Protein AF-A0A4Q2YFJ6-F1 (afdb_monomer_lite)

Structure (mmCIF, N/CA/C/O backbone):
data_AF-A0A4Q2YFJ6-F1
#
_entry.id   AF-A0A4Q2YFJ6-F1
#
loop_
_atom_site.group_PDB
_atom_site.id
_atom_site.type_symbol
_atom_site.label_atom_id
_atom_site.label_alt_id
_atom_site.label_comp_id
_atom_site.label_asym_id
_atom_site.label_entity_id
_atom_site.label_seq_id
_atom_site.pdbx_PDB_ins_code
_atom_site.Cartn_x
_atom_site.Cartn_y
_atom_site.Cartn_z
_atom_site.occupancy
_atom_site.B_iso_or_equiv
_atom_site.auth_seq_id
_atom_site.auth_comp_id
_atom_site.auth_asym_id
_atom_site.auth_atom_id
_atom_site.pdbx_PDB_model_num
ATOM 1 N N . MET A 1 1 ? -6.125 -3.201 -13.816 1.00 79.06 1 MET A N 1
ATOM 2 C CA . MET A 1 1 ? -5.907 -3.427 -12.367 1.00 79.06 1 MET A CA 1
ATOM 3 C C . MET A 1 1 ? -6.342 -2.193 -11.582 1.00 79.06 1 MET A C 1
ATOM 5 O O . MET A 1 1 ? -6.105 -1.090 -12.062 1.00 79.06 1 MET A O 1
ATOM 9 N N . LEU A 1 2 ? -6.987 -2.353 -10.422 1.00 91.62 2 LEU A N 1
ATOM 10 C CA . LEU A 1 2 ? -7.424 -1.242 -9.565 1.00 91.62 2 LEU A CA 1
ATOM 11 C C . LEU A 1 2 ? -6.706 -1.320 -8.212 1.00 91.62 2 LEU A C 1
ATOM 13 O O . LEU A 1 2 ? -6.798 -2.335 -7.529 1.00 91.62 2 LEU A O 1
ATOM 17 N N . SER A 1 3 ? -6.021 -0.243 -7.825 1.00 95.62 3 SER A N 1
ATOM 18 C CA . SER A 1 3 ? -5.425 -0.078 -6.496 1.00 95.62 3 SER A CA 1
ATOM 19 C C . SER A 1 3 ? -6.119 1.051 -5.748 1.00 95.62 3 SER A C 1
ATOM 21 O O . SER A 1 3 ? -6.425 2.089 -6.337 1.00 95.62 3 SER A O 1
ATOM 23 N N . VAL A 1 4 ? -6.405 0.838 -4.465 1.00 97.75 4 VAL A N 1
ATOM 24 C CA . VAL A 1 4 ? -7.108 1.800 -3.616 1.00 97.75 4 VAL A CA 1
ATOM 25 C C . VAL A 1 4 ? -6.345 1.974 -2.311 1.00 97.75 4 VAL A C 1
ATOM 27 O O . VAL A 1 4 ? -6.111 1.017 -1.574 1.00 97.75 4 VAL A O 1
ATOM 30 N N . ILE A 1 5 ? -6.015 3.230 -2.018 1.00 97.00 5 ILE A N 1
ATOM 31 C CA . ILE A 1 5 ? -5.440 3.674 -0.747 1.00 97.00 5 ILE A CA 1
ATOM 32 C C . ILE A 1 5 ? -6.490 4.426 0.063 1.00 97.00 5 ILE A C 1
ATOM 34 O O . ILE A 1 5 ? -7.413 5.023 -0.500 1.00 97.00 5 ILE A O 1
ATOM 38 N N . TRP A 1 6 ? -6.327 4.454 1.384 1.00 98.44 6 TRP A N 1
ATOM 39 C CA . TRP A 1 6 ? -7.242 5.173 2.263 1.00 98.44 6 TRP A CA 1
ATOM 40 C C . TRP A 1 6 ? -6.502 6.092 3.229 1.00 98.44 6 TRP A C 1
ATOM 42 O O . TRP A 1 6 ? -6.022 5.673 4.279 1.00 98.44 6 TRP A O 1
ATOM 52 N N . HIS A 1 7 ? -6.492 7.384 2.895 1.00 98.19 7 HIS A N 1
ATOM 53 C CA . HIS A 1 7 ? -6.157 8.447 3.840 1.00 98.19 7 HIS A CA 1
ATOM 54 C C . HIS A 1 7 ? -7.305 8.611 4.845 1.00 98.19 7 HIS A C 1
ATOM 56 O O . HIS A 1 7 ? -8.214 9.427 4.667 1.00 98.19 7 HIS A O 1
ATOM 62 N N . TRP A 1 8 ? -7.304 7.769 5.876 1.00 98.62 8 TRP A N 1
ATOM 63 C CA . TRP A 1 8 ? -8.371 7.708 6.868 1.00 98.62 8 TRP A CA 1
ATOM 64 C C . TRP A 1 8 ? -8.287 8.906 7.815 1.00 98.62 8 TRP A C 1
ATOM 66 O O . TRP A 1 8 ? -7.463 8.927 8.722 1.00 98.62 8 TRP A O 1
ATOM 76 N N . ASN A 1 9 ? -9.140 9.916 7.635 1.00 98.56 9 ASN A N 1
ATOM 77 C CA . ASN A 1 9 ? -9.299 10.964 8.648 1.00 98.56 9 ASN A CA 1
ATOM 78 C C . ASN A 1 9 ? -9.730 10.349 9.982 1.00 98.56 9 ASN A C 1
ATOM 80 O O . ASN A 1 9 ? -10.666 9.555 9.997 1.00 98.56 9 ASN A O 1
ATOM 84 N N . ALA A 1 10 ? -9.082 10.731 11.085 1.00 98.44 10 ALA A N 1
ATOM 85 C CA . ALA A 1 10 ? -9.385 10.169 12.395 1.00 98.44 10 ALA A CA 1
ATOM 86 C C . ALA A 1 10 ? -10.899 10.232 12.703 1.00 98.44 10 ALA A C 1
ATOM 88 O O . ALA A 1 10 ? -11.523 11.270 12.452 1.00 98.44 10 ALA A O 1
ATOM 89 N N . PRO A 1 11 ? -11.501 9.166 13.269 1.00 97.69 11 PRO A N 1
ATOM 90 C CA . PRO A 1 11 ? -12.956 9.094 13.444 1.00 97.69 11 PRO A CA 1
ATOM 91 C C . PRO A 1 11 ? -13.545 10.198 14.341 1.00 97.69 11 PRO A C 1
ATOM 93 O O . PRO A 1 11 ? -14.738 10.517 14.246 1.00 97.69 11 PRO A O 1
ATOM 96 N N . SER A 1 12 ? -12.707 10.755 15.221 1.00 98.19 12 SER A N 1
ATOM 97 C CA . SER A 1 12 ? -12.953 11.911 16.083 1.00 98.19 12 SER A CA 1
ATOM 98 C C . SER A 1 12 ? -11.624 12.585 16.466 1.00 98.19 12 SER A C 1
ATOM 100 O O . SER A 1 12 ? -10.568 12.230 15.945 1.00 98.19 12 SER A O 1
ATOM 102 N N . GLY A 1 13 ? -11.665 13.599 17.338 1.00 97.50 13 GLY A N 1
ATOM 103 C CA . GLY A 1 13 ? -10.458 14.269 17.844 1.00 97.50 13 GLY A CA 1
ATOM 104 C C . GLY A 1 13 ? -9.767 15.217 16.857 1.00 97.50 13 GLY A C 1
ATOM 105 O O . GLY A 1 13 ? -8.720 15.762 17.189 1.00 97.50 13 GLY A O 1
ATOM 106 N N . ILE A 1 14 ? -10.337 15.445 15.670 1.00 98.19 14 ILE A N 1
ATOM 107 C CA . ILE A 1 14 ? -9.786 16.365 14.666 1.00 98.19 14 ILE A CA 1
ATOM 108 C C . ILE A 1 14 ? -9.745 17.795 15.227 1.00 98.19 14 ILE A C 1
ATOM 110 O O . ILE A 1 14 ? -10.773 18.326 15.650 1.00 98.19 14 ILE A O 1
ATOM 114 N N . LEU A 1 15 ? -8.565 18.426 15.193 1.00 98.00 15 LEU A N 1
ATOM 115 C CA . LEU A 1 15 ? -8.328 19.753 15.776 1.00 98.00 15 LEU A CA 1
ATOM 116 C C . LEU A 1 15 ? -9.101 20.863 15.054 1.00 98.00 15 LEU A C 1
ATOM 118 O O . LEU A 1 15 ? -9.673 21.739 15.699 1.00 98.00 15 LEU A O 1
ATOM 122 N N . ASN A 1 16 ? -9.118 20.811 13.718 1.00 97.44 16 ASN A N 1
ATOM 123 C CA . ASN A 1 16 ? -9.796 21.767 12.842 1.00 97.44 16 ASN A CA 1
ATOM 124 C C . ASN A 1 16 ? -9.459 23.243 13.151 1.00 97.44 16 ASN A C 1
ATOM 126 O O . ASN A 1 16 ? -10.347 24.089 13.278 1.00 97.44 16 ASN A O 1
ATOM 130 N N . THR A 1 17 ? -8.167 23.546 13.274 1.00 97.44 17 THR A N 1
ATOM 131 C CA . THR A 1 17 ? -7.646 24.915 13.427 1.00 97.44 17 THR A CA 1
ATOM 132 C C . THR A 1 17 ? -7.168 25.468 12.076 1.00 97.44 17 THR A C 1
ATOM 134 O O . THR A 1 17 ? -7.065 24.704 11.115 1.00 97.44 17 THR A O 1
ATOM 137 N N . PRO A 1 18 ? -6.861 26.775 11.949 1.00 97.06 18 PRO A N 1
ATOM 138 C CA . PRO A 1 18 ? -6.253 27.314 10.729 1.00 97.06 18 PRO A CA 1
ATOM 139 C C . PRO A 1 18 ? -4.945 26.610 10.329 1.00 97.06 18 PRO A C 1
ATOM 141 O O . PRO A 1 18 ? -4.695 26.412 9.143 1.00 97.06 18 PRO A O 1
ATOM 144 N N . GLU A 1 19 ? -4.138 26.198 11.307 1.00 96.81 19 GLU A N 1
ATOM 145 C CA . GLU A 1 19 ? -2.875 25.480 11.101 1.00 96.81 19 GLU A CA 1
ATOM 146 C C . GLU A 1 19 ? -3.100 23.989 10.810 1.00 96.81 19 GLU A C 1
ATOM 148 O O . GLU A 1 19 ? -2.343 23.391 10.048 1.00 96.81 19 GLU A O 1
ATOM 153 N N . GLN A 1 20 ? -4.151 23.396 11.389 1.00 97.19 20 GLN A N 1
ATOM 154 C CA . GLN A 1 20 ? -4.526 21.987 11.232 1.00 97.19 20 GLN A CA 1
ATOM 155 C C . GLN A 1 20 ? -6.002 21.845 10.825 1.00 97.19 20 GLN A C 1
ATOM 157 O O . GLN A 1 20 ? -6.839 21.417 11.630 1.00 97.19 20 GLN A O 1
ATOM 162 N N . PRO A 1 21 ? -6.360 22.227 9.585 1.00 97.56 21 PRO A N 1
ATOM 163 C CA . PRO A 1 21 ? -7.734 22.146 9.103 1.00 97.56 21 PRO A CA 1
ATOM 164 C C . PRO A 1 21 ? -8.232 20.699 9.027 1.00 97.56 21 PRO A C 1
ATOM 166 O O . PRO A 1 21 ? -7.453 19.768 8.842 1.00 97.56 21 PRO A O 1
ATOM 169 N N . TRP A 1 22 ? -9.552 20.501 9.107 1.00 97.44 22 TRP A N 1
ATOM 170 C CA . TRP A 1 22 ? -10.153 19.164 9.217 1.00 97.44 22 TRP A CA 1
ATOM 171 C C . TRP A 1 22 ? -9.748 18.163 8.124 1.00 97.44 22 TRP A C 1
ATOM 173 O O . TRP A 1 22 ? -9.684 16.963 8.380 1.00 97.44 22 TRP A O 1
ATOM 183 N N . TRP A 1 23 ? -9.466 18.632 6.906 1.00 96.81 23 TRP A N 1
ATOM 184 C CA . TRP A 1 23 ? -9.082 17.774 5.782 1.00 96.81 23 TRP A CA 1
ATOM 185 C C . TRP A 1 23 ? -7.671 17.184 5.931 1.00 96.81 23 TRP A C 1
ATOM 187 O O . TRP A 1 23 ? -7.310 16.311 5.152 1.00 96.81 23 TRP A O 1
ATOM 197 N N . ARG A 1 24 ? -6.901 17.622 6.937 1.00 97.81 24 ARG A N 1
ATOM 198 C CA . ARG A 1 24 ? -5.628 17.026 7.375 1.00 97.81 24 ARG A CA 1
ATOM 199 C C . ARG A 1 24 ? -5.802 15.958 8.455 1.00 97.81 24 ARG A C 1
ATOM 201 O O . ARG A 1 24 ? -4.802 15.446 8.937 1.00 97.81 24 ARG A O 1
ATOM 208 N N . GLY A 1 25 ? -7.031 15.639 8.869 1.00 98.25 25 GLY A N 1
ATOM 209 C CA . GLY A 1 25 ? -7.330 14.814 10.048 1.00 98.25 25 GLY A CA 1
ATOM 210 C C . GLY A 1 25 ? -6.770 13.385 10.043 1.00 98.25 25 GLY A C 1
ATOM 211 O O . GLY A 1 25 ? -6.912 12.684 11.041 1.00 98.25 25 GLY A O 1
ATOM 212 N N . PHE A 1 26 ? -6.156 12.929 8.950 1.00 98.50 26 PHE A N 1
ATOM 213 C CA . PHE A 1 26 ? -5.387 11.687 8.891 1.00 98.50 26 PHE A CA 1
ATOM 214 C C . PHE A 1 26 ? -3.981 11.823 9.506 1.00 98.50 26 PHE A C 1
ATOM 216 O O . PHE A 1 26 ? -3.426 10.829 9.973 1.00 98.50 26 PHE A O 1
ATOM 223 N N . TYR A 1 27 ? -3.413 13.033 9.559 1.00 98.69 27 TYR A N 1
ATOM 224 C CA . TYR A 1 27 ? -2.120 13.286 10.191 1.00 98.69 27 TYR A CA 1
ATOM 225 C C . TYR A 1 27 ? -2.214 13.263 11.718 1.00 98.69 27 TYR A C 1
ATOM 227 O O . TYR A 1 27 ? -3.131 13.834 12.308 1.00 98.69 27 TYR A O 1
ATOM 235 N N . THR A 1 28 ? -1.197 12.690 12.359 1.00 98.62 28 THR A N 1
ATOM 236 C CA . THR A 1 28 ? -1.024 12.642 13.817 1.00 98.62 28 THR A CA 1
ATOM 237 C C . THR A 1 28 ? -1.081 14.033 14.446 1.00 98.62 28 THR A C 1
ATOM 239 O O . THR A 1 28 ? -1.704 14.213 15.484 1.00 98.62 28 THR A O 1
ATOM 242 N N . GLU A 1 29 ? -0.482 15.042 13.811 1.00 98.25 29 GLU A N 1
ATOM 243 C CA . GLU A 1 29 ? -0.486 16.423 14.316 1.00 98.25 29 GLU A CA 1
ATOM 244 C C . GLU A 1 29 ? -1.847 17.133 14.213 1.00 98.25 29 GLU A C 1
ATOM 246 O O . GLU A 1 29 ? -2.046 18.165 14.851 1.00 98.25 29 GLU A O 1
ATOM 251 N N . ALA A 1 30 ? -2.788 16.596 13.430 1.00 98.50 30 ALA A N 1
ATOM 252 C CA . ALA A 1 30 ? -4.091 17.205 13.172 1.00 98.50 30 ALA A CA 1
ATOM 253 C C . ALA A 1 30 ? -5.230 16.587 14.002 1.00 98.50 30 ALA A C 1
ATOM 255 O O . ALA A 1 30 ? -6.394 16.971 13.837 1.00 98.50 30 ALA A O 1
ATOM 256 N N . THR A 1 31 ? -4.924 15.638 14.892 1.00 98.56 31 THR A N 1
ATOM 257 C CA . THR A 1 31 ? -5.918 14.936 15.711 1.00 98.56 31 THR A CA 1
ATOM 258 C C . THR A 1 31 ? -5.394 14.579 17.101 1.00 98.56 31 THR A C 1
ATOM 260 O O . THR A 1 31 ? -4.215 14.302 17.294 1.00 98.56 31 THR A O 1
ATOM 263 N N . THR A 1 32 ? -6.286 14.544 18.089 1.00 98.38 32 THR A N 1
ATOM 264 C CA . THR A 1 32 ? -6.016 14.013 19.435 1.00 98.38 32 THR A CA 1
ATOM 265 C C . THR A 1 32 ? -6.410 12.542 19.592 1.00 98.38 32 THR A C 1
ATOM 267 O O . THR A 1 32 ? -6.332 12.006 20.698 1.00 98.38 32 THR A O 1
ATOM 270 N N . PHE A 1 33 ? -6.853 11.884 18.516 1.00 98.62 33 PHE A N 1
ATOM 271 C CA . PHE A 1 33 ? -7.347 10.511 18.559 1.00 98.62 33 PHE A CA 1
ATOM 272 C C . PHE A 1 33 ? -6.267 9.520 19.021 1.00 98.62 33 PHE A C 1
ATOM 274 O O . PHE A 1 33 ? -5.194 9.419 18.424 1.00 98.62 33 PHE A O 1
ATOM 281 N N . ASP A 1 34 ? -6.558 8.755 20.076 1.00 98.56 34 ASP A N 1
ATOM 282 C CA . ASP A 1 34 ? -5.656 7.733 20.610 1.00 98.56 34 ASP A CA 1
ATOM 283 C C . ASP A 1 34 ? -6.138 6.331 20.223 1.00 98.56 34 ASP A C 1
ATOM 285 O O . ASP A 1 34 ? -6.992 5.732 20.881 1.00 98.56 34 ASP A O 1
ATOM 289 N N . VAL A 1 35 ? -5.560 5.795 19.146 1.00 98.56 35 VAL A N 1
ATOM 290 C CA . VAL A 1 35 ? -5.896 4.459 18.640 1.00 98.56 35 VAL A CA 1
ATOM 291 C C . VAL A 1 35 ? -5.623 3.351 19.657 1.00 98.56 35 VAL A C 1
ATOM 293 O O . VAL A 1 35 ? -6.396 2.400 19.737 1.00 98.56 35 VAL A O 1
ATOM 296 N N . ALA A 1 36 ? -4.573 3.461 20.474 1.00 98.69 36 ALA A N 1
ATOM 297 C CA . ALA A 1 36 ? -4.261 2.430 21.459 1.00 98.69 36 ALA A CA 1
ATOM 298 C C . ALA A 1 36 ? -5.308 2.410 22.578 1.00 98.69 36 ALA A C 1
ATOM 300 O O . ALA A 1 36 ? -5.770 1.338 22.965 1.00 98.69 36 ALA A O 1
ATOM 301 N N . ALA A 1 37 ? -5.728 3.585 23.056 1.00 98.56 37 ALA A N 1
ATOM 302 C CA . ALA A 1 37 ? -6.794 3.691 24.049 1.00 98.56 37 ALA A CA 1
ATOM 303 C C . ALA A 1 37 ? -8.141 3.190 23.500 1.00 98.56 37 ALA A C 1
ATOM 305 O O . ALA A 1 37 ? -8.845 2.452 24.192 1.00 98.56 37 ALA A O 1
ATOM 306 N N . ALA A 1 38 ? -8.468 3.532 22.249 1.00 98.50 38 ALA A N 1
ATOM 307 C CA . ALA A 1 38 ? -9.681 3.062 21.585 1.00 98.50 38 ALA A CA 1
ATOM 308 C C . ALA A 1 38 ? -9.699 1.527 21.465 1.00 98.50 38 ALA A C 1
ATOM 310 O O . ALA A 1 38 ? -10.670 0.885 21.859 1.00 98.50 38 ALA A O 1
ATOM 311 N N . LEU A 1 39 ? -8.607 0.918 20.990 1.00 98.50 39 LEU A N 1
ATOM 312 C CA . LEU A 1 39 ? -8.492 -0.539 20.833 1.00 98.50 39 LEU A CA 1
ATOM 313 C C . LEU A 1 39 ? -8.470 -1.291 22.171 1.00 98.50 39 LEU A C 1
ATOM 315 O O . LEU A 1 39 ? -8.991 -2.402 22.254 1.00 98.50 39 LEU A O 1
ATOM 319 N N . ALA A 1 40 ? -7.918 -0.687 23.226 1.00 98.38 40 ALA A N 1
ATOM 320 C CA . ALA A 1 40 ? -7.900 -1.272 24.565 1.00 98.38 40 ALA A CA 1
ATOM 321 C C . ALA A 1 40 ? -9.291 -1.329 25.224 1.00 98.38 40 ALA A C 1
ATOM 323 O O . ALA A 1 40 ? -9.482 -2.089 26.175 1.00 98.38 40 ALA A O 1
ATOM 324 N N . ASN A 1 41 ? -10.267 -0.556 24.734 1.00 98.00 41 ASN A N 1
ATOM 325 C CA . ASN A 1 41 ? -11.629 -0.537 25.260 1.00 98.00 41 ASN A CA 1
ATOM 326 C C . ASN A 1 41 ? -12.680 -0.694 24.144 1.00 98.00 41 ASN A C 1
ATOM 328 O O . ASN A 1 41 ? -13.244 0.303 23.685 1.00 98.00 41 ASN A O 1
ATOM 332 N N . PRO A 1 42 ? -13.039 -1.937 23.765 1.00 97.25 42 PRO A N 1
ATOM 333 C CA . PRO A 1 42 ? -14.054 -2.204 22.741 1.00 97.25 42 PRO A CA 1
ATOM 334 C C . PRO A 1 42 ? -15.465 -1.669 23.040 1.00 97.25 42 PRO A C 1
ATOM 336 O O . PRO A 1 42 ? -16.311 -1.645 22.153 1.00 97.25 42 PRO A O 1
ATOM 339 N N . SER A 1 43 ? -15.745 -1.256 24.283 1.00 97.94 43 SER A N 1
ATOM 340 C CA . SER A 1 43 ? -17.022 -0.633 24.670 1.00 97.94 43 SER A CA 1
ATOM 341 C C . SER A 1 43 ? -16.992 0.900 24.596 1.00 97.94 43 SER A C 1
ATOM 343 O O . SER A 1 43 ? -17.984 1.548 24.927 1.00 97.94 43 SER A O 1
ATOM 345 N N . SER A 1 44 ? -15.860 1.492 24.208 1.00 98.31 44 SER A N 1
ATOM 346 C CA . SER A 1 44 ? -15.700 2.942 24.106 1.00 98.31 44 SER A CA 1
ATOM 347 C C . SER A 1 44 ? -16.411 3.527 22.876 1.00 98.31 44 SER A C 1
ATOM 349 O O . SER A 1 44 ? -16.528 2.856 21.843 1.00 98.31 44 SER A O 1
ATOM 351 N N . PRO A 1 45 ? -16.850 4.798 22.942 1.00 98.44 45 PRO A N 1
ATOM 352 C CA . PRO A 1 45 ? -17.307 5.529 21.763 1.00 98.44 45 PRO A CA 1
ATOM 353 C C . PRO A 1 45 ? -16.262 5.567 20.641 1.00 98.44 45 PRO A C 1
ATOM 355 O O . PRO A 1 45 ? -16.624 5.452 19.474 1.00 98.44 45 PRO A O 1
ATOM 358 N N . GLU A 1 46 ? -14.977 5.687 20.971 1.00 98.62 46 GLU A N 1
ATOM 359 C CA . GLU A 1 46 ? -13.872 5.757 20.012 1.00 98.62 46 GLU A CA 1
ATOM 360 C C . GLU A 1 46 ? -13.724 4.448 19.228 1.00 98.62 46 GLU A C 1
ATOM 362 O O . GLU A 1 46 ? -13.591 4.472 18.004 1.00 98.62 46 GLU A O 1
ATOM 367 N N . TYR A 1 47 ? -13.833 3.295 19.896 1.00 98.81 47 TYR A N 1
ATOM 368 C CA . TYR A 1 47 ? -13.846 1.997 19.218 1.00 98.81 47 TYR A CA 1
ATOM 369 C C . TYR A 1 47 ? -15.063 1.846 18.298 1.00 98.81 47 TYR A C 1
ATOM 371 O O . TYR A 1 47 ? -14.941 1.396 17.157 1.00 98.81 47 TYR A O 1
ATOM 379 N N . ALA A 1 48 ? -16.243 2.275 18.755 1.00 98.81 48 ALA A N 1
ATOM 380 C CA . ALA A 1 48 ? -17.450 2.249 17.932 1.00 98.81 48 ALA A CA 1
ATOM 381 C C . ALA A 1 48 ? -17.319 3.145 16.684 1.00 98.81 48 ALA A C 1
ATOM 383 O O . ALA A 1 48 ? -17.830 2.801 15.619 1.00 98.81 48 ALA A O 1
ATOM 384 N N . GLN A 1 49 ? -16.605 4.269 16.787 1.00 98.75 49 GLN A N 1
ATOM 385 C CA . GLN A 1 49 ? -16.314 5.150 15.653 1.00 98.75 49 GLN A CA 1
ATOM 386 C C . GLN A 1 49 ? -15.318 4.525 14.665 1.00 98.75 49 GLN A C 1
ATOM 388 O O . GLN A 1 49 ? -15.522 4.662 13.461 1.00 98.75 49 GLN A O 1
ATOM 393 N N . ILE A 1 50 ? -14.301 3.794 15.144 1.00 98.88 50 ILE A N 1
ATOM 394 C CA . ILE A 1 50 ? -13.421 2.986 14.279 1.00 98.88 50 ILE A CA 1
ATOM 395 C C . ILE A 1 50 ? -14.273 2.015 13.456 1.00 98.88 50 ILE A C 1
ATOM 397 O O . ILE A 1 50 ? -14.179 2.006 12.231 1.00 98.88 50 ILE A O 1
ATOM 401 N N . LEU A 1 51 ? -15.153 1.243 14.105 1.00 98.88 51 LEU A N 1
ATOM 402 C CA . LEU A 1 51 ? -16.027 0.299 13.403 1.00 98.88 51 LEU A CA 1
ATOM 403 C C . LEU A 1 51 ? -16.963 0.990 12.407 1.00 98.88 51 LEU A C 1
ATOM 405 O O . LEU A 1 51 ? -17.106 0.508 11.290 1.00 98.88 51 LEU A O 1
ATOM 409 N N . ARG A 1 52 ? -17.561 2.129 12.776 1.00 98.81 52 ARG A N 1
ATOM 410 C CA . ARG A 1 52 ? -18.430 2.915 11.885 1.00 98.81 52 ARG A CA 1
ATOM 411 C C . ARG A 1 52 ? -17.722 3.275 10.578 1.00 98.81 52 ARG A C 1
ATOM 413 O O . ARG A 1 52 ? -18.312 3.146 9.505 1.00 98.81 52 ARG A O 1
ATOM 420 N N . ASP A 1 53 ? -16.486 3.750 10.659 1.00 98.88 53 ASP A N 1
ATOM 421 C CA . ASP A 1 53 ? -15.738 4.178 9.477 1.00 98.88 53 ASP A CA 1
ATOM 422 C C . ASP A 1 53 ? -15.337 2.976 8.610 1.00 98.88 53 ASP A C 1
ATOM 424 O O . ASP A 1 53 ? -15.483 3.033 7.387 1.00 98.88 53 ASP A O 1
ATOM 428 N N . ILE A 1 54 ? -14.938 1.858 9.234 1.00 98.94 54 ILE A N 1
ATOM 429 C CA . ILE A 1 54 ? -14.676 0.593 8.530 1.00 98.94 54 ILE A CA 1
ATOM 430 C C . ILE A 1 54 ? -15.938 0.103 7.809 1.00 98.94 54 ILE A C 1
ATOM 432 O O . ILE A 1 54 ? -15.894 -0.246 6.631 1.00 98.94 54 ILE A O 1
ATOM 436 N N . ASP A 1 55 ? -17.082 0.118 8.489 1.00 98.88 55 ASP A N 1
ATOM 437 C CA . ASP A 1 55 ? -18.360 -0.295 7.913 1.00 98.88 55 ASP A CA 1
ATOM 438 C C . ASP A 1 55 ? -18.772 0.636 6.756 1.00 98.88 55 ASP A C 1
ATOM 440 O O . ASP A 1 55 ? -19.344 0.193 5.762 1.00 98.88 55 ASP A O 1
ATOM 444 N N . THR A 1 56 ? -18.413 1.920 6.828 1.00 98.75 56 THR A N 1
ATOM 445 C CA . THR A 1 56 ? -18.679 2.897 5.763 1.00 98.75 56 THR A CA 1
ATOM 446 C C . THR A 1 56 ? -17.837 2.635 4.513 1.00 98.75 56 THR A C 1
ATOM 448 O O . THR A 1 56 ? -18.369 2.680 3.397 1.00 98.75 56 THR A O 1
ATOM 451 N N . ILE A 1 57 ? -16.539 2.346 4.666 1.00 98.75 57 ILE A N 1
ATOM 452 C CA . ILE A 1 57 ? -15.683 2.022 3.516 1.00 98.75 57 ILE A CA 1
ATOM 453 C C . ILE A 1 57 ? -16.027 0.644 2.938 1.00 98.75 57 ILE A C 1
ATOM 455 O O . ILE A 1 57 ? -16.012 0.484 1.716 1.00 98.75 57 ILE A O 1
ATOM 459 N N . ALA A 1 58 ? -16.458 -0.308 3.775 1.00 98.75 58 ALA A N 1
ATOM 460 C CA . ALA A 1 58 ? -16.929 -1.620 3.337 1.00 98.75 58 ALA A CA 1
ATOM 461 C C . ALA A 1 58 ? -18.079 -1.509 2.327 1.00 98.75 58 ALA A C 1
ATOM 463 O O . ALA A 1 58 ? -18.073 -2.212 1.322 1.00 98.75 58 ALA A O 1
ATOM 464 N N . VAL A 1 59 ? -19.013 -0.567 2.517 1.00 98.69 59 VAL A N 1
ATOM 465 C CA . VAL A 1 59 ? -20.092 -0.302 1.546 1.00 98.69 59 VAL A CA 1
ATOM 466 C C . VAL A 1 59 ? -19.544 0.105 0.174 1.00 98.69 59 VAL A C 1
ATOM 468 O O . VAL A 1 59 ? -20.125 -0.263 -0.845 1.00 98.69 59 VAL A O 1
ATOM 471 N N . GLN A 1 60 ? -18.437 0.852 0.108 1.00 98.50 60 GLN A N 1
ATOM 472 C CA . GLN A 1 60 ? -17.843 1.241 -1.178 1.00 98.50 60 GLN A CA 1
ATOM 473 C C . GLN A 1 60 ? -17.090 0.077 -1.821 1.00 98.50 60 GLN A C 1
ATOM 475 O O . GLN A 1 60 ? -17.261 -0.175 -3.012 1.00 98.50 60 GLN A O 1
ATOM 480 N N . LEU A 1 61 ? -16.320 -0.672 -1.030 1.00 98.00 61 LEU A N 1
ATOM 481 C CA . LEU A 1 61 ? -15.616 -1.868 -1.497 1.00 98.00 61 LEU A CA 1
ATOM 482 C C . LEU A 1 61 ? -16.596 -2.952 -1.976 1.00 98.00 61 LEU A C 1
ATOM 484 O O . LEU A 1 61 ? -16.340 -3.618 -2.979 1.00 98.00 61 LEU A O 1
ATOM 488 N N . ARG A 1 62 ? -17.768 -3.068 -1.337 1.00 97.06 62 ARG A N 1
ATOM 489 C CA . ARG A 1 62 ? -18.826 -4.007 -1.729 1.00 97.06 62 ARG A CA 1
ATOM 490 C C . ARG A 1 62 ? -19.318 -3.759 -3.148 1.00 97.06 62 ARG A C 1
ATOM 492 O O . ARG A 1 62 ? -19.458 -4.727 -3.889 1.00 97.06 62 ARG A O 1
ATOM 499 N N . LYS A 1 63 ? -19.473 -2.489 -3.547 1.00 97.25 63 LYS A N 1
ATOM 500 C CA . LYS A 1 63 ? -19.845 -2.105 -4.922 1.00 97.25 63 LYS A CA 1
ATOM 501 C C . LYS A 1 63 ? -18.836 -2.612 -5.950 1.00 97.25 63 LYS A C 1
ATOM 503 O O . LYS A 1 63 ? -19.242 -3.044 -7.021 1.00 97.25 63 LYS A O 1
ATOM 508 N N . LEU A 1 64 ? -17.541 -2.566 -5.626 1.00 93.31 64 LEU A N 1
ATOM 509 C CA . LEU A 1 64 ? -16.486 -3.078 -6.505 1.00 93.31 64 LEU A CA 1
ATOM 510 C C . LEU A 1 64 ? -16.574 -4.601 -6.621 1.00 93.31 64 LEU A C 1
ATOM 512 O O . LEU A 1 64 ? -16.550 -5.125 -7.729 1.00 93.31 64 LEU A O 1
ATOM 516 N N . GLN A 1 65 ? -16.784 -5.306 -5.508 1.00 92.38 65 GLN A N 1
ATOM 517 C CA . GLN A 1 65 ? -16.977 -6.756 -5.542 1.00 92.38 65 GLN A CA 1
ATOM 518 C C . GLN A 1 65 ? -18.255 -7.163 -6.289 1.00 92.38 65 GLN A C 1
ATOM 520 O O . GLN A 1 65 ? -18.226 -8.124 -7.047 1.00 92.38 65 GLN A O 1
ATOM 525 N N . ASP A 1 66 ? -19.368 -6.440 -6.114 1.00 88.19 66 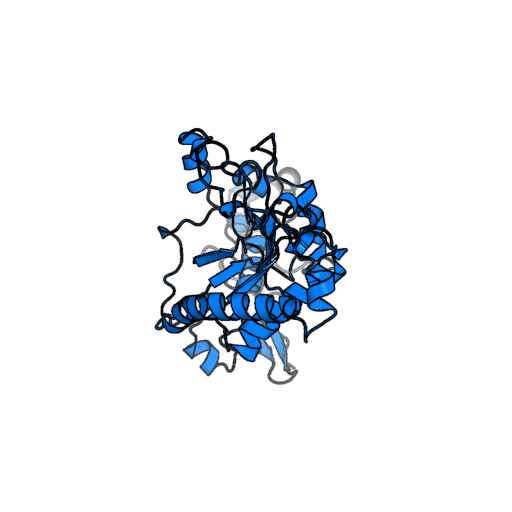ASP A N 1
ATOM 526 C CA . ASP A 1 66 ? -20.621 -6.719 -6.837 1.00 88.19 66 ASP A CA 1
ATOM 527 C C . ASP A 1 66 ? -20.467 -6.493 -8.349 1.00 88.19 66 ASP A C 1
ATOM 529 O O . ASP A 1 66 ? -21.169 -7.111 -9.143 1.00 88.19 66 ASP A O 1
ATOM 533 N N . ALA A 1 67 ? -19.522 -5.638 -8.748 1.00 88.69 67 ALA A N 1
ATOM 534 C CA . ALA A 1 67 ? -19.131 -5.419 -10.135 1.00 88.69 67 ALA A CA 1
ATOM 535 C C . ALA A 1 67 ? -18.040 -6.390 -10.634 1.00 88.69 67 ALA A C 1
ATOM 537 O O . ALA A 1 67 ? -17.573 -6.231 -11.758 1.00 88.69 67 ALA A O 1
ATOM 538 N N . GLY A 1 68 ? -17.609 -7.365 -9.823 1.00 84.00 68 GLY A N 1
ATOM 539 C CA . GLY A 1 68 ? -16.548 -8.310 -10.186 1.00 84.00 68 GLY A CA 1
ATOM 540 C C . GLY A 1 68 ? -15.155 -7.679 -10.292 1.00 84.00 68 GLY A C 1
ATOM 541 O O . GLY A 1 68 ? -14.294 -8.219 -10.977 1.00 84.00 68 GLY A O 1
ATOM 542 N N . ILE A 1 69 ? -14.923 -6.530 -9.649 1.00 88.25 69 ILE A N 1
ATOM 543 C CA . ILE A 1 69 ? -13.648 -5.808 -9.717 1.00 88.25 69 ILE A CA 1
ATOM 544 C C . ILE A 1 69 ? -12.755 -6.220 -8.534 1.00 88.25 69 ILE A C 1
ATOM 546 O O . ILE A 1 69 ? -13.094 -5.888 -7.389 1.00 88.25 69 ILE A O 1
ATOM 550 N N . PRO A 1 70 ? -11.606 -6.883 -8.769 1.00 91.00 70 PRO A N 1
ATOM 551 C CA . PRO A 1 70 ? -10.595 -7.094 -7.740 1.00 91.00 70 PRO A CA 1
ATOM 552 C C . PRO A 1 70 ? -9.874 -5.783 -7.404 1.00 91.00 70 PRO A C 1
ATOM 554 O O . PRO A 1 70 ? -9.679 -4.915 -8.262 1.00 91.00 70 PRO A O 1
ATOM 557 N N . VAL A 1 71 ? -9.473 -5.637 -6.142 1.00 95.81 71 VAL A N 1
ATOM 558 C CA . VAL A 1 71 ? -8.873 -4.415 -5.602 1.00 95.81 71 VAL A CA 1
ATOM 559 C C . VAL A 1 71 ? -7.572 -4.745 -4.885 1.00 95.81 71 VAL A C 1
ATOM 561 O O . VAL A 1 71 ? -7.580 -5.482 -3.901 1.00 95.81 71 VAL A O 1
ATOM 564 N N . LEU A 1 72 ? -6.472 -4.123 -5.314 1.00 98.38 72 LEU A N 1
ATOM 565 C CA . LEU A 1 72 ? -5.273 -3.996 -4.487 1.00 98.38 72 LEU A CA 1
ATOM 566 C C . LEU A 1 72 ? -5.591 -3.002 -3.361 1.00 98.38 72 LEU A C 1
ATOM 568 O O . LEU A 1 72 ? -5.569 -1.784 -3.555 1.00 98.38 72 LEU A O 1
ATOM 572 N N . TRP A 1 73 ? -5.986 -3.524 -2.205 1.00 98.81 73 TRP A N 1
ATOM 573 C CA . TRP A 1 73 ? -6.418 -2.749 -1.052 1.00 98.81 73 TRP A CA 1
ATOM 574 C C . TRP A 1 73 ? -5.220 -2.445 -0.161 1.00 98.81 73 TRP A C 1
ATOM 576 O O . TRP A 1 73 ? -4.670 -3.338 0.483 1.00 98.81 73 TRP A O 1
ATOM 586 N N . ARG A 1 74 ? -4.822 -1.170 -0.118 1.00 98.69 74 ARG A N 1
ATOM 587 C CA . ARG A 1 74 ? -3.641 -0.691 0.611 1.00 98.69 74 ARG A CA 1
ATOM 588 C C . ARG A 1 74 ? -4.037 0.284 1.730 1.00 98.69 74 ARG A C 1
ATOM 590 O O . ARG A 1 74 ? -3.858 1.497 1.586 1.00 98.69 74 ARG A O 1
ATOM 597 N N . PRO A 1 75 ? -4.653 -0.204 2.822 1.00 98.69 75 PRO A N 1
ATOM 598 C CA . PRO A 1 75 ? -5.047 0.632 3.948 1.00 98.69 75 PRO A CA 1
ATOM 599 C C . PRO A 1 75 ? -3.874 0.881 4.901 1.00 98.69 75 PRO A C 1
ATOM 601 O O . PRO A 1 75 ? -2.897 0.138 4.904 1.00 98.69 75 PRO A O 1
ATOM 604 N N . LEU A 1 76 ? -4.029 1.868 5.790 1.00 98.69 76 LEU A N 1
ATOM 605 C CA . LEU A 1 76 ? -3.113 2.102 6.916 1.00 98.69 76 LEU A CA 1
ATOM 606 C C . LEU A 1 76 ? -1.629 2.149 6.482 1.00 98.69 76 LEU A C 1
ATOM 608 O O . LEU A 1 76 ? -0.764 1.541 7.125 1.00 98.69 76 LEU A O 1
ATOM 612 N N . HIS A 1 77 ? -1.350 2.823 5.364 1.00 98.50 77 HIS A N 1
ATOM 613 C CA . HIS A 1 77 ? -0.024 2.904 4.751 1.00 98.50 77 HIS A CA 1
ATOM 614 C C . HIS A 1 77 ? 0.953 3.752 5.577 1.00 98.50 77 HIS A C 1
ATOM 616 O O . HIS A 1 77 ? 0.534 4.555 6.410 1.00 98.50 77 HIS A O 1
ATOM 622 N N . GLU A 1 78 ? 2.256 3.542 5.369 1.00 98.00 78 GLU A N 1
ATOM 623 C CA . GLU A 1 78 ? 3.353 4.321 5.977 1.00 98.00 78 GLU A CA 1
ATOM 624 C C . GLU A 1 78 ? 3.325 4.381 7.517 1.00 98.00 78 GLU A C 1
ATOM 626 O O . GLU A 1 78 ? 3.739 5.358 8.146 1.00 98.00 78 GLU A O 1
ATOM 631 N N . ALA A 1 79 ? 2.816 3.330 8.161 1.00 97.69 79 ALA A N 1
ATOM 632 C CA . ALA A 1 79 ? 2.549 3.349 9.596 1.00 97.69 79 ALA A CA 1
ATOM 633 C C . ALA A 1 79 ? 3.802 3.569 10.455 1.00 97.69 79 ALA A C 1
ATOM 635 O O . ALA A 1 79 ? 3.737 4.257 11.474 1.00 97.69 79 ALA A O 1
ATOM 636 N N . GLU A 1 80 ? 4.942 3.027 10.029 1.00 96.62 80 GLU A N 1
ATOM 637 C CA . GLU A 1 80 ? 6.213 3.145 10.749 1.00 96.62 80 GLU A CA 1
ATOM 638 C C . GLU A 1 80 ? 6.778 4.572 10.778 1.00 96.62 80 GLU A C 1
ATOM 640 O O . GLU A 1 80 ? 7.523 4.913 11.695 1.00 96.62 80 GLU A O 1
ATOM 645 N N . GLY A 1 81 ? 6.359 5.433 9.844 1.00 97.25 81 GLY A N 1
ATOM 646 C CA . GLY A 1 81 ? 6.675 6.861 9.860 1.00 97.25 81 GLY A CA 1
ATOM 647 C C . GLY A 1 81 ? 5.954 7.633 10.971 1.00 97.25 81 GLY A C 1
ATOM 648 O O . GLY A 1 81 ? 6.362 8.738 11.329 1.00 97.25 81 GLY A O 1
ATOM 649 N N . ALA A 1 82 ? 4.882 7.061 11.534 1.00 97.56 82 ALA A N 1
ATOM 650 C CA . ALA A 1 82 ? 4.069 7.604 12.626 1.00 97.56 82 ALA A CA 1
ATOM 651 C C . ALA A 1 82 ? 3.449 9.001 12.386 1.00 97.56 82 ALA A C 1
ATOM 653 O O . ALA A 1 82 ? 2.825 9.567 13.291 1.00 97.56 82 ALA A O 1
ATOM 654 N N . TRP A 1 83 ? 3.553 9.553 11.172 1.00 98.44 83 TRP A N 1
ATOM 655 C CA . TRP A 1 83 ? 2.913 10.817 10.795 1.00 98.44 83 TRP A CA 1
ATOM 656 C C . TRP A 1 83 ? 1.411 10.685 10.561 1.00 98.44 83 TRP A C 1
ATOM 658 O O . TRP A 1 83 ? 0.718 11.699 10.594 1.00 98.44 83 TRP A O 1
ATOM 668 N N . PHE A 1 84 ? 0.892 9.470 10.385 1.00 98.81 84 PHE A N 1
ATOM 669 C CA . PHE A 1 84 ? -0.541 9.190 10.389 1.00 98.81 84 PHE A CA 1
ATOM 670 C C . PHE A 1 84 ? -1.004 8.603 11.724 1.00 98.81 84 PHE A C 1
ATOM 672 O O . PHE A 1 84 ? -0.277 7.844 12.374 1.00 98.81 84 PHE A O 1
ATOM 679 N N . TRP A 1 85 ? -2.245 8.905 12.122 1.00 98.81 85 TRP A N 1
ATOM 680 C CA . TRP A 1 85 ? -2.742 8.560 13.463 1.00 98.81 85 TRP A CA 1
ATOM 681 C C . TRP A 1 85 ? -2.736 7.051 13.754 1.00 98.81 85 TRP A C 1
ATOM 683 O O . TRP A 1 85 ? -2.581 6.651 14.909 1.00 98.81 85 TRP A O 1
ATOM 693 N N . TRP A 1 86 ? -2.856 6.201 12.727 1.00 98.75 86 TRP A N 1
ATOM 694 C CA . TRP A 1 86 ? -2.798 4.742 12.876 1.00 98.75 86 TRP A CA 1
ATOM 695 C C . TRP A 1 86 ? -1.397 4.220 13.225 1.00 98.75 86 TRP A C 1
ATOM 697 O O . TRP A 1 86 ? -1.278 3.136 13.794 1.00 98.75 86 TRP A O 1
ATOM 707 N N . GLY A 1 87 ? -0.346 4.990 12.927 1.00 98.44 87 GLY A N 1
ATOM 708 C CA . GLY A 1 87 ? 1.040 4.697 13.300 1.00 98.44 87 GLY A CA 1
ATOM 709 C C . GLY A 1 87 ? 1.483 5.336 14.623 1.00 98.44 87 GLY A C 1
ATOM 710 O O . GLY A 1 87 ? 2.448 4.897 15.245 1.00 98.44 87 GLY A O 1
ATOM 711 N N . ALA A 1 88 ? 0.754 6.339 15.118 1.00 98.38 88 ALA A N 1
ATOM 712 C CA . ALA A 1 88 ? 1.188 7.208 16.219 1.00 98.38 88 ALA A CA 1
ATOM 713 C C . ALA A 1 88 ? 1.412 6.511 17.577 1.00 98.38 88 ALA A C 1
ATOM 715 O O . ALA A 1 88 ? 2.039 7.079 18.473 1.00 98.38 88 ALA A O 1
ATOM 716 N N . LYS A 1 89 ? 0.873 5.301 17.768 1.00 98.56 89 LYS A N 1
ATOM 717 C CA . LYS A 1 89 ? 0.941 4.544 19.035 1.00 98.56 89 LYS A CA 1
ATOM 718 C C . LYS A 1 89 ? 1.775 3.264 18.928 1.00 98.56 89 LYS A C 1
ATOM 720 O O . LYS A 1 89 ? 1.667 2.373 19.771 1.00 98.56 89 LYS A O 1
ATOM 725 N N . GLY A 1 90 ? 2.636 3.198 17.914 1.00 98.44 90 GLY A N 1
ATOM 726 C CA . GLY A 1 90 ? 3.619 2.137 17.743 1.00 98.44 90 GLY A CA 1
ATOM 727 C C . GLY A 1 90 ? 3.056 0.828 17.173 1.00 98.44 90 GLY A C 1
ATOM 728 O O . GLY A 1 90 ? 1.843 0.667 16.986 1.00 98.44 90 GLY A O 1
ATOM 729 N N . PRO A 1 91 ? 3.942 -0.154 16.935 1.00 98.56 91 PRO A N 1
ATOM 730 C CA . PRO A 1 91 ? 3.633 -1.343 16.143 1.00 98.56 91 PRO A CA 1
ATOM 731 C C . PRO A 1 91 ? 2.563 -2.246 16.765 1.00 98.56 91 PRO A C 1
ATOM 733 O O . PRO A 1 91 ? 1.832 -2.924 16.049 1.00 98.56 91 PRO A O 1
ATOM 736 N N . ALA A 1 92 ? 2.443 -2.287 18.096 1.00 98.69 92 ALA A N 1
ATOM 737 C CA . ALA A 1 92 ? 1.450 -3.135 18.758 1.00 98.69 92 ALA A CA 1
ATOM 738 C C . ALA A 1 92 ? 0.011 -2.671 18.471 1.00 98.69 92 ALA A C 1
ATOM 740 O O . ALA A 1 92 ? -0.827 -3.489 18.090 1.00 98.69 92 ALA A O 1
ATOM 741 N N . ALA A 1 93 ? -0.259 -1.368 18.606 1.00 98.69 93 ALA A N 1
ATOM 742 C CA . ALA A 1 93 ? -1.569 -0.792 18.309 1.00 98.69 93 ALA A CA 1
ATOM 743 C C . ALA A 1 93 ? -1.882 -0.870 16.808 1.00 98.69 93 ALA A C 1
ATOM 745 O O . ALA A 1 93 ? -2.986 -1.258 16.432 1.00 98.69 93 ALA A O 1
ATOM 746 N N . TYR A 1 94 ? -0.888 -0.599 15.957 1.00 98.81 94 TYR A N 1
ATOM 747 C CA . TYR A 1 94 ? -1.023 -0.727 14.507 1.00 98.81 94 TYR A CA 1
ATOM 748 C C . TYR A 1 94 ? -1.452 -2.137 14.080 1.00 98.81 94 TYR A C 1
ATOM 750 O O . TYR A 1 94 ? -2.455 -2.298 13.387 1.00 98.81 94 TYR A O 1
ATOM 758 N N . LYS A 1 95 ? -0.751 -3.180 14.548 1.00 98.88 95 LYS A N 1
ATOM 759 C CA . LYS A 1 95 ? -1.076 -4.572 14.195 1.00 98.88 95 LYS A CA 1
ATOM 760 C C . LYS A 1 95 ? -2.460 -4.992 14.687 1.00 98.88 95 LYS A C 1
ATOM 762 O O . LYS A 1 95 ? -3.149 -5.744 14.000 1.00 98.88 95 LYS A O 1
ATOM 767 N N . GLN A 1 96 ? -2.894 -4.495 15.848 1.00 98.88 96 GLN A N 1
ATOM 768 C CA . GLN A 1 96 ? -4.262 -4.711 16.325 1.00 98.88 96 GLN A CA 1
ATOM 769 C C . GLN A 1 96 ? -5.295 -4.038 15.411 1.00 98.88 96 GLN A C 1
ATOM 771 O O . GLN A 1 96 ? -6.285 -4.679 15.057 1.00 98.88 96 GLN A O 1
ATOM 776 N N . LEU A 1 97 ? -5.054 -2.793 14.978 1.00 98.94 97 LEU A N 1
ATOM 777 C CA . LEU A 1 97 ? -5.934 -2.094 14.038 1.00 98.94 97 LEU A CA 1
ATOM 778 C C . LEU A 1 97 ? -5.987 -2.795 12.675 1.00 98.94 97 LEU A C 1
ATOM 780 O O . LEU A 1 97 ? -7.077 -2.989 12.143 1.00 98.94 97 LEU A O 1
ATOM 784 N N . TRP A 1 98 ? -4.839 -3.222 12.136 1.00 98.94 98 TRP A N 1
ATOM 785 C CA . TRP A 1 98 ? -4.762 -3.966 10.876 1.00 98.94 98 TRP A CA 1
ATOM 786 C C . TRP A 1 98 ? -5.621 -5.227 10.924 1.00 98.94 98 TRP A C 1
ATOM 788 O O . TRP A 1 98 ? -6.474 -5.437 10.067 1.00 98.94 98 TRP A O 1
ATOM 798 N N . ARG A 1 99 ? -5.454 -6.052 11.965 1.00 98.81 99 ARG A N 1
ATOM 799 C CA . ARG A 1 99 ? -6.221 -7.299 12.107 1.00 98.81 99 ARG A CA 1
ATOM 800 C C . ARG A 1 99 ? -7.704 -7.044 12.377 1.00 98.81 99 ARG A C 1
ATOM 802 O O . ARG A 1 99 ? -8.535 -7.840 11.945 1.00 98.81 99 ARG A O 1
ATOM 809 N N . LEU A 1 100 ? -8.057 -5.951 13.058 1.00 98.88 100 LEU A N 1
ATOM 810 C CA . LEU A 1 100 ? -9.451 -5.526 13.198 1.00 98.88 100 LEU A CA 1
ATOM 811 C C . LEU A 1 100 ? -10.051 -5.174 11.833 1.00 98.88 100 LEU A C 1
ATOM 813 O O . LEU A 1 100 ? -11.122 -5.677 11.501 1.00 98.88 100 LEU A O 1
ATOM 817 N N . LEU A 1 101 ? -9.354 -4.353 11.045 1.00 98.94 101 LEU A N 1
ATOM 818 C CA . LEU A 1 101 ? -9.771 -3.959 9.702 1.00 98.94 101 LEU A CA 1
ATOM 819 C C . LEU A 1 101 ? -9.914 -5.181 8.791 1.00 98.94 101 LEU A C 1
ATOM 821 O O . LEU A 1 101 ? -10.955 -5.330 8.157 1.00 98.94 101 LEU A O 1
ATOM 825 N N . PHE A 1 102 ? -8.920 -6.075 8.795 1.00 98.88 102 PHE A N 1
ATOM 826 C CA . PHE A 1 102 ? -8.950 -7.344 8.069 1.00 98.88 102 PHE A CA 1
ATOM 827 C C . PHE A 1 102 ? -10.200 -8.141 8.409 1.00 98.88 102 PHE A C 1
ATOM 829 O O . PHE A 1 102 ? -11.065 -8.302 7.557 1.00 98.88 102 PHE A O 1
ATOM 836 N N . ASN A 1 103 ? -10.364 -8.539 9.672 1.00 98.75 103 ASN A N 1
ATOM 837 C CA . ASN A 1 103 ? -11.494 -9.368 10.093 1.00 98.75 103 ASN A CA 1
ATOM 838 C C . ASN A 1 103 ? -12.851 -8.697 9.854 1.00 98.75 103 ASN A C 1
ATOM 840 O O . ASN A 1 103 ? -13.837 -9.372 9.555 1.00 98.75 103 ASN A O 1
ATOM 844 N N . ARG A 1 104 ? -12.935 -7.371 10.007 1.00 98.69 104 ARG A N 1
ATOM 845 C CA . ARG A 1 104 ? -14.185 -6.645 9.790 1.00 98.69 104 ARG A CA 1
ATOM 846 C C . ARG A 1 104 ? -14.547 -6.624 8.304 1.00 98.69 104 ARG A C 1
ATOM 848 O O . ARG A 1 104 ? -15.698 -6.883 7.975 1.00 98.69 104 ARG A O 1
ATOM 855 N N . LEU A 1 105 ? -13.594 -6.368 7.408 1.00 98.75 105 LEU A N 1
ATOM 856 C CA . LEU A 1 105 ? -13.852 -6.345 5.966 1.00 98.75 105 LEU A CA 1
ATOM 857 C C . LEU A 1 105 ? -14.052 -7.755 5.385 1.00 98.75 105 LEU A C 1
ATOM 859 O O . LEU A 1 105 ? -15.024 -7.976 4.666 1.00 98.75 105 LEU A O 1
ATOM 863 N N . THR A 1 106 ? -13.188 -8.716 5.716 1.00 95.88 106 THR A N 1
ATOM 864 C CA . THR A 1 106 ? -13.219 -10.062 5.120 1.00 95.88 106 THR A CA 1
ATOM 865 C C . THR A 1 106 ? -14.282 -10.946 5.763 1.00 95.88 106 THR A C 1
ATOM 867 O O . THR A 1 106 ? -15.190 -11.414 5.084 1.00 95.88 106 THR A O 1
ATOM 870 N N . THR A 1 107 ? -14.223 -11.138 7.080 1.00 95.25 107 THR A N 1
ATOM 871 C CA . THR A 1 107 ? -15.097 -12.087 7.786 1.00 95.25 107 THR A CA 1
ATOM 872 C C . THR A 1 107 ? -16.484 -11.512 8.057 1.00 95.25 107 THR A C 1
ATOM 874 O O . THR A 1 107 ? -17.481 -12.201 7.862 1.00 95.25 107 THR A O 1
ATOM 877 N N . TYR A 1 108 ? -16.578 -10.266 8.529 1.00 98.12 108 TYR A N 1
ATOM 878 C CA . TYR A 1 108 ? -17.872 -9.678 8.899 1.00 98.12 108 TYR A CA 1
ATOM 879 C C . TYR A 1 108 ? -18.645 -9.129 7.690 1.00 98.12 108 TYR A C 1
ATOM 881 O O . TYR A 1 108 ? -19.845 -9.373 7.587 1.00 98.12 108 TYR A O 1
ATOM 889 N N . HIS A 1 109 ? -17.979 -8.419 6.770 1.00 96.88 109 HIS A N 1
ATOM 890 C CA . HIS A 1 109 ? -18.613 -7.868 5.559 1.00 96.88 109 HIS A CA 1
ATOM 891 C C . HIS A 1 109 ? -18.560 -8.793 4.333 1.00 96.88 109 HIS A C 1
ATOM 893 O O . HIS A 1 109 ? -19.200 -8.481 3.328 1.00 96.88 109 HIS A O 1
ATOM 899 N N . GLY A 1 110 ? -17.842 -9.921 4.392 1.00 92.38 110 GLY A N 1
ATOM 900 C CA . GLY A 1 110 ? -17.775 -10.886 3.285 1.00 92.38 110 GLY A CA 1
ATOM 901 C C . GLY A 1 110 ? -17.079 -10.338 2.036 1.00 92.38 110 GLY A C 1
ATOM 902 O O . GLY A 1 110 ? -17.489 -10.643 0.911 1.00 92.38 110 GLY A O 1
ATOM 903 N N . LEU A 1 111 ? -16.085 -9.460 2.216 1.00 90.88 111 LEU A N 1
ATOM 904 C CA . LEU A 1 111 ? -15.292 -8.926 1.112 1.00 90.88 111 LEU A CA 1
ATOM 905 C C . LEU A 1 111 ? -14.134 -9.878 0.788 1.00 90.88 111 LEU A C 1
ATOM 907 O O . LEU A 1 111 ? -13.206 -10.038 1.579 1.00 90.88 111 LEU A O 1
ATOM 911 N N . HIS A 1 112 ? -14.201 -10.491 -0.389 1.00 93.75 112 HIS A N 1
ATOM 912 C CA . HIS A 1 112 ? -13.257 -11.467 -0.935 1.00 93.75 112 HIS A CA 1
ATOM 913 C C . HIS A 1 112 ? -12.587 -10.988 -2.233 1.00 93.75 112 HIS A C 1
ATOM 915 O O . HIS A 1 112 ? -11.774 -11.703 -2.800 1.00 93.75 112 HIS A O 1
ATOM 921 N N . ASN A 1 113 ? -12.895 -9.776 -2.707 1.00 94.44 113 ASN A N 1
ATOM 922 C CA . ASN A 1 113 ? -12.235 -9.153 -3.861 1.00 94.44 113 ASN A CA 1
ATOM 923 C C . ASN A 1 113 ? -10.999 -8.310 -3.488 1.00 94.44 113 ASN A C 1
ATOM 925 O O . ASN A 1 113 ? -10.542 -7.516 -4.311 1.00 94.44 113 ASN A O 1
ATOM 929 N N . LEU A 1 114 ? -10.517 -8.397 -2.245 1.00 96.94 114 LEU A N 1
ATOM 930 C CA . LEU A 1 114 ? -9.439 -7.555 -1.725 1.00 96.94 114 LEU A CA 1
ATOM 931 C C . LEU A 1 114 ? -8.129 -8.341 -1.670 1.00 96.94 114 LEU A C 1
ATOM 933 O O . LEU A 1 114 ? -8.054 -9.345 -0.970 1.00 96.94 114 LEU A O 1
ATOM 937 N N . VAL A 1 115 ? -7.103 -7.823 -2.341 1.00 98.19 115 VAL A N 1
ATOM 938 C CA . VAL A 1 115 ? -5.701 -8.230 -2.183 1.00 98.19 115 VAL A CA 1
ATOM 939 C C . VAL A 1 115 ? -5.038 -7.230 -1.238 1.00 98.19 115 VAL A C 1
ATOM 941 O O . VAL A 1 115 ? -4.967 -6.039 -1.546 1.00 98.19 115 VAL A O 1
ATOM 944 N N . TRP A 1 116 ? -4.592 -7.687 -0.074 1.00 98.75 116 TRP A N 1
ATOM 945 C CA . TRP A 1 116 ? -4.103 -6.858 1.025 1.00 98.75 116 TRP A CA 1
ATOM 946 C C . TRP A 1 116 ? -2.650 -6.440 0.821 1.00 98.75 116 TRP A C 1
ATOM 948 O O . TRP A 1 116 ? -1.727 -7.249 0.928 1.00 98.75 116 TRP A O 1
ATOM 958 N N . VAL A 1 117 ? -2.443 -5.148 0.578 1.00 98.81 117 VAL A N 1
ATOM 959 C CA . VAL A 1 117 ? -1.125 -4.551 0.347 1.00 98.81 117 VAL A CA 1
ATOM 960 C C . VAL A 1 117 ? -0.671 -3.802 1.598 1.00 98.81 117 VAL A C 1
ATOM 962 O O . VAL A 1 117 ? -1.300 -2.831 2.015 1.00 98.81 117 VAL A O 1
ATOM 965 N N . LEU A 1 118 ? 0.432 -4.241 2.196 1.00 98.56 118 LEU A N 1
ATOM 966 C CA . LEU A 1 118 ? 1.030 -3.644 3.389 1.00 98.56 118 LEU A CA 1
ATOM 967 C C . LEU A 1 118 ? 2.191 -2.725 3.011 1.00 98.56 118 LEU A C 1
ATOM 969 O O . LEU A 1 118 ? 3.117 -3.179 2.355 1.00 98.56 118 LEU A O 1
ATOM 973 N N . THR A 1 119 ? 2.221 -1.491 3.515 1.00 96.75 119 THR A N 1
ATOM 974 C CA . THR A 1 119 ? 3.363 -0.575 3.322 1.00 96.75 119 THR A CA 1
ATOM 975 C C . THR A 1 119 ? 4.061 -0.279 4.646 1.00 96.75 119 THR A C 1
ATOM 977 O O . THR A 1 119 ? 3.796 0.744 5.281 1.00 96.75 119 THR A O 1
ATOM 980 N N . VAL A 1 120 ? 4.926 -1.208 5.061 1.00 92.88 120 VAL A N 1
ATOM 981 C CA . VAL A 1 120 ? 5.900 -1.074 6.161 1.00 92.88 120 VAL A CA 1
ATOM 982 C C . VAL A 1 120 ? 7.146 -1.891 5.802 1.00 92.88 120 VAL A C 1
ATOM 984 O O . VAL A 1 120 ? 7.022 -2.978 5.231 1.00 92.88 120 VAL A O 1
ATOM 987 N N . GLU A 1 121 ? 8.332 -1.400 6.141 1.00 94.62 121 GLU A N 1
ATOM 988 C CA . GLU A 1 121 ? 9.601 -2.096 5.900 1.00 94.62 121 GLU A CA 1
ATOM 989 C C . GLU A 1 121 ? 10.151 -2.735 7.180 1.00 94.62 121 GLU A C 1
ATOM 991 O O . GLU A 1 121 ? 10.733 -3.824 7.144 1.00 94.62 121 GLU A O 1
ATOM 996 N N . ASP A 1 122 ? 9.921 -2.108 8.334 1.00 95.88 122 ASP A N 1
ATOM 997 C CA . ASP A 1 122 ? 10.333 -2.612 9.636 1.00 95.88 122 ASP A CA 1
ATOM 998 C C . ASP A 1 122 ? 9.480 -3.823 10.048 1.00 95.88 122 ASP A C 1
ATOM 1000 O O . ASP A 1 122 ? 8.253 -3.779 10.211 1.00 95.88 122 ASP A O 1
ATOM 1004 N N . ALA A 1 123 ? 10.166 -4.943 10.288 1.00 95.38 123 ALA A N 1
ATOM 1005 C CA . ALA A 1 123 ? 9.559 -6.197 10.702 1.00 95.38 123 ALA A CA 1
ATOM 1006 C C . ALA A 1 123 ? 8.730 -6.099 11.993 1.00 95.38 123 ALA A C 1
ATOM 1008 O O . ALA A 1 123 ? 7.794 -6.884 12.163 1.00 95.38 123 ALA A O 1
ATOM 1009 N N . ALA A 1 124 ? 9.003 -5.133 12.876 1.00 97.69 124 ALA A N 1
ATOM 1010 C CA . ALA A 1 124 ? 8.221 -4.915 14.091 1.00 97.69 124 ALA A CA 1
ATOM 1011 C C . ALA A 1 124 ? 6.743 -4.584 13.801 1.00 97.69 124 ALA A C 1
ATOM 1013 O O . ALA A 1 124 ? 5.862 -4.949 14.596 1.00 97.69 124 ALA A O 1
ATOM 1014 N N . TRP A 1 125 ? 6.468 -3.947 12.660 1.00 98.31 125 TRP A N 1
ATOM 1015 C CA . TRP A 1 125 ? 5.146 -3.476 12.237 1.00 98.31 125 TRP A CA 1
ATOM 1016 C C . TRP A 1 125 ? 4.355 -4.512 11.436 1.00 98.31 125 TRP A C 1
ATOM 1018 O O . TRP A 1 125 ? 3.156 -4.342 11.231 1.00 98.31 125 TRP A O 1
ATOM 1028 N N . TYR A 1 126 ? 4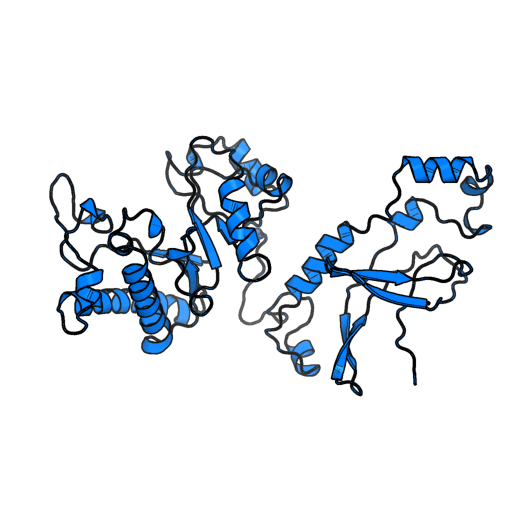.987 -5.619 11.047 1.00 98.19 126 TYR A N 1
ATOM 1029 C CA . TYR A 1 126 ? 4.367 -6.649 10.222 1.00 98.19 126 TYR A CA 1
ATOM 1030 C C . TYR A 1 126 ? 3.233 -7.402 10.956 1.00 98.19 126 TYR A C 1
ATOM 1032 O O . TYR A 1 126 ? 3.491 -8.011 12.001 1.00 98.19 126 TYR A O 1
ATOM 1040 N N . PRO A 1 127 ? 1.987 -7.401 10.440 1.00 98.12 127 PRO A N 1
ATOM 1041 C CA . PRO A 1 127 ? 0.821 -7.962 11.132 1.00 98.12 127 PRO A CA 1
ATOM 1042 C C . PRO A 1 127 ? 0.664 -9.490 11.014 1.00 98.12 127 PRO A C 1
ATOM 1044 O O . PRO A 1 127 ? -0.121 -10.062 11.779 1.00 98.12 127 PRO A O 1
ATOM 1047 N N . GLY A 1 128 ? 1.412 -10.139 10.114 1.00 96.81 128 GLY A N 1
ATOM 1048 C CA . GLY A 1 128 ? 1.421 -11.593 9.914 1.00 96.81 128 GLY A CA 1
ATOM 1049 C C . GLY A 1 128 ? 1.168 -12.003 8.461 1.00 96.81 128 GLY A C 1
ATOM 1050 O O . GLY A 1 128 ? 0.530 -11.270 7.710 1.00 96.81 128 GLY A O 1
ATOM 1051 N N . ASP A 1 129 ? 1.667 -13.181 8.075 1.00 95.81 129 ASP A N 1
ATOM 1052 C CA . ASP A 1 129 ? 1.532 -13.712 6.708 1.00 95.81 129 ASP A CA 1
ATOM 1053 C C . ASP A 1 129 ? 0.088 -14.045 6.323 1.00 95.81 129 ASP A C 1
ATOM 1055 O O . ASP A 1 129 ? -0.219 -14.089 5.136 1.00 95.81 129 ASP A O 1
ATOM 1059 N N . ASP A 1 130 ? -0.772 -14.268 7.320 1.00 96.75 130 ASP A N 1
ATOM 1060 C CA . ASP A 1 130 ? -2.178 -14.655 7.187 1.00 96.75 130 ASP A CA 1
ATOM 1061 C C . ASP A 1 130 ? -3.116 -13.493 6.827 1.00 96.75 130 ASP A C 1
ATOM 1063 O O . ASP A 1 130 ? -4.289 -13.715 6.540 1.00 96.75 130 ASP A O 1
ATOM 1067 N N . VAL A 1 131 ? -2.621 -12.254 6.882 1.00 97.69 131 VAL A N 1
ATOM 1068 C CA . VAL A 1 131 ? -3.419 -11.030 6.687 1.00 97.69 131 VAL A CA 1
ATOM 1069 C C . VAL A 1 131 ? -2.750 -10.024 5.743 1.00 97.69 131 VAL A C 1
ATOM 1071 O O . VAL A 1 131 ? -3.081 -8.837 5.776 1.00 97.69 131 VAL A O 1
ATOM 1074 N N . VAL A 1 132 ? -1.771 -10.475 4.953 1.00 98.50 132 VAL A N 1
ATOM 1075 C CA . VAL A 1 132 ? -1.001 -9.665 3.997 1.00 98.50 132 VAL A CA 1
ATOM 1076 C C . VAL A 1 132 ? -0.756 -10.493 2.745 1.00 98.50 132 VAL A C 1
ATOM 1078 O O . VAL A 1 132 ? -0.194 -11.581 2.842 1.00 98.50 132 VAL A O 1
ATOM 1081 N N . ASP A 1 133 ? -1.080 -9.952 1.578 1.00 97.56 133 ASP A N 1
ATOM 1082 C CA . ASP A 1 133 ? -0.838 -10.610 0.291 1.00 97.56 133 ASP A CA 1
ATOM 1083 C C . ASP A 1 133 ? 0.406 -10.037 -0.396 1.00 97.56 133 ASP A C 1
ATOM 1085 O O . ASP A 1 133 ? 1.223 -10.782 -0.931 1.00 97.56 133 ASP A O 1
ATOM 1089 N N . VAL A 1 134 ? 0.597 -8.715 -0.317 1.00 98.44 134 VAL A N 1
ATOM 1090 C CA . VAL A 1 134 ? 1.697 -7.988 -0.968 1.00 98.44 134 VAL A CA 1
ATOM 1091 C C . VAL A 1 134 ? 2.372 -7.037 0.014 1.00 98.44 134 VAL A C 1
ATOM 1093 O O . VAL A 1 134 ? 1.702 -6.403 0.831 1.00 98.44 134 VAL A O 1
ATOM 1096 N N . VAL A 1 135 ? 3.693 -6.882 -0.095 1.00 98.19 135 VAL A N 1
ATOM 1097 C CA . VAL A 1 135 ? 4.447 -5.848 0.628 1.00 98.19 135 VAL A CA 1
ATOM 1098 C C . VAL A 1 135 ? 4.825 -4.697 -0.300 1.00 98.19 135 VAL A C 1
ATOM 1100 O O . VAL A 1 135 ? 5.180 -4.895 -1.458 1.00 98.19 135 VAL A O 1
ATOM 1103 N N . GLY A 1 136 ? 4.711 -3.476 0.200 1.00 96.94 136 GLY A N 1
ATOM 1104 C CA . GLY A 1 136 ? 4.823 -2.237 -0.551 1.00 96.94 136 GLY A CA 1
ATOM 1105 C C . GLY A 1 136 ? 5.848 -1.286 0.050 1.00 96.94 136 GLY A C 1
ATOM 1106 O O . GLY A 1 136 ? 6.048 -1.252 1.264 1.00 96.94 136 GLY A O 1
ATOM 1107 N N . VAL A 1 137 ? 6.461 -0.484 -0.812 1.00 98.12 137 VAL A N 1
ATOM 1108 C CA . VAL A 1 137 ? 7.428 0.559 -0.468 1.00 98.12 137 VAL A CA 1
ATOM 1109 C C . VAL A 1 137 ? 6.943 1.896 -1.013 1.00 98.12 137 VAL A C 1
ATOM 1111 O O . VAL A 1 137 ? 6.720 2.022 -2.214 1.00 98.12 137 VAL A O 1
ATOM 1114 N N . ASP A 1 138 ? 6.848 2.903 -0.145 1.00 97.88 138 ASP A N 1
ATOM 1115 C CA . ASP A 1 138 ? 6.597 4.291 -0.548 1.00 97.88 138 ASP A CA 1
ATOM 1116 C C . ASP A 1 138 ? 7.928 5.058 -0.519 1.00 97.88 138 ASP A C 1
ATOM 1118 O O . ASP A 1 138 ? 8.626 5.100 0.500 1.00 97.88 138 ASP A O 1
ATOM 1122 N N . ALA A 1 139 ? 8.363 5.601 -1.659 1.00 96.75 139 ALA A N 1
ATOM 1123 C CA . ALA A 1 139 ? 9.702 6.162 -1.824 1.00 96.75 139 ALA A CA 1
ATOM 1124 C C . ALA A 1 139 ? 9.713 7.549 -2.466 1.00 96.75 139 ALA A C 1
ATOM 1126 O O . ALA A 1 139 ? 9.378 7.732 -3.632 1.00 96.75 139 ALA A O 1
ATOM 1127 N N . TYR A 1 140 ? 10.238 8.521 -1.725 1.00 95.69 140 TYR A N 1
ATOM 1128 C CA . TYR A 1 140 ? 10.426 9.894 -2.190 1.00 95.69 140 TYR A CA 1
ATOM 1129 C C . TYR A 1 140 ? 11.903 10.304 -2.078 1.00 95.69 140 TYR A C 1
ATOM 1131 O O . TYR A 1 140 ? 12.230 11.161 -1.260 1.00 95.69 140 TYR A O 1
ATOM 1139 N N . PRO A 1 141 ? 12.817 9.668 -2.838 1.00 94.25 141 PRO A N 1
ATOM 1140 C CA . PRO A 1 141 ? 14.241 9.971 -2.747 1.00 94.25 141 PRO A CA 1
ATOM 1141 C C . PRO A 1 141 ? 14.562 11.357 -3.325 1.00 94.25 141 PRO A C 1
ATOM 1143 O O . PRO A 1 141 ? 13.951 11.792 -4.306 1.00 94.25 141 PRO A O 1
ATOM 1146 N N . ASP A 1 142 ? 15.568 12.021 -2.750 1.00 91.62 142 ASP A N 1
ATOM 1147 C CA . ASP A 1 142 ? 16.107 13.278 -3.289 1.00 91.62 142 ASP A CA 1
ATOM 1148 C C . ASP A 1 142 ? 16.719 13.059 -4.685 1.00 91.62 142 ASP A C 1
ATOM 1150 O O . ASP A 1 142 ? 16.459 13.824 -5.618 1.00 91.62 142 ASP A O 1
ATOM 1154 N N . ASP A 1 143 ? 17.489 11.974 -4.851 1.00 92.19 143 ASP A N 1
ATOM 1155 C CA . ASP A 1 143 ? 17.925 11.473 -6.156 1.00 92.19 143 ASP A CA 1
ATOM 1156 C C . ASP A 1 143 ? 16.898 10.475 -6.703 1.00 92.19 143 ASP A C 1
ATOM 1158 O O . ASP A 1 143 ? 16.854 9.308 -6.323 1.00 92.19 143 ASP A O 1
ATOM 1162 N N . ARG A 1 144 ? 16.088 10.924 -7.659 1.00 89.31 144 ARG A N 1
ATOM 1163 C CA . ARG A 1 144 ? 15.046 10.099 -8.297 1.00 89.31 144 ARG A CA 1
ATOM 1164 C C . ARG A 1 144 ? 15.584 9.002 -9.206 1.00 89.31 144 ARG A C 1
ATOM 1166 O O . ARG A 1 144 ? 14.808 8.188 -9.698 1.00 89.31 144 ARG A O 1
ATOM 1173 N N . THR A 1 145 ? 16.893 8.979 -9.444 1.00 88.94 145 THR A N 1
ATOM 1174 C CA . THR A 1 145 ? 17.559 7.867 -10.119 1.00 88.94 145 THR A CA 1
ATOM 1175 C C . THR A 1 145 ? 18.017 6.790 -9.138 1.00 88.94 145 THR A C 1
ATOM 1177 O O . THR A 1 145 ? 18.564 5.780 -9.583 1.00 88.94 145 THR A O 1
ATOM 1180 N N . ASP A 1 146 ? 17.848 6.973 -7.825 1.00 93.25 146 ASP A N 1
ATOM 1181 C CA . ASP A 1 146 ? 18.178 5.945 -6.841 1.00 93.25 146 ASP A CA 1
ATOM 1182 C C . ASP A 1 146 ? 17.417 4.649 -7.160 1.00 93.25 146 ASP A C 1
ATOM 1184 O O . ASP A 1 146 ? 16.207 4.638 -7.386 1.00 93.25 146 ASP A O 1
ATOM 1188 N N . ALA A 1 147 ? 18.159 3.545 -7.204 1.00 90.19 147 ALA A N 1
ATOM 1189 C CA . ALA A 1 147 ? 17.609 2.225 -7.466 1.00 90.19 147 ALA A CA 1
ATOM 1190 C C . ALA A 1 147 ? 16.930 1.611 -6.231 1.00 90.19 147 ALA A C 1
ATOM 1192 O O . ALA A 1 147 ? 16.354 0.534 -6.339 1.00 90.19 147 ALA A O 1
ATOM 1193 N N . LEU A 1 148 ? 17.011 2.271 -5.068 1.00 96.31 148 LEU A N 1
ATOM 1194 C CA . LEU A 1 148 ? 16.430 1.842 -3.794 1.00 96.31 148 LEU A CA 1
ATOM 1195 C C . LEU A 1 148 ? 16.978 0.495 -3.299 1.00 96.31 148 LEU A C 1
ATOM 1197 O O . LEU A 1 148 ? 16.305 -0.226 -2.566 1.00 96.31 148 LEU A O 1
ATOM 1201 N N . LEU A 1 149 ? 18.218 0.150 -3.665 1.00 92.19 149 LEU A N 1
ATOM 1202 C CA . LEU A 1 149 ? 18.812 -1.159 -3.368 1.00 92.19 149 LEU A CA 1
ATOM 1203 C C . LEU A 1 149 ? 18.855 -1.465 -1.860 1.00 92.19 149 LEU A C 1
ATOM 1205 O O . LEU A 1 149 ? 18.613 -2.598 -1.454 1.00 92.19 149 LEU A O 1
ATOM 1209 N N . THR A 1 150 ? 19.128 -0.454 -1.032 1.00 93.38 150 THR A N 1
ATOM 1210 C CA . THR A 1 150 ? 19.199 -0.578 0.435 1.00 93.38 150 THR A CA 1
ATOM 1211 C C . THR A 1 150 ? 17.842 -0.841 1.086 1.00 93.38 150 THR A C 1
ATOM 1213 O O . THR A 1 150 ? 17.799 -1.442 2.155 1.00 93.38 150 THR A O 1
ATOM 1216 N N . ARG A 1 151 ? 16.748 -0.425 0.437 1.00 95.25 151 ARG A N 1
ATOM 1217 C CA . ARG A 1 151 ? 15.363 -0.721 0.839 1.00 95.25 151 ARG A CA 1
ATOM 1218 C C . ARG A 1 151 ? 14.890 -2.060 0.275 1.00 95.25 151 ARG A C 1
ATOM 1220 O O . ARG A 1 151 ? 14.239 -2.841 0.955 1.00 95.25 151 ARG A O 1
ATOM 1227 N N . TRP A 1 152 ? 15.291 -2.364 -0.959 1.00 92.56 152 TRP A N 1
ATOM 1228 C CA . TRP A 1 152 ? 14.948 -3.600 -1.658 1.00 92.56 152 TRP A CA 1
ATOM 1229 C C . TRP A 1 152 ? 15.543 -4.855 -1.010 1.00 92.56 152 TRP A C 1
ATOM 1231 O O . TRP A 1 152 ? 14.830 -5.833 -0.808 1.00 92.56 152 TRP A O 1
ATOM 1241 N N . GLN A 1 153 ? 16.843 -4.852 -0.692 1.00 92.31 153 GLN A N 1
ATOM 1242 C CA . GLN A 1 153 ? 17.552 -6.057 -0.238 1.00 92.31 153 GLN A CA 1
ATOM 1243 C C . GLN A 1 153 ? 16.921 -6.705 1.007 1.00 92.31 153 GLN A C 1
ATOM 1245 O O . GLN A 1 153 ? 16.637 -7.900 0.937 1.00 92.31 153 GLN A O 1
ATOM 1250 N N . PRO A 1 154 ? 16.618 -5.971 2.099 1.00 93.12 154 PRO A N 1
ATOM 1251 C CA . PRO A 1 154 ? 15.995 -6.574 3.278 1.00 93.12 154 PRO A CA 1
ATOM 1252 C C . PRO A 1 154 ? 14.603 -7.153 3.001 1.00 93.12 154 PRO A C 1
ATOM 1254 O O . PRO A 1 154 ? 14.238 -8.182 3.568 1.00 93.12 154 PRO A O 1
ATOM 1257 N N . LEU A 1 155 ? 13.823 -6.506 2.127 1.00 94.12 155 LEU A N 1
ATOM 1258 C CA . LEU A 1 155 ? 12.498 -6.989 1.739 1.00 94.12 155 LEU A CA 1
ATOM 1259 C C . LEU A 1 155 ? 12.601 -8.262 0.908 1.00 94.12 155 LEU A C 1
ATOM 1261 O O . LEU A 1 155 ? 11.901 -9.229 1.194 1.00 94.12 155 LEU A O 1
ATOM 1265 N N . ARG A 1 156 ? 13.508 -8.291 -0.071 1.00 90.25 156 ARG A N 1
ATOM 1266 C CA . ARG A 1 156 ? 13.782 -9.484 -0.873 1.00 90.25 156 ARG A CA 1
ATOM 1267 C C . ARG A 1 156 ? 14.234 -10.639 0.012 1.00 90.25 156 ARG A C 1
ATOM 1269 O O . ARG A 1 156 ? 13.643 -11.705 -0.050 1.00 90.25 156 ARG A O 1
ATOM 1276 N N . ASP A 1 157 ? 15.216 -10.425 0.884 1.00 90.81 157 ASP A N 1
ATOM 1277 C CA . ASP A 1 157 ? 15.745 -11.483 1.756 1.00 90.81 157 ASP A CA 1
ATOM 1278 C C . ASP A 1 157 ? 14.662 -12.083 2.679 1.00 90.81 157 ASP A C 1
ATOM 1280 O O . ASP A 1 157 ? 14.796 -13.212 3.149 1.00 90.81 157 ASP A O 1
ATOM 1284 N N . ARG A 1 158 ? 13.576 -11.340 2.927 1.00 88.88 158 ARG A N 1
ATOM 1285 C CA . ARG A 1 158 ? 12.447 -11.773 3.750 1.00 88.88 158 ARG A CA 1
ATOM 1286 C C . ARG A 1 158 ? 11.280 -12.377 2.964 1.00 88.88 158 ARG A C 1
ATOM 1288 O O . ARG A 1 158 ? 10.620 -13.268 3.491 1.00 88.88 158 ARG A O 1
ATOM 1295 N N . PHE A 1 159 ? 10.979 -11.858 1.776 1.00 88.12 159 PHE A N 1
ATOM 1296 C CA . PHE A 1 159 ? 9.727 -12.136 1.064 1.00 88.12 159 PHE A CA 1
ATOM 1297 C C . PHE A 1 159 ? 9.909 -12.767 -0.319 1.00 88.12 159 PHE A C 1
ATOM 1299 O O . PHE A 1 159 ? 8.908 -13.141 -0.930 1.00 88.12 159 PHE A O 1
ATOM 1306 N N . ASP A 1 160 ? 11.139 -12.924 -0.813 1.00 80.75 160 ASP A N 1
ATOM 1307 C CA . ASP A 1 160 ? 11.402 -13.578 -2.098 1.00 80.75 160 ASP A CA 1
ATOM 1308 C C . ASP A 1 160 ? 10.839 -15.008 -2.126 1.00 80.75 160 ASP A C 1
ATOM 1310 O O . ASP A 1 160 ? 11.021 -15.789 -1.191 1.00 80.75 160 ASP A O 1
ATOM 1314 N N . GLY A 1 161 ? 10.084 -15.321 -3.179 1.00 79.62 161 GLY A N 1
ATOM 1315 C CA . GLY A 1 161 ? 9.325 -16.570 -3.309 1.00 79.62 161 GLY A CA 1
ATOM 1316 C C . GLY A 1 161 ? 8.139 -16.738 -2.345 1.00 79.62 161 GLY A C 1
ATOM 1317 O O . GLY A 1 161 ? 7.489 -17.781 -2.383 1.00 79.62 161 GLY A O 1
ATOM 1318 N N . VAL A 1 162 ? 7.837 -15.749 -1.494 1.00 85.88 162 VAL A N 1
ATOM 1319 C CA . VAL A 1 162 ? 6.750 -15.814 -0.496 1.00 85.88 162 VAL A CA 1
ATOM 1320 C C . VAL A 1 162 ? 5.657 -14.783 -0.771 1.00 85.88 162 VAL A C 1
ATOM 1322 O O . VAL A 1 162 ? 4.477 -15.124 -0.713 1.00 85.88 162 VAL A O 1
ATOM 1325 N N . LYS A 1 163 ? 6.022 -13.522 -1.041 1.00 91.56 163 LYS A N 1
ATOM 1326 C CA . LYS A 1 163 ? 5.074 -12.431 -1.322 1.00 91.56 163 LYS A CA 1
ATOM 1327 C C . LYS A 1 163 ? 5.636 -11.479 -2.382 1.00 91.56 163 LYS A C 1
ATOM 1329 O O . LYS A 1 163 ? 6.830 -11.179 -2.339 1.00 91.56 163 LYS A O 1
ATOM 1334 N N . PRO A 1 164 ? 4.803 -10.942 -3.292 1.00 94.19 164 PRO A N 1
ATOM 1335 C CA . PRO A 1 164 ? 5.232 -9.878 -4.190 1.00 94.19 164 PRO A CA 1
ATOM 1336 C C . PRO A 1 164 ? 5.694 -8.642 -3.410 1.00 94.19 164 PRO A C 1
ATOM 1338 O O . PRO A 1 164 ? 5.151 -8.325 -2.347 1.00 94.19 164 PRO A O 1
ATOM 1341 N N . ILE A 1 165 ? 6.674 -7.928 -3.965 1.00 95.94 165 ILE A N 1
ATOM 1342 C CA . ILE A 1 165 ? 7.218 -6.689 -3.402 1.00 95.94 165 ILE A CA 1
ATOM 1343 C C . ILE A 1 165 ? 6.992 -5.564 -4.414 1.00 95.94 165 ILE A C 1
ATOM 1345 O O . ILE A 1 165 ? 7.450 -5.650 -5.552 1.00 95.94 165 ILE A O 1
ATOM 1349 N N . ALA A 1 166 ? 6.294 -4.505 -4.019 1.00 97.50 166 ALA A N 1
ATOM 1350 C CA . ALA A 1 166 ? 5.847 -3.439 -4.910 1.00 97.50 166 ALA A CA 1
ATOM 1351 C C . ALA A 1 166 ? 6.360 -2.056 -4.500 1.00 97.50 166 ALA A C 1
ATOM 1353 O O . ALA A 1 166 ? 6.540 -1.770 -3.320 1.00 97.50 166 ALA A O 1
ATOM 1354 N N . LEU A 1 167 ? 6.536 -1.170 -5.480 1.00 97.75 167 LEU A N 1
ATOM 1355 C CA . LEU A 1 167 ? 6.833 0.243 -5.257 1.00 97.75 167 LEU A CA 1
ATOM 1356 C C . LEU A 1 167 ? 5.510 1.021 -5.239 1.00 97.75 167 LEU A C 1
ATOM 1358 O O . LEU A 1 167 ? 5.031 1.516 -6.260 1.00 97.75 167 LEU A O 1
ATOM 1362 N N . THR A 1 168 ? 4.859 1.036 -4.078 1.00 97.69 168 THR A N 1
ATOM 1363 C CA . THR A 1 168 ? 3.467 1.469 -3.915 1.00 97.69 168 THR A CA 1
ATOM 1364 C C . THR A 1 168 ? 3.256 2.972 -4.019 1.00 97.69 168 THR A C 1
ATOM 1366 O O . THR A 1 168 ? 2.161 3.378 -4.405 1.00 97.69 168 THR A O 1
ATOM 1369 N N . GLU A 1 169 ? 4.295 3.770 -3.775 1.00 97.62 169 GLU A N 1
ATOM 1370 C CA . GLU A 1 169 ? 4.375 5.183 -4.142 1.00 97.62 169 GLU A CA 1
ATOM 1371 C C . GLU A 1 169 ? 5.807 5.541 -4.557 1.00 97.62 169 GLU A C 1
ATOM 1373 O O . GLU A 1 169 ? 6.780 5.071 -3.964 1.00 97.62 169 GLU A O 1
ATOM 1378 N N . PHE A 1 170 ? 5.950 6.409 -5.559 1.00 96.62 170 PHE A N 1
ATOM 1379 C CA . PHE A 1 170 ? 7.241 6.964 -5.948 1.00 96.62 170 PHE A CA 1
ATOM 1380 C C . PHE A 1 170 ? 7.169 8.456 -6.278 1.00 96.62 170 PHE A C 1
ATOM 1382 O O . PHE A 1 170 ? 6.292 8.909 -7.019 1.00 96.62 170 PHE A O 1
ATOM 1389 N N . GLY A 1 171 ? 8.142 9.219 -5.785 1.00 95.38 171 GLY A N 1
ATOM 1390 C CA . GLY A 1 171 ? 8.340 10.621 -6.140 1.00 95.38 171 GLY A CA 1
ATOM 1391 C C . GLY A 1 171 ? 8.942 10.793 -7.539 1.00 95.38 171 GLY A C 1
ATOM 1392 O O . GLY A 1 171 ? 10.148 10.653 -7.722 1.00 95.38 171 GLY A O 1
ATOM 1393 N N . GLY A 1 172 ? 8.138 11.187 -8.524 1.00 93.50 172 GLY A N 1
ATOM 1394 C CA . GLY A 1 172 ? 8.550 11.334 -9.923 1.00 93.50 172 GLY A CA 1
ATOM 1395 C C . GLY A 1 172 ? 8.250 10.073 -10.727 1.00 93.50 172 GLY A C 1
ATOM 1396 O O . GLY A 1 172 ? 7.176 9.501 -10.578 1.00 93.50 172 GLY A O 1
ATOM 1397 N N . VAL A 1 173 ? 9.175 9.635 -11.584 1.00 93.25 173 VAL A N 1
ATOM 1398 C CA . VAL A 1 173 ? 9.088 8.342 -12.290 1.00 93.25 173 VAL A CA 1
ATOM 1399 C C . VAL A 1 173 ? 10.345 7.533 -11.971 1.00 93.25 173 VAL A C 1
ATOM 1401 O O . VAL A 1 173 ? 11.437 8.077 -12.157 1.00 93.25 173 VAL A O 1
ATOM 1404 N N . PRO A 1 174 ? 10.224 6.289 -11.476 1.00 94.00 174 PRO A N 1
ATOM 1405 C CA . PRO A 1 174 ? 11.382 5.479 -11.108 1.00 94.00 174 PRO A CA 1
ATOM 1406 C C . PRO A 1 174 ? 12.169 5.040 -12.346 1.00 94.00 174 PRO A C 1
ATOM 1408 O O . PRO A 1 174 ? 11.583 4.669 -13.362 1.00 94.00 174 PRO A O 1
ATOM 1411 N N . ASP A 1 175 ? 13.502 5.041 -12.269 1.00 91.75 175 ASP A N 1
ATOM 1412 C CA . ASP A 1 175 ? 14.370 4.566 -13.357 1.00 91.75 175 ASP A CA 1
ATOM 1413 C C . ASP A 1 175 ? 14.383 3.026 -13.425 1.00 91.75 175 ASP A C 1
ATOM 1415 O O . ASP A 1 175 ? 15.338 2.371 -12.999 1.00 91.75 175 ASP A O 1
ATOM 1419 N N . ILE A 1 176 ? 13.289 2.444 -13.933 1.00 86.75 176 ILE A N 1
ATOM 1420 C CA . ILE A 1 176 ? 13.038 0.993 -13.925 1.00 86.75 176 ILE A CA 1
ATOM 1421 C C . ILE A 1 176 ? 14.156 0.203 -14.611 1.00 86.75 176 ILE A C 1
ATOM 1423 O O . ILE A 1 176 ? 14.609 -0.803 -14.069 1.00 86.75 176 ILE A O 1
ATOM 1427 N N . GLU A 1 177 ? 14.679 0.677 -15.744 1.00 82.88 177 GLU A N 1
ATOM 1428 C CA . GLU A 1 177 ? 15.783 -0.001 -16.437 1.00 82.88 177 GLU A CA 1
ATOM 1429 C C . GLU A 1 177 ? 17.040 -0.101 -15.558 1.00 82.88 177 GLU A C 1
ATOM 1431 O O . GLU A 1 177 ? 17.715 -1.134 -15.534 1.00 82.88 177 GLU A O 1
ATOM 1436 N N . LYS A 1 178 ? 17.367 0.966 -14.814 1.00 84.62 178 LYS A N 1
ATOM 1437 C CA . LYS A 1 178 ? 18.495 0.972 -13.872 1.00 84.62 178 LYS A CA 1
ATOM 1438 C C . LYS A 1 178 ? 18.226 0.038 -12.694 1.00 84.62 178 LYS A C 1
ATOM 1440 O O . LYS A 1 178 ? 19.121 -0.720 -12.325 1.00 84.62 178 LYS A O 1
ATOM 1445 N N . MET A 1 179 ? 17.017 0.069 -12.132 1.00 86.25 179 MET A N 1
ATOM 1446 C CA . MET A 1 179 ? 16.599 -0.827 -11.048 1.00 86.25 179 MET A CA 1
ATOM 1447 C C . MET A 1 179 ? 16.753 -2.299 -11.459 1.00 86.25 179 MET A C 1
ATOM 1449 O O . MET A 1 179 ? 17.458 -3.054 -10.788 1.00 86.25 179 MET A O 1
ATOM 1453 N N . GLN A 1 180 ? 16.222 -2.681 -12.622 1.00 84.12 180 GLN A N 1
ATOM 1454 C CA . GLN A 1 180 ? 16.287 -4.050 -13.143 1.00 84.12 180 GLN A CA 1
ATOM 1455 C C . GLN A 1 180 ? 17.725 -4.508 -13.420 1.00 84.12 180 GLN A C 1
ATOM 1457 O O . GLN A 1 180 ? 18.100 -5.621 -13.044 1.00 84.12 180 GLN A O 1
ATOM 1462 N N . ARG A 1 181 ? 18.579 -3.640 -13.991 1.00 80.19 181 ARG A N 1
ATOM 1463 C CA . ARG A 1 181 ? 20.021 -3.923 -14.182 1.00 80.19 181 ARG A CA 1
ATOM 1464 C C . ARG A 1 181 ? 20.759 -4.193 -12.871 1.00 80.19 181 ARG A C 1
ATOM 1466 O O . ARG A 1 181 ? 21.762 -4.900 -12.878 1.00 80.19 181 ARG A O 1
ATOM 1473 N N . LEU A 1 182 ? 20.276 -3.633 -11.764 1.00 74.81 182 LEU A N 1
ATOM 1474 C CA . LEU A 1 182 ? 20.831 -3.815 -10.423 1.00 74.81 182 LEU A CA 1
ATOM 1475 C C . LEU A 1 182 ? 20.120 -4.922 -9.625 1.00 74.81 182 LEU A C 1
ATOM 1477 O O . LEU A 1 182 ? 20.423 -5.115 -8.449 1.00 74.81 182 LEU A O 1
ATOM 1481 N N . GLY A 1 183 ? 19.206 -5.669 -10.252 1.00 78.31 183 GLY A N 1
ATOM 1482 C CA . GLY A 1 183 ? 18.485 -6.768 -9.609 1.00 78.31 183 GLY A CA 1
ATOM 1483 C C . GLY A 1 183 ? 17.359 -6.322 -8.672 1.00 78.31 183 GLY A C 1
ATOM 1484 O O . GLY A 1 183 ? 16.958 -7.097 -7.803 1.00 78.31 183 GLY A O 1
ATOM 1485 N N . VAL A 1 184 ? 16.855 -5.097 -8.835 1.00 85.81 184 VAL A N 1
ATOM 1486 C CA . VAL A 1 184 ? 15.684 -4.570 -8.125 1.00 85.81 184 VAL A CA 1
ATOM 1487 C C . VAL A 1 184 ? 14.456 -4.733 -9.020 1.00 85.81 184 VAL A C 1
ATOM 1489 O O . VAL A 1 184 ? 14.365 -4.096 -10.070 1.00 85.81 184 VAL A O 1
ATOM 1492 N N . TRP A 1 185 ? 13.530 -5.601 -8.612 1.00 87.00 185 TRP A N 1
ATOM 1493 C CA . TRP A 1 185 ? 12.388 -6.030 -9.424 1.00 87.00 185 TRP A CA 1
ATOM 1494 C C . TRP A 1 185 ? 11.071 -5.821 -8.680 1.00 87.00 185 TRP A C 1
ATOM 1496 O O . TRP A 1 185 ? 10.590 -6.705 -7.982 1.00 87.00 185 TRP A O 1
ATOM 1506 N N . TRP A 1 186 ? 10.480 -4.640 -8.840 1.00 93.81 186 TRP A N 1
ATOM 1507 C CA . TRP A 1 186 ? 9.176 -4.328 -8.258 1.00 93.81 186 TRP A CA 1
ATOM 1508 C C . TRP A 1 186 ? 8.040 -4.992 -9.043 1.00 93.81 186 TRP A C 1
ATOM 1510 O O . TRP A 1 186 ? 8.040 -4.954 -10.271 1.00 93.81 186 TRP A O 1
ATOM 1520 N N . ALA A 1 187 ? 7.041 -5.528 -8.339 1.00 92.75 187 ALA A N 1
ATOM 1521 C CA . ALA A 1 187 ? 5.837 -6.107 -8.941 1.00 92.75 187 ALA A CA 1
ATOM 1522 C C . ALA A 1 187 ? 5.017 -5.068 -9.728 1.00 92.75 187 ALA A C 1
ATOM 1524 O O . ALA A 1 187 ? 4.477 -5.363 -10.788 1.00 92.75 187 ALA A O 1
ATOM 1525 N N . TRP A 1 188 ? 4.944 -3.838 -9.218 1.00 95.69 188 TRP A N 1
ATOM 1526 C CA . TRP A 1 188 ? 4.497 -2.655 -9.952 1.00 95.69 188 TRP A CA 1
ATOM 1527 C C . TRP A 1 188 ? 5.147 -1.406 -9.354 1.00 95.69 188 TRP A C 1
ATOM 1529 O O . TRP A 1 188 ? 5.730 -1.462 -8.266 1.00 95.69 188 TRP A O 1
ATOM 1539 N N . PHE A 1 189 ? 5.002 -0.273 -10.039 1.00 95.94 189 PHE A N 1
ATOM 1540 C CA . PHE A 1 189 ? 5.281 1.042 -9.473 1.00 95.94 189 PHE A CA 1
ATOM 1541 C C . PHE A 1 189 ? 4.085 1.979 -9.641 1.00 95.94 189 PHE A C 1
ATOM 1543 O O . PHE A 1 189 ? 3.352 1.892 -10.625 1.00 95.94 189 PHE A O 1
ATOM 1550 N N . ALA A 1 190 ? 3.891 2.890 -8.689 1.00 95.81 190 ALA A N 1
ATOM 1551 C CA . ALA A 1 190 ? 2.901 3.954 -8.795 1.00 95.81 190 ALA A CA 1
ATOM 1552 C C . ALA A 1 190 ? 3.540 5.305 -8.472 1.00 95.81 190 ALA A C 1
ATOM 1554 O O . ALA A 1 190 ? 3.889 5.596 -7.332 1.00 95.81 190 ALA A O 1
ATOM 1555 N N . SER A 1 191 ? 3.697 6.151 -9.487 1.00 95.19 191 SER A N 1
ATOM 1556 C CA . SER A 1 191 ? 4.114 7.535 -9.276 1.00 95.19 191 SER A CA 1
ATOM 1557 C C . SER A 1 191 ? 3.036 8.309 -8.526 1.00 95.19 191 SER A C 1
ATOM 1559 O O . SER A 1 191 ? 1.851 8.194 -8.852 1.00 95.19 191 SER A O 1
ATOM 1561 N N . TRP A 1 192 ? 3.437 9.155 -7.577 1.00 94.75 192 TRP A N 1
ATOM 1562 C CA . TRP A 1 192 ? 2.498 10.092 -6.968 1.00 94.75 192 TRP A CA 1
ATOM 1563 C C . TRP A 1 192 ? 2.003 11.117 -7.997 1.00 94.75 192 TRP A C 1
ATOM 1565 O O . TRP A 1 192 ? 2.452 11.177 -9.143 1.00 94.75 192 TRP A O 1
ATOM 1575 N N . GLN A 1 193 ? 1.043 11.943 -7.607 1.00 90.50 193 GLN A N 1
ATOM 1576 C CA . GLN A 1 193 ? 0.461 12.944 -8.496 1.00 90.50 193 GLN A CA 1
ATOM 1577 C C . GLN A 1 193 ? 1.116 14.326 -8.357 1.00 90.50 193 GLN A C 1
ATOM 1579 O O . GLN A 1 193 ? 1.792 14.649 -7.379 1.00 90.50 193 GLN A O 1
ATOM 1584 N N . GLY A 1 194 ? 0.843 15.180 -9.345 1.00 85.00 194 GLY A N 1
ATOM 1585 C CA . GLY A 1 194 ? 1.178 16.603 -9.322 1.00 85.00 194 GLY A CA 1
ATOM 1586 C C . GLY A 1 194 ? 2.593 16.948 -9.789 1.00 85.00 194 GLY A C 1
ATOM 1587 O O . GLY A 1 194 ? 3.423 16.088 -10.076 1.00 85.00 194 GLY A O 1
ATOM 1588 N N . ALA A 1 195 ? 2.860 18.252 -9.864 1.00 80.81 195 ALA A N 1
ATOM 1589 C CA . ALA A 1 195 ? 4.093 18.792 -10.434 1.00 80.81 195 ALA A CA 1
ATOM 1590 C C . ALA A 1 195 ? 5.330 18.601 -9.547 1.00 80.81 195 ALA A C 1
ATOM 1592 O O . ALA A 1 195 ? 6.444 18.636 -10.053 1.00 80.81 195 ALA A O 1
ATOM 1593 N N . GLN A 1 196 ? 5.156 18.421 -8.235 1.00 83.56 196 GLN A N 1
ATOM 1594 C CA . GLN A 1 196 ? 6.281 18.242 -7.317 1.00 83.56 196 GLN A CA 1
ATOM 1595 C C . GLN A 1 196 ? 6.700 16.778 -7.220 1.00 83.56 196 GLN A C 1
ATOM 1597 O O . GLN A 1 196 ? 7.881 16.476 -7.347 1.00 83.56 196 GLN A O 1
ATOM 1602 N N . HIS A 1 197 ? 5.742 15.880 -7.005 1.00 86.25 197 HIS A N 1
ATOM 1603 C CA . HIS A 1 197 ? 6.000 14.481 -6.661 1.00 86.25 197 HIS A CA 1
ATOM 1604 C C . HIS A 1 197 ? 5.560 13.493 -7.740 1.00 86.25 197 HIS A C 1
ATOM 1606 O O . HIS A 1 197 ? 5.791 12.302 -7.589 1.00 86.25 197 HIS A O 1
ATOM 1612 N N . GLY A 1 198 ? 4.950 13.964 -8.825 1.00 89.12 198 GLY A N 1
ATOM 1613 C CA . GLY A 1 198 ? 4.498 13.109 -9.910 1.00 89.12 198 GLY A CA 1
ATOM 1614 C C . GLY A 1 198 ? 5.354 13.169 -11.166 1.00 89.12 198 GLY A C 1
ATOM 1615 O O . GLY A 1 198 ? 6.358 13.889 -11.217 1.00 89.12 198 GLY A O 1
ATOM 1616 N N . PRO A 1 199 ? 4.949 12.438 -12.217 1.00 87.06 199 PRO A N 1
ATOM 1617 C CA . PRO A 1 199 ? 5.715 12.299 -13.455 1.00 87.06 199 PRO A CA 1
ATOM 1618 C C . PRO A 1 199 ? 5.957 13.631 -14.174 1.00 87.06 199 PRO A C 1
ATOM 1620 O O . PRO A 1 199 ? 6.955 13.771 -14.867 1.00 87.06 199 PRO A O 1
ATOM 1623 N N . GLN A 1 200 ? 5.103 14.634 -13.946 1.00 88.12 200 GLN A N 1
ATOM 1624 C CA . GLN A 1 200 ? 5.224 15.994 -14.498 1.00 88.12 200 GLN A CA 1
ATOM 1625 C C . GLN A 1 200 ? 6.534 16.701 -14.120 1.00 88.12 200 GLN A C 1
ATOM 1627 O O . GLN A 1 200 ? 6.924 17.680 -14.746 1.00 88.12 200 GLN A O 1
ATOM 1632 N N . SER A 1 201 ? 7.195 16.226 -13.068 1.00 83.56 201 SER A N 1
ATOM 1633 C CA . SER A 1 201 ? 8.486 16.739 -12.623 1.00 83.56 201 SER A CA 1
ATOM 1634 C C . SER A 1 201 ? 9.682 16.150 -13.389 1.00 83.56 201 SER A C 1
ATOM 1636 O O . SER A 1 201 ? 10.816 16.569 -13.157 1.00 83.56 201 SER A O 1
ATOM 1638 N N . ALA A 1 202 ? 9.450 15.173 -14.273 1.00 87.56 202 ALA A N 1
ATOM 1639 C CA . ALA A 1 202 ? 10.456 14.545 -15.121 1.00 87.56 202 ALA A CA 1
ATOM 1640 C C . ALA A 1 202 ? 10.298 14.997 -16.589 1.00 87.56 202 ALA A C 1
ATOM 1642 O O . ALA A 1 202 ? 9.184 15.285 -17.021 1.00 87.56 202 ALA A O 1
ATOM 1643 N N . PRO A 1 203 ? 11.384 15.038 -17.386 1.00 89.88 203 PRO A N 1
ATOM 1644 C CA . PRO A 1 203 ? 11.284 15.300 -18.821 1.00 89.88 203 PRO A CA 1
ATOM 1645 C C . PRO A 1 203 ? 10.440 14.240 -19.545 1.00 89.88 203 PRO A C 1
ATOM 1647 O O . PRO A 1 203 ? 10.604 13.048 -19.279 1.00 89.88 203 PRO A O 1
ATOM 1650 N N . ASP A 1 204 ? 9.641 14.644 -20.536 1.00 92.12 204 ASP A N 1
ATOM 1651 C CA . ASP A 1 204 ? 8.791 13.736 -21.331 1.00 92.12 204 ASP A CA 1
ATOM 1652 C C . ASP A 1 204 ? 9.571 12.566 -21.946 1.00 92.12 204 ASP A C 1
ATOM 1654 O O . ASP A 1 204 ? 9.080 11.439 -21.993 1.00 92.12 204 ASP A O 1
ATOM 1658 N N . ALA A 1 205 ? 10.815 12.807 -22.374 1.00 90.06 205 ALA A N 1
ATOM 1659 C CA . ALA A 1 205 ? 11.695 11.768 -22.906 1.00 90.06 205 ALA A CA 1
ATOM 1660 C C . ALA A 1 205 ? 12.043 10.698 -21.856 1.00 90.06 205 ALA A C 1
ATOM 1662 O O . ALA A 1 205 ? 12.142 9.519 -22.187 1.00 90.06 205 ALA A O 1
ATOM 1663 N N . THR A 1 206 ? 12.196 11.090 -20.588 1.00 88.94 206 THR A N 1
ATOM 1664 C CA . THR A 1 206 ? 12.444 10.162 -19.478 1.00 88.94 206 THR A CA 1
ATOM 1665 C C . THR A 1 206 ? 11.207 9.323 -19.197 1.00 88.94 206 THR A C 1
ATOM 1667 O O . THR A 1 206 ? 11.324 8.105 -19.090 1.00 88.94 206 THR A O 1
ATOM 1670 N N . VAL A 1 207 ? 10.031 9.955 -19.127 1.00 90.75 207 VAL A N 1
ATOM 1671 C CA . VAL A 1 207 ? 8.757 9.249 -18.929 1.00 90.75 207 VAL A CA 1
ATOM 1672 C C . VAL A 1 207 ? 8.522 8.261 -20.073 1.00 90.75 207 VAL A C 1
ATOM 1674 O O . VAL A 1 207 ? 8.275 7.086 -19.822 1.00 90.75 207 VAL A O 1
ATOM 1677 N N . SER A 1 208 ? 8.697 8.711 -21.319 1.00 90.00 208 SER A N 1
ATOM 1678 C CA . SER A 1 208 ? 8.529 7.879 -22.517 1.00 90.00 208 SER A CA 1
ATOM 1679 C C . SER A 1 208 ? 9.483 6.688 -22.517 1.00 90.00 208 SER A C 1
ATOM 1681 O O . SER A 1 208 ? 9.042 5.567 -22.727 1.00 90.00 208 SER A O 1
ATOM 1683 N N . ARG A 1 209 ? 10.772 6.905 -22.212 1.00 90.69 209 ARG A N 1
ATOM 1684 C CA . ARG A 1 209 ? 11.762 5.822 -22.109 1.00 90.69 209 ARG A CA 1
ATOM 1685 C C . ARG A 1 209 ? 11.350 4.767 -21.081 1.00 90.69 209 ARG A C 1
ATOM 1687 O O . ARG A 1 209 ? 11.465 3.583 -21.365 1.00 90.69 209 ARG A O 1
ATOM 1694 N N . ILE A 1 210 ? 10.887 5.183 -19.900 1.00 88.12 210 ILE A N 1
ATOM 1695 C CA . ILE A 1 210 ? 10.533 4.254 -18.815 1.00 88.12 210 ILE A CA 1
ATOM 1696 C C . ILE A 1 210 ? 9.304 3.418 -19.191 1.00 88.12 210 ILE A C 1
ATOM 1698 O O . ILE A 1 210 ? 9.349 2.197 -19.077 1.00 88.12 210 ILE A O 1
ATOM 1702 N N . TYR A 1 211 ? 8.241 4.052 -19.693 1.00 86.88 211 TYR A N 1
ATOM 1703 C CA . TYR A 1 211 ? 7.015 3.352 -20.104 1.00 86.88 211 TYR A CA 1
ATOM 1704 C C . TYR A 1 211 ? 7.179 2.512 -21.381 1.00 86.88 211 TYR A C 1
ATOM 1706 O O . TYR A 1 211 ? 6.330 1.680 -21.654 1.00 86.88 211 TYR A O 1
ATOM 1714 N N . GLN A 1 212 ? 8.252 2.712 -22.154 1.00 85.75 212 GLN A N 1
ATOM 1715 C CA . GLN A 1 212 ? 8.604 1.889 -23.322 1.00 85.75 212 GLN A CA 1
ATOM 1716 C C . GLN A 1 212 ? 9.671 0.828 -23.009 1.00 85.75 212 GLN A C 1
ATOM 1718 O O . GLN A 1 212 ? 10.167 0.162 -23.920 1.00 85.75 212 GLN A O 1
ATOM 1723 N N . SER A 1 213 ? 10.093 0.702 -21.748 1.00 81.56 213 SER A N 1
ATOM 1724 C CA . SER A 1 213 ? 11.098 -0.291 -21.378 1.00 81.56 213 SER A CA 1
ATOM 1725 C C . SER A 1 213 ? 10.492 -1.694 -21.364 1.00 81.56 213 SER A C 1
ATOM 1727 O O . SER A 1 213 ? 9.392 -1.897 -20.864 1.00 81.56 213 SER A O 1
ATOM 1729 N N . ALA A 1 214 ? 11.233 -2.681 -21.874 1.00 77.38 214 ALA A N 1
ATOM 1730 C CA . ALA A 1 214 ? 10.737 -4.049 -22.073 1.00 77.38 214 ALA A CA 1
ATOM 1731 C C . ALA A 1 214 ? 10.263 -4.764 -20.790 1.00 77.38 214 ALA A C 1
ATOM 1733 O O . ALA A 1 214 ? 9.592 -5.786 -20.869 1.00 77.38 214 ALA A O 1
ATOM 1734 N N . GLY A 1 215 ? 10.651 -4.266 -19.613 1.00 73.56 215 GLY A N 1
ATOM 1735 C CA . GLY A 1 215 ? 10.248 -4.811 -18.319 1.00 73.56 215 GLY A CA 1
ATOM 1736 C C . GLY A 1 215 ? 9.115 -4.039 -17.638 1.00 73.56 215 GLY A C 1
ATOM 1737 O O . GLY A 1 215 ? 8.904 -4.250 -16.446 1.00 73.56 215 GLY A O 1
ATOM 1738 N N . VAL A 1 216 ? 8.446 -3.114 -18.332 1.00 84.38 216 VAL A N 1
ATOM 1739 C CA . VAL A 1 216 ? 7.295 -2.353 -17.827 1.00 84.38 216 VAL A CA 1
ATOM 1740 C C . VAL A 1 216 ? 6.073 -2.724 -18.648 1.00 84.38 216 VAL A C 1
ATOM 1742 O O . VAL A 1 216 ? 6.054 -2.471 -19.841 1.00 84.38 216 VAL A O 1
ATOM 1745 N N . VAL A 1 217 ? 5.062 -3.284 -17.983 1.00 84.56 217 VAL A N 1
ATOM 1746 C CA . VAL A 1 217 ? 3.783 -3.637 -18.609 1.00 84.56 217 VAL A CA 1
ATOM 1747 C C . VAL A 1 217 ? 2.847 -2.429 -18.587 1.00 84.56 217 VAL A C 1
ATOM 1749 O O . VAL A 1 217 ? 2.577 -1.869 -17.516 1.00 84.56 217 VAL A O 1
ATOM 1752 N N . THR A 1 218 ? 2.336 -2.028 -19.748 1.00 87.75 218 THR A N 1
ATOM 1753 C CA . THR A 1 218 ? 1.360 -0.939 -19.898 1.00 87.75 218 THR A CA 1
ATOM 1754 C C . THR A 1 218 ? -0.074 -1.453 -20.026 1.00 87.75 218 THR A C 1
ATOM 1756 O O . THR A 1 218 ? -0.342 -2.649 -20.080 1.00 87.75 218 THR A O 1
ATOM 1759 N N . LEU A 1 219 ? -1.045 -0.532 -20.016 1.00 87.25 219 LEU A N 1
ATOM 1760 C CA . LEU A 1 219 ? -2.471 -0.877 -20.052 1.00 87.25 219 LEU A CA 1
ATOM 1761 C C . LEU A 1 219 ? -2.852 -1.717 -21.281 1.00 87.25 219 LEU A C 1
ATOM 1763 O O . LEU A 1 219 ? -3.684 -2.608 -21.162 1.00 87.25 219 LEU A O 1
ATOM 1767 N N . ASP A 1 220 ? -2.271 -1.415 -22.438 1.00 85.44 220 ASP A N 1
ATOM 1768 C CA . ASP A 1 220 ? -2.499 -2.113 -23.705 1.00 85.44 220 ASP A CA 1
ATOM 1769 C C . ASP A 1 220 ? -1.827 -3.492 -23.786 1.00 85.44 220 ASP A C 1
ATOM 1771 O O . ASP A 1 220 ? -2.156 -4.275 -24.672 1.00 85.44 220 ASP A O 1
ATOM 1775 N N . GLU A 1 221 ? -0.936 -3.802 -22.844 1.00 79.75 221 GLU A N 1
ATOM 1776 C CA . GLU A 1 221 ? -0.216 -5.075 -22.747 1.00 79.75 221 GLU A CA 1
ATOM 1777 C C . GLU A 1 221 ? -0.794 -6.000 -21.665 1.00 79.75 221 GLU A C 1
ATOM 1779 O O . GLU A 1 221 ? -0.369 -7.150 -21.537 1.00 79.75 221 GLU A O 1
ATOM 1784 N N . LEU A 1 222 ? -1.754 -5.518 -20.865 1.00 75.50 222 LEU A N 1
ATOM 1785 C CA . LEU A 1 222 ? -2.426 -6.347 -19.868 1.00 75.50 222 LEU A CA 1
ATOM 1786 C C . LEU A 1 222 ? -3.304 -7.410 -20.550 1.00 75.50 222 LEU A C 1
ATOM 1788 O O . LEU A 1 222 ? -4.007 -7.087 -21.510 1.00 75.50 222 LEU A O 1
ATOM 1792 N N . PRO A 1 223 ? -3.335 -8.650 -20.025 1.00 71.19 223 PRO A N 1
ATOM 1793 C CA . PRO A 1 223 ? -4.254 -9.667 -20.517 1.00 71.19 223 PRO A CA 1
ATOM 1794 C C . PRO A 1 223 ? -5.714 -9.234 -20.316 1.00 71.19 223 PRO A C 1
ATOM 1796 O O . PRO A 1 223 ? -6.046 -8.511 -19.367 1.00 71.19 223 PRO A O 1
ATOM 1799 N N . GLU A 1 224 ? -6.605 -9.681 -21.203 1.00 59.78 224 GLU A N 1
ATOM 1800 C CA . GLU A 1 224 ? -8.044 -9.454 -21.058 1.00 59.78 224 GLU A CA 1
ATOM 1801 C C . GLU A 1 224 ? -8.587 -10.274 -19.876 1.00 59.78 224 GLU A C 1
ATOM 1803 O O . GLU A 1 224 ? -8.864 -11.458 -19.998 1.00 59.78 224 GLU A O 1
ATOM 1808 N N . ILE A 1 225 ? -8.775 -9.642 -18.715 1.00 52.91 225 ILE A N 1
ATOM 1809 C CA . ILE A 1 225 ? -9.383 -10.303 -17.550 1.00 52.91 225 ILE A CA 1
ATOM 1810 C C . ILE A 1 225 ? -10.913 -10.273 -17.712 1.00 52.91 225 ILE A C 1
ATOM 1812 O O . ILE A 1 225 ? -11.544 -9.234 -17.491 1.00 52.91 225 ILE A O 1
ATOM 1816 N N . GLY A 1 226 ? -11.522 -11.399 -18.096 1.00 50.84 226 GLY A N 1
ATOM 1817 C CA . GLY A 1 226 ? -12.970 -11.541 -18.289 1.00 50.84 226 GLY A CA 1
ATOM 1818 C C . GLY A 1 226 ? -13.507 -12.915 -17.873 1.00 50.84 226 GLY A C 1
ATOM 1819 O O . GLY A 1 226 ? -12.806 -13.913 -17.932 1.00 50.84 226 GLY A O 1
ATOM 1820 N N . THR A 1 227 ? -14.785 -12.986 -17.485 1.00 46.72 227 THR A N 1
ATOM 1821 C CA . THR A 1 227 ? -15.518 -14.195 -17.025 1.00 46.72 227 THR A CA 1
ATOM 1822 C C . THR A 1 227 ? -15.793 -15.245 -18.119 1.00 46.72 227 THR A C 1
ATOM 1824 O O . THR A 1 227 ? -16.756 -16.008 -18.045 1.00 46.72 227 THR A O 1
ATOM 1827 N N . GLY A 1 228 ? -14.949 -15.280 -19.145 1.00 48.59 228 GLY A N 1
ATOM 1828 C CA . GLY A 1 228 ? -14.938 -16.267 -20.219 1.00 48.59 228 GLY A CA 1
ATOM 1829 C C . GLY A 1 228 ? -13.525 -16.560 -20.716 1.00 48.59 228 GLY A C 1
ATOM 1830 O O . GLY A 1 228 ? -13.393 -17.074 -21.822 1.00 48.59 228 GLY A O 1
ATOM 1831 N N . ASP A 1 229 ? -12.506 -16.192 -19.936 1.00 59.25 229 ASP A N 1
ATOM 1832 C CA . ASP A 1 229 ? -11.132 -16.612 -20.163 1.00 59.25 229 ASP A CA 1
ATOM 1833 C C . ASP A 1 229 ? -11.037 -18.125 -19.913 1.00 59.25 229 ASP A C 1
ATOM 1835 O O . ASP A 1 229 ? -11.280 -18.566 -18.787 1.00 59.25 229 ASP A O 1
ATOM 1839 N N . PRO A 1 230 ? -10.798 -18.940 -20.955 1.00 63.22 230 PRO A N 1
ATOM 1840 C CA . PRO A 1 230 ? -10.713 -20.380 -20.804 1.00 63.22 230 PRO A CA 1
ATOM 1841 C C . PRO A 1 230 ? -9.418 -20.816 -20.115 1.00 63.22 230 PRO A C 1
ATOM 1843 O O . PRO A 1 230 ? -9.318 -22.001 -19.838 1.00 63.22 230 PRO A O 1
ATOM 1846 N N . ASP A 1 231 ? -8.452 -19.925 -19.879 1.00 62.16 231 ASP A N 1
ATOM 1847 C CA . ASP A 1 231 ? -7.145 -20.173 -19.257 1.00 62.16 231 ASP A CA 1
ATOM 1848 C C . ASP A 1 231 ? -6.913 -19.105 -18.173 1.00 62.16 231 ASP A C 1
ATOM 1850 O O . ASP A 1 231 ? -6.168 -18.141 -18.343 1.00 62.16 231 ASP A O 1
ATOM 1854 N N . SER A 1 232 ? -7.629 -19.246 -17.054 1.00 58.31 232 SER A N 1
ATOM 1855 C CA . SER A 1 232 ? -7.784 -18.182 -16.053 1.00 58.31 232 SER A CA 1
ATOM 1856 C C . SER A 1 232 ? -6.481 -17.763 -15.359 1.00 58.31 232 SER A C 1
ATOM 1858 O O . SER A 1 232 ? -6.396 -16.660 -14.804 1.00 58.31 232 SER A O 1
ATOM 1860 N N . ASN A 1 233 ? -5.454 -18.614 -15.396 1.00 56.19 233 ASN A N 1
ATOM 1861 C CA . ASN A 1 233 ? -4.119 -18.354 -14.861 1.00 56.19 233 ASN A CA 1
ATOM 1862 C C . ASN A 1 233 ? -3.082 -18.029 -15.963 1.00 56.19 233 ASN A C 1
ATOM 1864 O O . ASN A 1 233 ? -1.931 -17.735 -15.636 1.00 56.19 233 ASN A O 1
ATOM 1868 N N . HIS A 1 234 ? -3.494 -18.001 -17.238 1.00 52.69 234 HIS A N 1
ATOM 1869 C CA . HIS A 1 234 ? -2.665 -17.738 -18.417 1.00 52.69 234 HIS A CA 1
ATOM 1870 C C . HIS A 1 234 ? -1.403 -18.617 -18.489 1.00 52.69 234 HIS A C 1
ATOM 1872 O O . HIS A 1 234 ? -0.348 -18.173 -18.970 1.00 52.69 234 HIS A O 1
ATOM 1878 N N . ASP A 1 235 ? -1.475 -19.854 -17.992 1.00 53.72 235 ASP A N 1
ATOM 1879 C CA . ASP A 1 235 ? -0.348 -20.790 -17.993 1.00 53.72 235 ASP A CA 1
ATOM 1880 C C . ASP A 1 235 ? -0.234 -21.591 -19.305 1.00 53.72 235 ASP A C 1
ATOM 1882 O O . ASP A 1 235 ? 0.759 -22.296 -19.531 1.00 53.72 235 ASP A O 1
ATOM 1886 N N . GLY A 1 236 ? -1.194 -21.403 -20.216 1.00 51.31 236 GLY A N 1
ATOM 1887 C CA . GLY A 1 236 ? -1.296 -22.083 -21.500 1.00 51.31 236 GLY A CA 1
ATOM 1888 C C . GLY A 1 236 ? -2.120 -23.371 -21.454 1.00 51.31 236 GLY A C 1
ATOM 1889 O O . GLY A 1 236 ? -2.178 -24.062 -22.477 1.00 51.31 236 GLY A O 1
ATOM 1890 N N . VAL A 1 237 ? -2.730 -23.714 -20.314 1.00 49.28 237 VAL A N 1
ATOM 1891 C CA . VAL A 1 237 ? -3.635 -24.850 -20.120 1.00 49.28 237 VAL A CA 1
ATOM 1892 C C . VAL A 1 237 ? -5.018 -24.322 -19.776 1.00 49.28 237 VAL A C 1
ATOM 1894 O O . VAL A 1 237 ? -5.212 -23.609 -18.802 1.00 49.28 237 VAL A O 1
ATOM 1897 N N . THR A 1 238 ? -6.024 -24.724 -20.550 1.00 70.12 238 THR A N 1
ATOM 1898 C CA . THR A 1 238 ? -7.385 -24.270 -20.250 1.00 70.12 238 THR A CA 1
ATOM 1899 C C . THR A 1 238 ? -7.885 -24.821 -18.909 1.00 70.12 238 THR A C 1
ATOM 1901 O O . THR A 1 238 ? -7.591 -25.963 -18.550 1.00 70.12 238 THR A O 1
ATOM 1904 N N . ASP A 1 239 ? -8.725 -24.068 -18.201 1.00 64.38 239 ASP A N 1
ATOM 1905 C CA . ASP A 1 239 ? -9.429 -24.480 -16.983 1.00 64.38 239 ASP A CA 1
ATOM 1906 C C . ASP A 1 239 ? -10.159 -25.825 -17.185 1.00 64.38 239 ASP A C 1
ATOM 1908 O O . ASP A 1 239 ? -10.228 -26.665 -16.279 1.00 64.38 239 ASP A O 1
ATOM 1912 N N . GLU A 1 240 ? -10.689 -26.057 -18.393 1.00 67.81 240 GLU A N 1
ATOM 1913 C CA . GLU A 1 240 ? -11.328 -27.315 -18.791 1.00 67.81 240 GLU A CA 1
ATOM 1914 C C . GLU A 1 240 ? -10.311 -28.464 -18.899 1.00 67.81 240 GLU A C 1
ATOM 1916 O O . GLU A 1 240 ? -10.552 -29.546 -18.350 1.00 67.81 240 GLU A O 1
ATOM 1921 N N . GLU A 1 241 ? -9.153 -28.242 -19.532 1.00 54.28 241 GLU A N 1
ATOM 1922 C CA . GLU A 1 241 ? -8.055 -29.218 -19.564 1.00 54.28 241 GLU A CA 1
ATOM 1923 C C . GLU A 1 241 ? -7.534 -29.528 -18.160 1.00 54.28 241 GLU A C 1
ATOM 1925 O O . GLU A 1 241 ? -7.444 -30.706 -17.800 1.00 54.28 241 GLU A O 1
ATOM 1930 N N . ALA A 1 242 ? -7.267 -28.511 -17.337 1.00 53.53 242 ALA A N 1
ATOM 1931 C CA . ALA A 1 242 ? -6.812 -28.671 -15.958 1.00 53.53 242 ALA A CA 1
ATOM 1932 C C . ALA A 1 242 ? -7.803 -29.512 -15.135 1.00 53.53 242 ALA A C 1
ATOM 1934 O O . ALA A 1 242 ? -7.416 -30.488 -14.482 1.00 53.53 242 ALA A O 1
ATOM 1935 N N . THR A 1 243 ? -9.101 -29.215 -15.254 1.00 59.03 243 THR A N 1
ATOM 1936 C CA . THR A 1 243 ? -10.179 -29.971 -14.598 1.00 59.03 243 THR A CA 1
ATOM 1937 C C . THR A 1 243 ? -10.245 -31.416 -15.093 1.00 59.03 243 THR A C 1
ATOM 1939 O O . THR A 1 243 ? -10.381 -32.342 -14.288 1.00 59.03 243 THR A O 1
ATOM 1942 N N . SER A 1 244 ? -10.106 -31.644 -16.403 1.00 52.06 244 SER A N 1
ATOM 1943 C CA . SER A 1 244 ? -10.125 -32.989 -16.997 1.00 52.06 244 SER A CA 1
ATOM 1944 C C . SER A 1 244 ? -8.954 -33.865 -16.530 1.00 52.06 244 SER A C 1
ATOM 1946 O O . SER A 1 244 ? -9.086 -35.088 -16.434 1.00 52.06 244 SER A O 1
ATOM 1948 N N . LEU A 1 245 ? -7.830 -33.232 -16.180 1.00 47.56 245 LEU A N 1
ATOM 1949 C CA . LEU A 1 245 ? -6.616 -33.861 -15.660 1.00 47.56 245 LEU A CA 1
ATOM 1950 C C . LEU A 1 245 ? -6.598 -33.962 -14.123 1.00 47.56 245 LEU A C 1
ATOM 1952 O O . LEU A 1 245 ? -5.671 -34.547 -13.559 1.00 47.56 245 LEU A O 1
ATOM 1956 N N . GLY A 1 246 ? -7.618 -33.434 -13.436 1.00 42.22 246 GLY A N 1
ATOM 1957 C CA . GLY A 1 246 ? -7.713 -33.434 -11.974 1.00 42.22 246 GLY A CA 1
ATOM 1958 C C . GLY A 1 246 ? -6.710 -32.502 -11.287 1.00 42.22 246 GLY A C 1
ATOM 1959 O O . GLY A 1 246 ? -6.336 -32.751 -10.137 1.00 42.22 246 GLY A O 1
ATOM 1960 N N . LEU A 1 247 ? -6.248 -31.466 -11.990 1.00 45.62 247 LEU A N 1
ATOM 1961 C CA . LEU A 1 247 ? -5.381 -30.418 -11.460 1.00 45.62 247 LEU A CA 1
ATOM 1962 C C . LEU A 1 247 ? -6.235 -29.270 -10.886 1.00 45.62 247 LEU A C 1
ATOM 1964 O O . LEU A 1 247 ? -7.331 -29.019 -11.390 1.00 45.62 247 LEU A O 1
ATOM 1968 N N . PRO A 1 248 ? -5.786 -28.576 -9.823 1.00 46.00 248 PRO A N 1
ATOM 1969 C CA . PRO A 1 248 ? -6.479 -27.387 -9.340 1.00 46.00 248 PRO A CA 1
ATOM 1970 C C . PRO A 1 248 ? -6.392 -26.274 -10.389 1.00 46.00 248 PRO A C 1
ATOM 1972 O O . PRO A 1 248 ? -5.292 -25.933 -10.807 1.00 46.00 248 PRO A O 1
ATOM 1975 N N . VAL A 1 249 ? -7.532 -25.688 -10.761 1.00 46.69 249 VAL A N 1
ATOM 1976 C CA . VAL A 1 249 ? -7.616 -24.554 -11.708 1.00 46.69 249 VAL A CA 1
ATOM 1977 C C . VAL A 1 249 ? -6.853 -23.321 -11.192 1.00 46.69 249 VAL A C 1
ATOM 1979 O O . VAL A 1 249 ? -6.320 -22.536 -11.956 1.00 46.69 249 VAL A O 1
ATOM 1982 N N . GLU A 1 250 ? -6.718 -23.195 -9.870 1.00 47.41 250 GLU A N 1
ATOM 1983 C CA . GLU A 1 250 ? -5.980 -22.111 -9.207 1.00 47.41 250 GLU A CA 1
ATOM 1984 C C . GLU A 1 250 ? -4.464 -22.372 -9.098 1.00 47.41 250 GLU A C 1
ATOM 1986 O O . GLU A 1 250 ? -3.740 -21.571 -8.502 1.00 47.41 250 GLU A O 1
ATOM 1991 N N . LEU A 1 251 ? -3.961 -23.509 -9.599 1.00 43.34 251 LEU A N 1
ATOM 1992 C CA . LEU A 1 251 ? -2.534 -23.814 -9.549 1.00 43.34 251 LEU A CA 1
ATOM 1993 C C . LEU A 1 251 ? -1.805 -22.969 -10.599 1.00 43.34 251 LEU A C 1
ATOM 1995 O O . LEU A 1 251 ? -1.645 -23.384 -11.738 1.00 43.34 251 LEU A O 1
ATOM 1999 N N . ASP A 1 252 ? -1.353 -21.783 -10.200 1.00 42.88 252 ASP A N 1
ATOM 2000 C CA . ASP A 1 252 ? -0.492 -20.934 -11.019 1.00 42.88 252 ASP A CA 1
ATOM 2001 C C . ASP A 1 252 ? 0.862 -21.635 -11.241 1.00 42.88 252 ASP A C 1
ATOM 2003 O O . ASP A 1 252 ? 1.736 -21.669 -10.367 1.00 42.88 252 ASP A O 1
ATOM 2007 N N . LEU A 1 253 ? 1.022 -22.259 -12.411 1.00 44.69 253 LEU A N 1
ATOM 2008 C CA . LEU A 1 253 ? 2.300 -22.794 -12.878 1.00 44.69 253 LEU A CA 1
ATOM 2009 C C . LEU A 1 253 ? 3.187 -21.694 -13.472 1.00 44.69 253 LEU A C 1
ATOM 2011 O O . LEU A 1 253 ? 4.363 -21.951 -13.740 1.00 44.69 253 LEU A O 1
ATOM 2015 N N . GLY A 1 254 ? 2.674 -20.470 -13.615 1.00 42.66 254 GLY A N 1
ATOM 2016 C CA . GLY A 1 254 ? 3.372 -19.282 -14.085 1.00 42.66 254 GLY A CA 1
ATOM 2017 C C . GLY A 1 254 ? 4.702 -19.042 -13.375 1.00 42.66 254 GLY A C 1
ATOM 2018 O O . GLY A 1 254 ? 5.687 -18.864 -14.073 1.00 42.66 254 GLY A O 1
ATOM 2019 N N . PRO A 1 255 ? 4.832 -19.132 -12.039 1.00 38.09 255 PRO A N 1
ATOM 2020 C CA . PRO A 1 255 ? 6.109 -19.023 -11.337 1.00 38.09 255 PRO A CA 1
ATOM 2021 C C . PRO A 1 255 ? 7.094 -20.145 -11.667 1.00 38.09 255 PRO A C 1
ATOM 2023 O O . PRO A 1 255 ? 8.288 -19.883 -11.768 1.00 38.09 255 PRO A O 1
ATOM 2026 N N . ALA A 1 256 ? 6.633 -21.382 -11.867 1.00 37.62 256 ALA A N 1
ATOM 2027 C CA . ALA A 1 256 ? 7.500 -22.495 -12.256 1.00 37.62 256 ALA A CA 1
ATOM 2028 C C . ALA A 1 256 ? 7.941 -22.356 -13.722 1.00 37.62 256 ALA A C 1
ATOM 2030 O O . ALA A 1 256 ? 9.122 -22.486 -14.035 1.00 37.62 256 ALA A O 1
ATOM 2031 N N . ILE A 1 257 ? 7.016 -22.012 -14.616 1.00 39.38 257 ILE A N 1
ATOM 2032 C CA . ILE A 1 257 ? 7.263 -21.767 -16.040 1.00 39.38 257 ILE A CA 1
ATOM 2033 C C . ILE A 1 257 ? 8.110 -20.505 -16.234 1.00 39.38 257 ILE A C 1
ATOM 2035 O O . ILE A 1 257 ? 9.017 -20.514 -17.056 1.00 39.38 257 ILE A O 1
ATOM 2039 N N . ALA A 1 258 ? 7.890 -19.443 -15.460 1.00 35.62 258 ALA A N 1
ATOM 2040 C CA . ALA A 1 258 ? 8.680 -18.214 -15.450 1.00 35.62 258 ALA A CA 1
ATOM 2041 C C . ALA A 1 258 ? 10.051 -18.449 -14.822 1.00 35.62 258 ALA A C 1
ATOM 2043 O O . ALA A 1 258 ? 11.040 -17.987 -15.381 1.00 35.62 258 ALA A O 1
ATOM 2044 N N . PHE A 1 259 ? 10.152 -19.230 -13.740 1.00 38.72 259 PHE A N 1
ATOM 2045 C CA . PHE A 1 259 ? 11.431 -19.716 -13.222 1.00 38.72 259 PHE A CA 1
ATOM 2046 C C . PHE A 1 259 ? 12.192 -20.422 -14.343 1.00 38.72 259 PHE A C 1
ATOM 2048 O O . PHE A 1 259 ? 13.318 -20.041 -14.644 1.00 38.72 259 PHE A O 1
ATOM 2055 N N . PHE A 1 260 ? 11.572 -21.354 -15.063 1.00 40.22 260 PHE A N 1
ATOM 2056 C CA . PHE A 1 260 ? 12.243 -22.025 -16.171 1.00 40.22 260 PHE A CA 1
ATOM 2057 C C . PHE A 1 260 ? 12.427 -21.157 -17.421 1.00 40.22 260 PHE A C 1
ATOM 2059 O O . PHE A 1 260 ? 13.414 -21.384 -18.094 1.00 40.22 260 PHE A O 1
ATOM 2066 N N . ARG A 1 261 ? 11.602 -20.147 -17.730 1.00 37.97 261 ARG A N 1
ATOM 2067 C CA . ARG A 1 261 ? 11.815 -19.205 -18.856 1.00 37.97 261 ARG A CA 1
ATOM 2068 C C . ARG A 1 261 ? 12.951 -18.227 -18.567 1.00 37.97 261 ARG A C 1
ATOM 2070 O O . ARG A 1 261 ? 13.858 -18.092 -19.381 1.00 37.97 261 ARG A O 1
ATOM 2077 N N . ILE A 1 262 ? 12.955 -17.623 -17.378 1.00 35.38 262 ILE A N 1
ATOM 2078 C CA . ILE A 1 262 ? 14.026 -16.738 -16.891 1.00 35.38 262 ILE A CA 1
ATOM 2079 C C . ILE A 1 262 ? 15.359 -17.499 -16.827 1.00 35.38 262 ILE A C 1
ATOM 2081 O O . ILE A 1 262 ? 16.416 -16.925 -17.091 1.00 35.38 262 ILE A O 1
ATOM 2085 N N . HIS A 1 263 ? 15.325 -18.798 -16.511 1.00 38.50 263 HIS A N 1
ATOM 2086 C CA . HIS A 1 263 ? 16.517 -19.648 -16.490 1.00 38.50 263 HIS A CA 1
ATOM 2087 C C . HIS A 1 263 ? 16.798 -20.359 -17.829 1.00 38.50 263 HIS A C 1
ATOM 2089 O O . HIS A 1 263 ? 17.945 -20.727 -18.073 1.00 38.50 263 HIS A O 1
ATOM 2095 N N . ALA A 1 264 ? 15.822 -20.473 -18.738 1.00 36.34 264 ALA A N 1
ATOM 2096 C CA . ALA A 1 264 ? 15.996 -20.949 -20.115 1.00 36.34 264 ALA A CA 1
ATOM 2097 C C . ALA A 1 264 ? 16.860 -19.972 -20.914 1.00 36.34 264 ALA A C 1
ATOM 2099 O O . ALA A 1 264 ? 17.747 -20.386 -21.657 1.00 36.34 264 ALA A O 1
ATOM 2100 N N . GLU A 1 265 ? 16.689 -18.672 -20.668 1.00 38.25 265 GLU A N 1
ATOM 2101 C CA . GLU A 1 265 ? 17.567 -17.622 -21.193 1.00 38.25 265 GLU A CA 1
ATOM 2102 C C . GLU A 1 265 ? 18.950 -17.582 -20.507 1.00 38.25 265 GLU A C 1
ATOM 2104 O O . GLU A 1 265 ? 19.833 -16.829 -20.922 1.00 38.25 265 GLU A O 1
ATOM 2109 N N . ARG A 1 266 ? 19.180 -18.414 -19.477 1.00 37.50 266 ARG A N 1
ATOM 2110 C CA . ARG A 1 266 ? 20.434 -18.501 -18.707 1.00 37.50 266 ARG A CA 1
ATOM 2111 C C . ARG A 1 266 ? 21.094 -19.884 -18.719 1.00 37.50 266 ARG A C 1
ATOM 2113 O O . ARG A 1 266 ? 21.986 -20.127 -17.902 1.00 37.50 266 ARG A O 1
ATOM 2120 N N . PHE A 1 267 ? 20.764 -20.764 -19.669 1.00 37.44 267 PHE A N 1
ATOM 2121 C CA . PHE A 1 267 ? 21.623 -21.919 -19.966 1.00 37.44 267 PHE A CA 1
ATOM 2122 C C . PHE A 1 267 ? 22.928 -21.435 -20.609 1.00 37.44 267 PHE A C 1
ATOM 2124 O O . PHE A 1 267 ? 23.093 -21.414 -21.825 1.00 37.44 267 PHE A O 1
ATOM 2131 N N . SER A 1 268 ? 23.885 -21.039 -19.774 1.00 38.31 268 SER A N 1
ATOM 2132 C CA . SER A 1 268 ? 25.279 -20.953 -20.188 1.00 38.31 268 SER A CA 1
ATOM 2133 C C . SER A 1 268 ? 25.912 -22.329 -19.994 1.00 38.31 268 SER A C 1
ATOM 2135 O O . SER A 1 268 ? 26.060 -22.812 -18.874 1.00 38.31 268 SER A O 1
ATOM 2137 N N . LEU A 1 269 ? 26.278 -22.989 -21.096 1.00 38.03 269 LEU A N 1
ATOM 2138 C CA . LEU A 1 269 ? 27.349 -23.983 -21.042 1.00 38.03 269 LEU A CA 1
ATOM 2139 C C . LEU A 1 269 ? 28.573 -23.210 -20.544 1.00 38.03 269 LEU A C 1
ATOM 2141 O O . LEU A 1 269 ? 28.998 -22.271 -21.213 1.00 38.03 269 LEU A O 1
ATOM 2145 N N . GLY A 1 270 ? 29.041 -23.515 -19.333 1.00 34.62 270 GLY A N 1
ATOM 2146 C CA . GLY A 1 270 ? 30.021 -22.736 -18.566 1.00 34.62 270 GLY A CA 1
ATOM 2147 C C . GLY A 1 270 ? 31.441 -22.724 -19.140 1.00 34.62 270 GLY A C 1
ATOM 2148 O O . GLY A 1 270 ? 32.387 -23.006 -18.417 1.00 34.62 270 GLY A O 1
ATOM 2149 N N . HIS A 1 271 ? 31.589 -22.396 -20.420 1.00 40.88 271 HIS A N 1
ATOM 2150 C CA . HIS A 1 271 ? 32.857 -22.150 -21.084 1.00 40.88 271 HIS A CA 1
ATOM 2151 C C . HIS A 1 271 ? 32.862 -20.720 -21.615 1.00 40.88 271 HIS A C 1
ATOM 2153 O O . HIS A 1 271 ? 31.943 -20.280 -22.312 1.00 40.88 271 HIS A O 1
ATOM 2159 N N . THR A 1 272 ? 33.905 -19.974 -21.282 1.00 45.72 272 THR A N 1
ATOM 2160 C CA . THR A 1 272 ? 34.159 -18.662 -21.867 1.00 45.72 272 THR A CA 1
ATOM 2161 C C . THR A 1 272 ? 34.416 -18.801 -23.370 1.00 45.72 272 THR A C 1
ATOM 2163 O O . THR A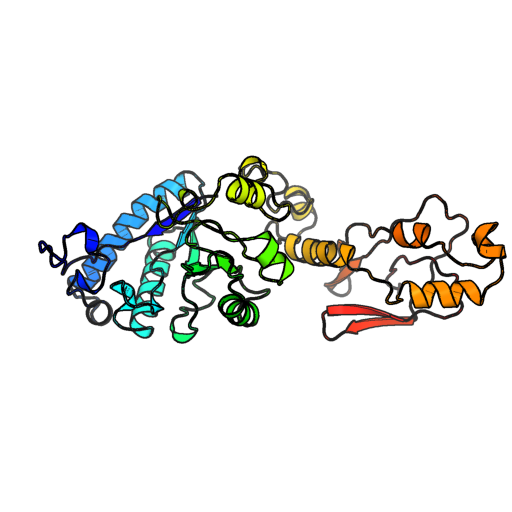 1 272 ? 34.887 -19.833 -23.853 1.00 45.72 272 THR A O 1
ATOM 2166 N N . ALA A 1 273 ? 34.143 -17.741 -24.136 1.00 43.72 273 ALA A N 1
ATOM 2167 C CA . ALA A 1 273 ? 34.443 -17.717 -25.570 1.00 43.72 273 ALA A CA 1
ATOM 2168 C C . ALA A 1 273 ? 35.929 -18.015 -25.872 1.00 43.72 273 ALA A C 1
ATOM 2170 O O . ALA A 1 273 ? 36.235 -18.532 -26.939 1.00 43.72 273 ALA A O 1
ATOM 2171 N N . ALA A 1 274 ? 36.830 -17.731 -24.924 1.00 46.59 274 ALA A N 1
ATOM 2172 C CA . ALA A 1 274 ? 38.257 -18.025 -25.027 1.00 46.59 274 ALA A CA 1
ATOM 2173 C C . ALA A 1 274 ? 38.576 -19.520 -24.839 1.00 46.59 274 ALA A C 1
ATOM 2175 O O . ALA A 1 274 ? 39.346 -20.068 -25.618 1.00 46.59 274 ALA A O 1
ATOM 2176 N N . GLU A 1 275 ? 37.944 -20.200 -23.877 1.00 44.78 275 GLU A N 1
ATOM 2177 C CA . GLU A 1 275 ? 38.138 -21.644 -23.630 1.00 44.78 275 GLU A CA 1
ATOM 2178 C C . GLU A 1 275 ? 37.590 -22.514 -24.778 1.00 44.78 275 GLU A C 1
ATOM 2180 O O . GLU A 1 275 ? 38.136 -23.573 -25.100 1.00 44.78 275 GLU A O 1
ATOM 2185 N N . LEU A 1 276 ? 36.528 -22.041 -25.439 1.00 46.22 276 LEU A N 1
ATOM 2186 C CA . LEU A 1 276 ? 35.990 -22.637 -26.666 1.00 46.22 276 LEU A CA 1
ATOM 2187 C C . LEU A 1 276 ? 36.921 -22.436 -27.869 1.00 46.22 276 LEU A C 1
ATOM 2189 O O . LEU A 1 276 ? 37.064 -23.347 -28.684 1.00 46.22 276 LEU A O 1
ATOM 2193 N N . GLU A 1 277 ? 37.563 -21.274 -27.982 1.00 44.72 277 GLU A N 1
ATOM 2194 C CA . GLU A 1 277 ? 38.499 -20.987 -29.074 1.00 44.72 277 GLU A CA 1
ATOM 2195 C C . GLU A 1 277 ? 39.837 -21.731 -28.881 1.00 44.72 277 GLU A C 1
ATOM 2197 O O . GLU A 1 277 ? 40.383 -22.264 -29.842 1.00 44.72 277 GLU A O 1
ATOM 2202 N N . GLU A 1 278 ? 40.302 -21.908 -27.641 1.00 45.25 278 GLU A N 1
ATOM 2203 C CA . GLU A 1 278 ? 41.483 -22.724 -27.306 1.00 45.25 278 GLU A CA 1
ATOM 2204 C C . GLU A 1 278 ? 41.248 -24.228 -27.574 1.00 45.25 278 GLU A C 1
ATOM 2206 O O . GLU A 1 278 ? 42.113 -24.928 -28.115 1.00 45.25 278 GLU A O 1
ATOM 2211 N N . SER A 1 279 ? 40.035 -24.726 -27.296 1.00 43.91 279 SER A N 1
ATOM 2212 C CA . SER A 1 279 ? 39.615 -26.082 -27.694 1.00 43.91 279 SER A CA 1
ATOM 2213 C C . SER A 1 279 ? 39.452 -26.230 -29.215 1.00 43.91 279 SER A C 1
ATOM 2215 O O . SER A 1 279 ? 39.685 -27.311 -29.756 1.00 43.91 279 SER A O 1
ATOM 2217 N N . ARG A 1 280 ? 39.094 -25.152 -29.934 1.00 42.84 280 ARG A N 1
ATOM 2218 C CA . ARG A 1 280 ? 39.082 -25.120 -31.410 1.00 42.84 280 ARG A CA 1
ATOM 2219 C C . ARG A 1 280 ? 40.484 -25.124 -32.009 1.00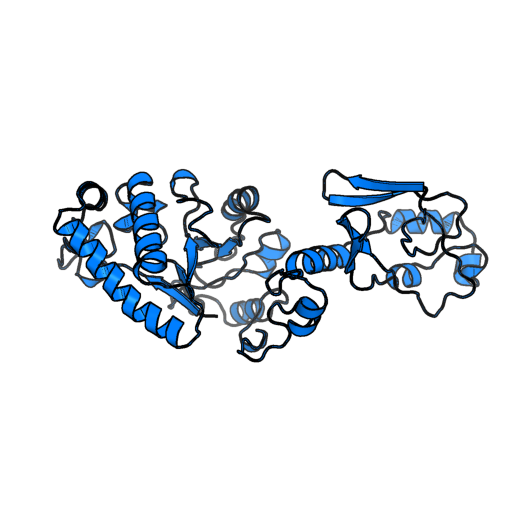 42.84 280 ARG A C 1
ATOM 2221 O O . ARG A 1 280 ? 40.674 -25.742 -33.049 1.00 42.84 280 ARG A O 1
ATOM 2228 N N . GLU A 1 281 ? 41.461 -24.464 -31.395 1.00 40.97 281 GLU A N 1
ATOM 2229 C CA . GLU A 1 281 ? 42.832 -24.412 -31.927 1.00 40.97 281 GLU A CA 1
ATOM 2230 C C . GLU A 1 281 ? 43.586 -25.741 -31.763 1.00 40.97 281 GLU A C 1
ATOM 2232 O O . GLU A 1 281 ? 44.443 -26.078 -32.584 1.00 40.97 281 GLU A O 1
ATOM 2237 N N . THR A 1 282 ? 43.232 -26.548 -30.759 1.00 44.25 282 THR A N 1
ATOM 2238 C CA . THR A 1 282 ? 43.818 -27.882 -30.541 1.00 44.25 282 THR A CA 1
ATOM 2239 C C . THR A 1 282 ? 43.224 -28.980 -31.443 1.00 44.25 282 THR A C 1
ATOM 2241 O O . THR A 1 282 ? 43.858 -30.023 -31.631 1.00 44.25 282 THR A O 1
ATOM 2244 N N . GLY A 1 283 ? 42.075 -28.737 -32.090 1.00 45.25 283 GLY A N 1
ATOM 2245 C CA . GLY A 1 283 ? 41.421 -29.629 -33.056 1.00 45.25 283 GLY A CA 1
ATOM 2246 C C . GLY A 1 283 ? 41.454 -29.076 -34.487 1.00 45.25 283 GLY A C 1
ATOM 2247 O O . GLY A 1 283 ? 40.677 -28.200 -34.839 1.00 45.25 283 GLY A O 1
ATOM 2248 N N . ARG A 1 284 ? 42.369 -29.608 -35.309 1.00 36.72 284 ARG A N 1
ATOM 2249 C CA . ARG A 1 284 ? 42.653 -29.279 -36.726 1.00 36.72 284 ARG A CA 1
ATOM 2250 C C . ARG A 1 284 ? 41.441 -28.841 -37.574 1.00 36.72 284 ARG A C 1
ATOM 2252 O O . ARG A 1 284 ? 40.362 -29.393 -37.428 1.00 36.72 284 ARG A O 1
ATOM 2259 N N . GLN A 1 285 ? 41.711 -27.923 -38.517 1.00 42.66 285 GLN A N 1
ATOM 2260 C CA . GLN A 1 285 ? 41.014 -27.457 -39.751 1.00 42.66 285 GLN A CA 1
ATOM 2261 C C . GLN A 1 285 ? 39.731 -28.147 -40.293 1.00 42.66 285 GLN A C 1
ATOM 2263 O O . GLN A 1 285 ? 39.031 -27.549 -41.108 1.00 42.66 285 GLN A O 1
ATOM 2268 N N . ASP A 1 286 ? 39.379 -29.345 -39.853 1.00 42.50 286 ASP A N 1
ATOM 2269 C CA . ASP A 1 286 ? 38.300 -30.197 -40.353 1.00 42.50 286 ASP A CA 1
ATOM 2270 C C . ASP A 1 286 ? 36.906 -29.751 -39.841 1.00 42.50 286 ASP A C 1
ATOM 2272 O O . ASP A 1 286 ? 35.879 -30.011 -40.473 1.00 42.50 286 ASP A O 1
ATOM 2276 N N . ILE A 1 287 ? 36.860 -28.987 -38.739 1.00 43.53 287 ILE A N 1
ATOM 2277 C CA . ILE A 1 287 ? 35.629 -28.466 -38.102 1.00 43.53 287 ILE A CA 1
ATOM 2278 C C . ILE A 1 287 ? 34.867 -27.477 -39.005 1.00 43.53 287 ILE A C 1
ATOM 2280 O O . ILE A 1 287 ? 33.642 -27.382 -38.932 1.00 43.53 287 ILE A O 1
ATOM 2284 N N . LEU A 1 288 ? 35.569 -26.735 -39.867 1.00 41.41 288 LEU A N 1
ATOM 2285 C CA . LEU A 1 288 ? 34.950 -25.722 -40.734 1.00 41.41 288 LEU A CA 1
ATOM 2286 C C . LEU A 1 288 ? 34.340 -26.308 -42.013 1.00 41.41 288 LEU A C 1
ATOM 2288 O O . LEU A 1 288 ? 33.555 -25.629 -42.672 1.00 41.41 288 LEU A O 1
ATOM 2292 N N . THR A 1 289 ? 34.696 -27.541 -42.376 1.00 45.34 289 THR A N 1
ATOM 2293 C CA . THR A 1 289 ? 34.284 -28.165 -43.641 1.00 45.34 289 THR A CA 1
ATOM 2294 C C . THR A 1 289 ? 33.386 -29.385 -43.447 1.00 45.34 289 THR A C 1
ATOM 2296 O O . THR A 1 289 ? 32.526 -29.602 -44.302 1.00 45.34 289 THR A O 1
ATOM 2299 N N . VAL A 1 290 ? 33.516 -30.157 -42.352 1.00 49.28 290 VAL A N 1
ATOM 2300 C CA . VAL A 1 290 ? 32.690 -31.361 -42.099 1.00 49.28 290 VAL A CA 1
ATOM 2301 C C . VAL A 1 290 ? 32.473 -31.643 -40.585 1.00 49.28 290 VAL A C 1
ATOM 2303 O O . VAL A 1 290 ? 32.968 -32.638 -40.056 1.00 49.28 290 VAL A O 1
ATOM 2306 N N . PRO A 1 291 ? 31.709 -30.810 -39.849 1.00 43.38 291 PRO A N 1
ATOM 2307 C CA . PRO A 1 291 ? 31.615 -30.878 -38.377 1.00 43.38 291 PRO A CA 1
ATOM 2308 C C . PRO A 1 291 ? 31.020 -32.189 -37.820 1.00 43.38 291 PRO A C 1
ATOM 2310 O O . PRO A 1 291 ? 31.398 -32.639 -36.741 1.00 43.38 291 PRO A O 1
ATOM 2313 N N . ASN A 1 292 ? 30.161 -32.871 -38.583 1.00 44.62 292 ASN A N 1
ATOM 2314 C CA . ASN A 1 292 ? 29.474 -34.091 -38.136 1.00 44.62 292 ASN A CA 1
ATOM 2315 C C . ASN A 1 292 ? 30.351 -35.360 -38.140 1.00 44.62 292 ASN A C 1
ATOM 2317 O O . ASN A 1 292 ? 29.893 -36.404 -37.688 1.00 44.62 292 ASN A O 1
ATOM 2321 N N . LEU A 1 293 ? 31.583 -35.313 -38.665 1.00 40.81 293 LEU A N 1
ATOM 2322 C CA . LEU A 1 293 ? 32.447 -36.501 -38.748 1.00 40.81 293 LEU A CA 1
ATOM 2323 C C . LEU A 1 293 ? 33.175 -36.822 -37.426 1.00 40.81 293 LEU A C 1
ATOM 2325 O O . LEU A 1 293 ? 33.770 -37.891 -37.303 1.00 40.81 293 LEU A O 1
ATOM 2329 N N . HIS A 1 294 ? 33.136 -35.898 -36.459 1.00 42.03 294 HIS A N 1
ATOM 2330 C CA . HIS A 1 294 ? 33.857 -35.980 -35.184 1.00 42.03 294 HIS A CA 1
ATOM 2331 C C . HIS A 1 294 ? 32.979 -35.708 -33.953 1.00 42.03 294 HIS A C 1
ATOM 2333 O O . HIS A 1 294 ? 33.515 -35.409 -32.892 1.00 42.03 294 HIS A O 1
ATOM 2339 N N . ASP A 1 295 ? 31.651 -35.792 -34.083 1.00 47.12 295 ASP A N 1
ATOM 2340 C CA . ASP A 1 295 ? 30.710 -35.589 -32.967 1.00 47.12 295 ASP A CA 1
ATOM 2341 C C . ASP A 1 295 ? 30.853 -34.213 -32.266 1.00 47.12 295 ASP A C 1
ATOM 2343 O O . ASP A 1 295 ? 30.604 -34.079 -31.067 1.00 47.12 295 ASP A O 1
ATOM 2347 N N . LEU A 1 296 ? 31.254 -33.169 -33.009 1.00 45.97 296 LEU A N 1
ATOM 2348 C CA . LEU A 1 296 ? 31.415 -31.802 -32.500 1.00 45.97 296 LEU A CA 1
ATOM 2349 C C . LEU A 1 296 ? 30.376 -30.857 -33.118 1.00 45.97 296 LEU A C 1
ATOM 2351 O O . LEU A 1 296 ? 30.262 -30.739 -34.337 1.00 45.97 296 LEU A O 1
ATOM 2355 N N . PHE A 1 297 ? 29.648 -30.131 -32.267 1.00 48.22 297 PHE A N 1
ATOM 2356 C CA . PHE A 1 297 ? 28.714 -29.090 -32.698 1.00 48.22 297 PHE A CA 1
ATOM 2357 C C . PHE A 1 297 ? 29.410 -27.756 -32.948 1.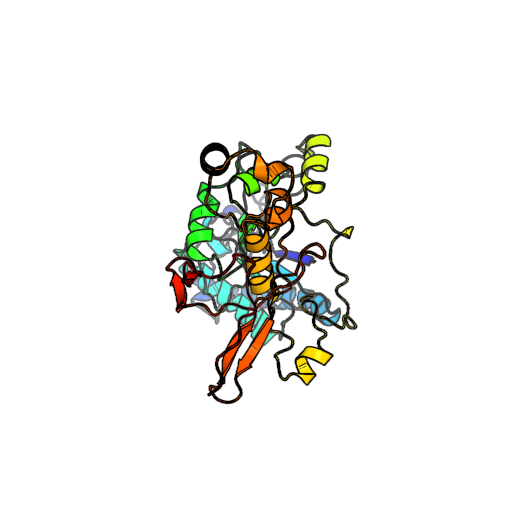00 48.22 297 PHE A C 1
ATOM 2359 O O . PHE A 1 297 ? 30.307 -27.344 -32.213 1.00 48.22 297 PHE A O 1
ATOM 2366 N N . THR A 1 298 ? 28.912 -27.006 -33.926 1.00 47.16 298 THR A N 1
ATOM 2367 C CA . THR A 1 298 ? 29.232 -25.584 -34.068 1.00 47.16 298 THR A CA 1
ATOM 2368 C C . THR A 1 298 ? 28.541 -24.743 -32.986 1.00 47.16 298 THR A C 1
ATOM 2370 O O . THR A 1 298 ? 27.480 -25.100 -32.471 1.00 47.16 298 THR A O 1
ATOM 2373 N N . ILE A 1 299 ? 29.093 -23.562 -32.681 1.00 45.12 299 ILE A N 1
ATOM 2374 C CA . ILE A 1 299 ? 28.493 -22.591 -31.742 1.00 45.12 299 ILE A CA 1
ATOM 2375 C C . ILE A 1 299 ? 27.059 -22.213 -32.151 1.00 45.12 299 ILE A C 1
ATOM 2377 O O . ILE A 1 299 ? 26.210 -22.004 -31.290 1.00 45.12 299 ILE A O 1
ATOM 2381 N N . ALA A 1 300 ? 26.768 -22.134 -33.453 1.00 46.06 300 ALA A N 1
ATOM 2382 C CA . ALA A 1 300 ? 25.423 -21.850 -33.949 1.00 46.06 300 ALA A CA 1
ATOM 2383 C C . ALA A 1 300 ? 24.447 -23.003 -33.656 1.00 46.06 300 ALA A C 1
ATOM 2385 O O . ALA A 1 300 ? 23.331 -22.751 -33.211 1.00 46.06 300 ALA A O 1
ATOM 2386 N N . GLN A 1 301 ? 24.888 -24.255 -33.820 1.00 51.41 301 GLN A N 1
ATOM 2387 C CA . GLN A 1 301 ? 24.093 -25.439 -33.480 1.00 51.41 301 GLN A CA 1
ATOM 2388 C C . GLN A 1 301 ? 23.826 -25.519 -31.973 1.00 51.41 301 GLN A C 1
ATOM 2390 O O . GLN A 1 301 ? 22.684 -25.733 -31.580 1.00 51.41 301 GLN A O 1
ATOM 2395 N N . LEU A 1 302 ? 24.831 -25.242 -31.135 1.00 48.53 302 LEU A N 1
ATOM 2396 C CA . LEU A 1 302 ? 24.659 -25.164 -29.678 1.00 48.53 302 LEU A CA 1
ATOM 2397 C C . LEU A 1 302 ? 23.685 -24.053 -29.260 1.00 48.53 302 LEU A C 1
ATOM 2399 O O . LEU A 1 302 ? 22.866 -24.264 -28.375 1.00 48.53 302 LEU A O 1
ATOM 2403 N N . LYS A 1 303 ? 23.732 -22.890 -29.920 1.00 43.41 303 LYS A N 1
ATOM 2404 C CA . LYS A 1 303 ? 22.808 -21.770 -29.668 1.00 43.41 303 LYS A CA 1
ATOM 2405 C C . LYS A 1 303 ? 21.382 -22.020 -30.168 1.00 43.41 303 LYS A C 1
ATOM 2407 O O . LYS A 1 303 ? 20.467 -21.354 -29.703 1.00 43.41 303 LYS A O 1
ATOM 2412 N N . SER A 1 304 ? 21.194 -22.945 -31.109 1.00 44.44 304 SER A N 1
ATOM 2413 C CA . SER A 1 304 ? 19.875 -23.327 -31.634 1.00 44.44 304 SER A CA 1
ATOM 2414 C C . SER A 1 304 ? 19.161 -24.406 -30.811 1.00 44.44 304 SER A C 1
ATOM 2416 O O . SER A 1 304 ? 18.036 -24.774 -31.140 1.00 44.44 304 SER A O 1
ATOM 2418 N N . LEU A 1 305 ? 19.796 -24.919 -29.750 1.00 47.09 305 LEU A N 1
ATOM 2419 C CA . LEU A 1 305 ? 19.184 -25.874 -28.830 1.00 47.09 305 LEU A CA 1
ATOM 2420 C C . LEU A 1 305 ? 18.121 -25.157 -27.987 1.00 47.09 305 LEU A C 1
ATOM 2422 O O . LEU A 1 305 ? 18.447 -24.424 -27.058 1.00 47.09 305 LEU A O 1
ATOM 2426 N N . ALA A 1 306 ? 16.850 -25.369 -28.317 1.00 45.78 306 ALA A N 1
ATOM 2427 C CA . ALA A 1 306 ? 15.720 -24.873 -27.539 1.00 45.78 306 ALA A CA 1
ATOM 2428 C C . ALA A 1 306 ? 15.207 -25.961 -26.585 1.00 45.78 306 ALA A C 1
ATOM 2430 O O . ALA A 1 306 ? 15.220 -27.147 -26.917 1.00 45.78 306 ALA A O 1
ATOM 2431 N N . ILE A 1 307 ? 14.736 -25.570 -25.403 1.00 49.34 307 ILE A N 1
ATOM 2432 C CA . ILE A 1 307 ? 13.986 -26.459 -24.507 1.00 49.34 307 ILE A CA 1
ATOM 2433 C C . ILE A 1 307 ? 12.502 -26.275 -24.839 1.00 49.34 307 ILE A C 1
ATOM 2435 O O . ILE A 1 307 ? 12.025 -25.144 -24.900 1.00 49.34 307 ILE A O 1
ATOM 2439 N N . ASP A 1 308 ? 11.792 -27.368 -25.104 1.00 48.78 308 ASP A N 1
ATOM 2440 C CA . ASP A 1 308 ? 10.327 -27.379 -25.154 1.00 48.78 308 ASP A CA 1
ATOM 2441 C C . ASP A 1 308 ? 9.765 -27.126 -23.742 1.00 48.78 308 ASP A C 1
ATOM 2443 O O . ASP A 1 308 ? 10.484 -27.285 -22.751 1.00 48.78 308 ASP A O 1
ATOM 2447 N N . GLN A 1 309 ? 8.492 -26.748 -23.622 1.00 47.44 309 GLN A N 1
ATOM 2448 C CA . GLN A 1 309 ? 7.915 -26.406 -22.316 1.00 47.44 309 GLN A CA 1
ATOM 2449 C C . GLN A 1 309 ? 8.078 -27.570 -21.310 1.00 47.44 309 GLN A C 1
ATOM 2451 O O . GLN A 1 309 ? 7.742 -28.716 -21.635 1.00 47.44 309 GLN A O 1
ATOM 2456 N N . PRO A 1 310 ? 8.608 -27.313 -20.097 1.00 53.91 310 PRO A N 1
ATOM 2457 C CA . PRO A 1 310 ? 8.640 -28.314 -19.038 1.00 53.91 310 PRO A CA 1
ATOM 2458 C C . PRO A 1 310 ? 7.210 -28.739 -18.687 1.00 53.91 310 PRO A C 1
ATOM 2460 O O . PRO A 1 310 ? 6.328 -27.891 -18.594 1.00 53.91 310 PRO A O 1
ATOM 2463 N N . PHE A 1 311 ? 6.973 -30.027 -18.433 1.00 49.78 311 PHE A N 1
ATOM 2464 C CA . PHE A 1 311 ? 5.659 -30.487 -17.969 1.00 49.78 311 PHE A CA 1
ATOM 2465 C C . PHE A 1 311 ? 5.767 -31.538 -16.866 1.00 49.78 311 PHE A C 1
ATOM 2467 O O . PHE A 1 311 ? 6.637 -32.413 -16.881 1.00 49.78 311 PHE A O 1
ATOM 2474 N N . LEU A 1 312 ? 4.871 -31.451 -15.886 1.00 46.81 312 LEU A N 1
ATOM 2475 C CA . LEU A 1 312 ? 4.800 -32.382 -14.765 1.00 46.81 312 LEU A CA 1
ATOM 2476 C C . LEU A 1 312 ? 3.808 -33.506 -15.077 1.00 46.81 312 LEU A C 1
ATOM 2478 O O . LEU A 1 312 ? 2.703 -33.260 -15.548 1.00 46.81 312 LEU A O 1
ATOM 2482 N N . VAL A 1 313 ? 4.181 -34.747 -14.777 1.00 48.06 313 VAL A N 1
ATOM 2483 C CA . VAL A 1 313 ? 3.289 -35.911 -14.854 1.00 48.06 313 VAL A CA 1
ATOM 2484 C C . VAL A 1 313 ? 3.267 -36.586 -13.498 1.00 48.06 313 VAL A C 1
ATOM 2486 O O . VAL A 1 313 ? 4.314 -36.945 -12.970 1.00 48.06 313 VAL A O 1
ATOM 2489 N N . LYS A 1 314 ? 2.084 -36.788 -12.921 1.00 43.56 314 LYS A N 1
ATOM 2490 C CA . LYS A 1 314 ? 1.967 -37.556 -11.682 1.00 43.56 314 LYS A CA 1
ATOM 2491 C C . LYS A 1 314 ? 2.211 -39.036 -11.969 1.00 43.56 314 LYS A C 1
ATOM 2493 O O . LYS A 1 314 ? 1.484 -39.650 -12.747 1.00 43.56 314 LYS A O 1
ATOM 2498 N N . ASP A 1 315 ? 3.216 -39.610 -11.325 1.00 50.19 315 ASP A N 1
ATOM 2499 C CA . ASP A 1 315 ? 3.442 -41.047 -11.300 1.00 50.19 315 ASP A CA 1
ATOM 2500 C C . ASP A 1 315 ? 2.299 -41.704 -10.520 1.00 50.19 315 ASP A C 1
ATOM 2502 O O . ASP A 1 315 ? 2.112 -41.479 -9.321 1.00 50.19 315 ASP A O 1
ATOM 2506 N N . SER A 1 316 ? 1.503 -42.513 -11.214 1.00 46.16 316 SER A N 1
ATOM 2507 C CA . SER A 1 316 ? 0.336 -43.186 -10.643 1.00 46.16 316 SER A CA 1
ATOM 2508 C C . SER A 1 316 ? 0.685 -44.276 -9.627 1.00 46.16 316 SER A C 1
ATOM 2510 O O . SER A 1 316 ? -0.189 -44.716 -8.885 1.00 46.16 316 SER A O 1
ATOM 2512 N N . THR A 1 317 ? 1.937 -44.728 -9.601 1.00 44.59 317 THR A N 1
ATOM 2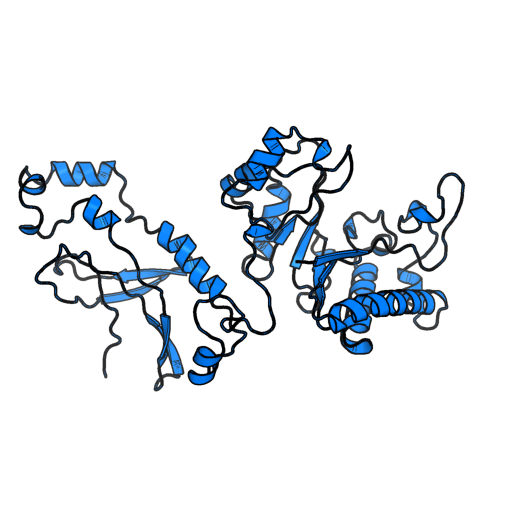513 C CA . THR A 1 317 ? 2.435 -45.805 -8.739 1.00 44.59 317 THR A CA 1
ATOM 2514 C C . THR A 1 317 ? 3.044 -45.243 -7.463 1.00 44.59 317 THR A C 1
ATOM 2516 O O . THR A 1 317 ? 2.739 -45.717 -6.371 1.00 44.59 317 THR A O 1
ATOM 2519 N N . THR A 1 318 ? 3.893 -44.221 -7.585 1.00 55.06 318 THR A N 1
ATOM 2520 C CA . THR A 1 318 ? 4.585 -43.614 -6.435 1.00 55.06 318 THR A CA 1
ATOM 2521 C C . THR A 1 318 ? 3.830 -42.422 -5.848 1.00 55.06 318 THR A C 1
ATOM 2523 O O . THR A 1 318 ? 4.070 -42.037 -4.707 1.00 55.06 318 THR A O 1
ATOM 2526 N N . GLY A 1 319 ? 2.901 -41.832 -6.606 1.00 43.00 319 GLY A N 1
ATOM 2527 C CA . GLY A 1 319 ? 2.178 -40.616 -6.233 1.00 43.00 319 GLY A CA 1
ATOM 2528 C C . GLY A 1 319 ? 3.013 -39.338 -6.350 1.00 43.00 319 GLY A C 1
ATOM 2529 O O . GLY A 1 319 ? 2.487 -38.256 -6.084 1.00 43.00 319 GLY A O 1
ATOM 2530 N N . HIS A 1 320 ? 4.284 -39.448 -6.746 1.00 44.84 320 HIS A N 1
ATOM 2531 C CA . HIS A 1 320 ? 5.191 -38.323 -6.944 1.00 44.84 320 HIS A CA 1
ATOM 2532 C C . HIS A 1 320 ? 4.946 -37.649 -8.297 1.00 44.84 320 HIS A C 1
ATOM 2534 O O . HIS A 1 320 ? 4.442 -38.266 -9.232 1.00 44.84 320 HIS A O 1
ATOM 2540 N N . PHE A 1 321 ? 5.328 -36.382 -8.425 1.00 41.62 321 PHE A N 1
ATOM 2541 C CA . PHE A 1 321 ? 5.319 -35.695 -9.714 1.00 41.62 321 PHE A CA 1
ATOM 2542 C C . PHE A 1 321 ? 6.674 -35.854 -10.409 1.00 41.62 321 PHE A C 1
ATOM 2544 O O . PHE A 1 321 ? 7.725 -35.613 -9.818 1.00 41.62 321 PHE A O 1
ATOM 2551 N N . LEU A 1 322 ? 6.633 -36.264 -11.672 1.00 48.16 322 LEU A N 1
ATOM 2552 C CA . LEU A 1 322 ? 7.770 -36.385 -12.572 1.00 48.16 322 LEU A CA 1
ATOM 2553 C C . LEU A 1 322 ? 7.861 -35.120 -13.421 1.00 48.16 322 LEU A C 1
ATOM 2555 O O . LEU A 1 322 ? 6.937 -34.815 -14.171 1.00 48.16 322 LEU A O 1
ATOM 2559 N N . LEU A 1 323 ? 8.979 -34.406 -13.334 1.00 53.81 323 LEU A N 1
ATOM 2560 C CA . LEU A 1 323 ? 9.274 -33.277 -14.212 1.00 53.81 323 LEU A CA 1
ATOM 2561 C C . LEU A 1 323 ? 9.879 -33.782 -15.523 1.00 53.81 323 LEU A C 1
ATOM 2563 O O . LEU A 1 323 ? 10.959 -34.372 -15.532 1.00 53.81 323 LEU A O 1
ATOM 2567 N N . ASN A 1 324 ? 9.191 -33.521 -16.630 1.00 53.03 324 ASN A N 1
ATOM 2568 C CA . ASN A 1 324 ? 9.661 -33.826 -17.970 1.00 53.03 324 ASN A CA 1
ATOM 2569 C C . ASN A 1 324 ? 10.227 -32.560 -18.608 1.00 53.03 324 ASN A C 1
ATOM 2571 O O . ASN A 1 324 ? 9.533 -31.557 -18.752 1.00 53.03 324 ASN A O 1
ATOM 2575 N N . LEU A 1 325 ? 11.489 -32.641 -19.021 1.00 51.59 325 LEU A N 1
ATOM 2576 C CA . LEU A 1 325 ? 12.169 -31.630 -19.821 1.00 51.59 325 LEU A CA 1
ATOM 2577 C C . LEU A 1 325 ? 12.425 -32.235 -21.200 1.00 51.59 325 LEU A C 1
ATOM 2579 O O . LEU A 1 325 ? 13.066 -33.285 -21.307 1.00 51.59 325 LEU A O 1
ATOM 2583 N N . ARG A 1 326 ? 11.910 -31.605 -22.258 1.00 49.53 326 ARG A N 1
ATOM 2584 C CA . ARG A 1 326 ? 12.176 -32.011 -23.642 1.00 49.53 326 ARG A CA 1
ATOM 2585 C C . ARG A 1 326 ? 13.083 -30.969 -24.279 1.00 49.53 326 ARG A C 1
ATOM 2587 O O . ARG A 1 326 ? 12.776 -29.790 -24.253 1.00 49.53 326 ARG A O 1
ATOM 2594 N N . LEU A 1 327 ? 14.188 -31.402 -24.872 1.00 50.19 327 LEU A N 1
ATOM 2595 C CA . LEU A 1 327 ? 15.022 -30.541 -25.708 1.00 50.19 327 LEU A CA 1
ATOM 2596 C C . LEU A 1 327 ? 14.584 -30.718 -27.162 1.00 50.19 327 LEU A C 1
ATOM 2598 O O . LEU A 1 327 ? 14.420 -31.848 -27.629 1.00 50.19 327 LEU A O 1
ATOM 2602 N N . LEU A 1 328 ? 14.330 -29.611 -27.854 1.00 43.50 328 LEU A N 1
ATOM 2603 C CA . LEU A 1 328 ? 13.921 -29.607 -29.251 1.00 43.50 328 LEU A CA 1
ATOM 2604 C C . LEU A 1 328 ? 15.133 -29.913 -30.137 1.00 43.50 328 LEU A C 1
ATOM 2606 O O . LEU A 1 328 ? 16.209 -29.332 -30.004 1.00 43.50 328 LEU A O 1
ATOM 2610 N N . HIS A 1 329 ? 14.938 -30.869 -31.040 1.00 46.47 329 HIS A N 1
ATOM 2611 C CA . HIS A 1 329 ? 15.900 -31.265 -32.064 1.00 46.47 329 HIS A CA 1
ATOM 2612 C C . HIS A 1 329 ? 16.129 -30.123 -33.064 1.00 46.47 329 HIS A C 1
ATOM 2614 O O . HIS A 1 329 ? 15.183 -29.446 -33.464 1.00 46.47 329 HIS A O 1
ATOM 2620 N N . SER A 1 330 ? 17.378 -29.939 -33.505 1.00 46.12 330 SER A N 1
ATOM 2621 C CA . SER A 1 330 ? 17.663 -29.169 -34.719 1.00 46.12 330 SER A CA 1
ATOM 2622 C C . SER A 1 330 ? 17.454 -30.069 -35.932 1.00 46.12 330 SER A C 1
ATOM 2624 O O . SER A 1 330 ? 18.074 -31.129 -36.009 1.00 46.12 330 SER A O 1
ATOM 2626 N N . ALA A 1 331 ? 16.641 -29.623 -36.896 1.00 49.38 331 ALA A N 1
ATOM 2627 C CA . ALA A 1 331 ? 16.316 -30.359 -38.122 1.00 49.38 331 ALA A CA 1
ATOM 2628 C C . ALA A 1 331 ? 17.550 -30.837 -38.921 1.00 49.38 331 ALA A C 1
ATOM 2630 O O . ALA A 1 331 ? 17.439 -31.763 -39.723 1.00 49.38 331 ALA A O 1
ATOM 2631 N N . ASP A 1 332 ? 18.721 -30.254 -38.663 1.00 44.97 332 ASP A N 1
ATOM 2632 C CA . ASP A 1 332 ? 19.986 -30.554 -39.332 1.00 44.97 332 ASP A CA 1
ATOM 2633 C C . ASP A 1 332 ? 20.724 -31.793 -38.772 1.00 44.97 332 ASP A C 1
ATOM 2635 O O . ASP A 1 332 ? 21.788 -32.159 -39.277 1.00 44.97 332 ASP A O 1
ATOM 2639 N N . LEU A 1 333 ? 20.197 -32.461 -37.734 1.00 48.38 333 LEU A N 1
ATOM 2640 C CA . LEU A 1 333 ? 20.819 -33.643 -37.115 1.00 48.38 333 LEU A CA 1
ATOM 2641 C C . LEU A 1 333 ? 20.152 -34.953 -37.575 1.00 48.38 333 LEU A C 1
ATOM 2643 O O . LEU A 1 333 ? 18.985 -35.201 -37.282 1.00 48.38 333 LEU A O 1
ATOM 2647 N N . THR A 1 334 ? 20.899 -35.843 -38.237 1.00 44.56 334 THR A N 1
ATOM 2648 C CA . THR A 1 334 ? 20.418 -37.167 -38.691 1.00 44.56 334 THR A CA 1
ATOM 2649 C C . THR A 1 334 ? 21.161 -38.315 -37.993 1.00 44.56 334 THR A C 1
ATOM 2651 O O . THR A 1 334 ? 22.378 -38.246 -37.873 1.00 44.56 334 THR A O 1
ATOM 2654 N N . GLY A 1 335 ? 20.469 -39.402 -37.608 1.00 44.84 335 GLY A N 1
ATOM 2655 C CA . GLY A 1 335 ? 21.102 -40.637 -37.091 1.00 44.84 335 GLY A CA 1
ATOM 2656 C C . GLY A 1 335 ? 21.256 -40.753 -35.563 1.00 44.84 335 GLY A C 1
ATOM 2657 O O . GLY A 1 335 ? 22.118 -41.484 -35.088 1.00 44.84 335 GLY A O 1
ATOM 2658 N N . TRP A 1 336 ? 20.433 -40.040 -34.795 1.00 52.28 336 TRP A N 1
ATOM 2659 C CA . TRP A 1 336 ? 20.538 -39.920 -33.335 1.00 52.28 336 TRP A CA 1
ATOM 2660 C C . TRP A 1 336 ? 20.020 -41.135 -32.532 1.00 52.28 336 TRP A C 1
ATOM 2662 O O . TRP A 1 336 ? 19.048 -41.779 -32.935 1.00 52.28 336 TRP A O 1
ATOM 2672 N N . GLN A 1 337 ? 20.617 -41.389 -31.354 1.00 45.97 337 GLN A N 1
ATOM 2673 C CA . GLN A 1 337 ? 20.106 -42.309 -30.324 1.00 45.97 337 GLN A CA 1
ATOM 2674 C C . GLN A 1 337 ? 20.129 -41.682 -28.913 1.00 45.97 337 GLN A C 1
ATOM 2676 O O . GLN A 1 337 ? 21.064 -40.950 -28.591 1.00 45.97 337 GLN A O 1
ATOM 2681 N N . PRO A 1 338 ? 19.143 -41.993 -28.048 1.00 46.59 338 PRO A N 1
ATOM 2682 C CA . PRO A 1 338 ? 19.105 -41.503 -26.672 1.00 46.59 338 PRO A CA 1
ATOM 2683 C C . PRO A 1 338 ? 20.201 -42.136 -25.802 1.00 46.59 338 PRO A C 1
ATOM 2685 O O . PRO A 1 338 ? 20.370 -43.354 -25.795 1.00 46.59 338 PRO A O 1
ATOM 2688 N N . VAL A 1 339 ? 20.888 -41.316 -25.004 1.00 45.62 339 VAL A N 1
ATOM 2689 C CA . VAL A 1 339 ? 21.815 -41.760 -23.944 1.00 45.62 339 VAL A CA 1
ATOM 2690 C C . VAL A 1 339 ? 21.098 -41.671 -22.587 1.00 45.62 339 VAL A C 1
ATOM 2692 O O . VAL A 1 339 ? 20.215 -40.840 -22.419 1.00 45.62 339 VAL A O 1
ATOM 2695 N N . VAL A 1 340 ? 21.422 -42.527 -21.614 1.00 51.88 340 VAL A N 1
ATOM 2696 C CA . VAL A 1 340 ? 20.817 -42.507 -20.263 1.00 51.88 340 VAL A CA 1
ATOM 2697 C C . VAL A 1 340 ? 21.801 -41.854 -19.279 1.00 51.88 340 VAL A C 1
ATOM 2699 O O . VAL A 1 340 ? 22.974 -42.241 -19.286 1.00 51.88 340 VAL A O 1
ATOM 2702 N N . PRO A 1 341 ? 21.384 -40.873 -18.451 1.00 53.91 341 PRO A N 1
ATOM 2703 C CA . PRO A 1 341 ? 22.262 -40.280 -17.444 1.00 53.91 341 PRO A CA 1
ATOM 2704 C C . PRO A 1 341 ? 22.665 -41.308 -16.376 1.00 53.91 341 PRO A C 1
ATOM 2706 O O . PRO A 1 341 ? 21.868 -42.162 -15.991 1.00 53.91 341 PRO A O 1
ATOM 2709 N N . MET A 1 342 ? 23.901 -41.211 -15.883 1.00 52.28 342 MET A N 1
ATOM 2710 C CA . MET A 1 342 ? 24.429 -42.053 -14.802 1.00 52.28 342 MET A CA 1
ATOM 2711 C C . MET A 1 342 ? 23.883 -41.633 -13.431 1.00 52.28 342 MET A C 1
ATOM 2713 O O . MET A 1 342 ? 23.659 -42.489 -12.579 1.00 52.28 342 MET A O 1
ATOM 2717 N N . ALA A 1 343 ? 23.653 -40.331 -13.228 1.00 54.53 343 ALA A N 1
ATOM 2718 C CA . ALA A 1 343 ? 23.069 -39.772 -12.009 1.00 54.53 343 ALA A CA 1
ATOM 2719 C C . ALA A 1 343 ? 22.346 -38.442 -12.288 1.00 54.53 343 ALA A C 1
ATOM 2721 O O . ALA A 1 343 ? 22.645 -37.757 -13.270 1.00 54.53 343 ALA A O 1
ATOM 2722 N N . ALA A 1 344 ? 21.412 -38.073 -11.409 1.00 59.22 344 ALA A N 1
ATOM 2723 C CA . ALA A 1 344 ? 20.734 -36.779 -11.410 1.00 59.22 344 ALA A CA 1
ATOM 2724 C C . ALA A 1 344 ? 20.587 -36.264 -9.967 1.00 59.22 344 ALA A C 1
ATOM 2726 O O . ALA A 1 344 ? 20.126 -37.006 -9.101 1.00 59.22 344 ALA A O 1
ATOM 2727 N N . GLU A 1 345 ? 20.958 -35.009 -9.706 1.00 56.53 345 GLU A N 1
ATOM 2728 C CA . GLU A 1 345 ? 20.826 -34.364 -8.390 1.00 56.53 345 GLU A CA 1
ATOM 2729 C C . GLU A 1 345 ? 20.350 -32.910 -8.516 1.00 56.53 345 GLU A C 1
ATOM 2731 O O . GLU A 1 345 ? 20.621 -32.248 -9.514 1.00 56.53 345 GLU A O 1
ATOM 2736 N N . ILE A 1 346 ? 19.652 -32.396 -7.500 1.00 52.53 346 ILE A N 1
ATOM 2737 C CA . ILE A 1 346 ? 19.318 -30.968 -7.390 1.00 52.53 346 ILE A CA 1
ATOM 2738 C C . ILE A 1 346 ? 20.287 -30.345 -6.382 1.00 52.53 346 ILE A C 1
ATOM 2740 O O . ILE A 1 346 ? 20.283 -30.705 -5.205 1.00 52.53 346 ILE A O 1
ATOM 2744 N N . GLY A 1 347 ? 21.145 -29.438 -6.847 1.00 49.88 347 GLY A N 1
ATOM 2745 C CA . GLY A 1 347 ? 22.151 -28.765 -6.027 1.00 49.88 347 GLY A CA 1
ATOM 2746 C C . GLY A 1 347 ? 21.562 -27.713 -5.080 1.00 49.88 347 GLY A C 1
ATOM 2747 O O . GLY A 1 347 ? 20.405 -27.314 -5.200 1.00 49.88 347 GLY A O 1
ATOM 2748 N N . SER A 1 348 ? 22.393 -27.187 -4.175 1.00 39.31 348 SER A N 1
ATOM 2749 C CA . SER A 1 348 ? 22.023 -26.238 -3.103 1.00 39.31 348 SER A CA 1
ATOM 2750 C C . SER A 1 348 ? 21.537 -24.848 -3.558 1.00 39.31 348 SER A C 1
ATOM 2752 O O . SER A 1 348 ? 21.341 -23.967 -2.727 1.00 39.31 348 SER A O 1
ATOM 2754 N N . GLY A 1 349 ? 21.315 -24.654 -4.859 1.00 36.44 349 GLY A N 1
ATOM 2755 C CA . GLY A 1 349 ? 20.686 -23.472 -5.456 1.00 36.44 349 GLY A CA 1
ATOM 2756 C C . GLY A 1 349 ? 19.525 -23.815 -6.395 1.00 36.44 349 GLY A C 1
ATOM 2757 O O . GLY A 1 349 ? 19.228 -23.034 -7.288 1.00 36.44 349 GLY A O 1
ATOM 2758 N N . GLY A 1 350 ? 18.930 -25.010 -6.271 1.00 38.00 350 GLY A N 1
ATOM 2759 C CA . GLY A 1 350 ? 17.828 -25.462 -7.133 1.00 38.00 350 GLY A CA 1
ATOM 2760 C C . GLY A 1 350 ? 18.253 -25.892 -8.543 1.00 38.00 350 GLY A C 1
ATOM 2761 O O . GLY A 1 350 ? 17.406 -26.164 -9.387 1.00 38.00 350 GLY A O 1
ATOM 2762 N N . MET A 1 351 ? 19.559 -25.972 -8.811 1.00 40.09 351 MET A N 1
ATOM 2763 C CA . MET A 1 351 ? 20.089 -26.383 -10.112 1.00 40.09 351 MET A CA 1
ATOM 2764 C C . MET A 1 351 ? 20.003 -27.898 -10.289 1.00 40.09 351 MET A C 1
ATOM 2766 O O . MET A 1 351 ? 20.545 -28.641 -9.473 1.00 40.09 351 MET A O 1
ATOM 2770 N N . LEU A 1 352 ? 19.393 -28.356 -11.383 1.00 51.50 352 LEU A N 1
ATOM 2771 C CA . LEU A 1 352 ? 19.440 -29.760 -11.785 1.00 51.50 352 LEU A CA 1
ATOM 2772 C C . LEU A 1 352 ? 20.806 -30.078 -12.409 1.00 51.50 352 LEU A C 1
ATOM 2774 O O . LEU A 1 352 ? 21.188 -29.496 -13.424 1.00 51.50 352 LEU A O 1
ATOM 2778 N N . ARG A 1 353 ? 21.527 -31.033 -11.826 1.00 48.31 353 ARG A N 1
ATOM 2779 C CA . ARG A 1 353 ? 22.786 -31.576 -12.336 1.00 48.31 353 ARG A CA 1
ATOM 2780 C C . ARG A 1 353 ? 22.558 -32.996 -12.838 1.00 48.31 353 ARG A C 1
ATOM 2782 O O . ARG A 1 353 ? 21.991 -33.818 -12.127 1.00 48.31 353 ARG A O 1
ATOM 2789 N N . LEU A 1 354 ? 23.042 -33.285 -14.043 1.00 56.06 354 LEU A N 1
ATOM 2790 C CA . LEU A 1 354 ? 23.020 -34.616 -14.651 1.00 56.06 354 LEU A CA 1
ATOM 2791 C C . LEU A 1 354 ? 24.462 -35.087 -14.880 1.00 56.06 354 LEU A C 1
ATOM 2793 O O . LEU A 1 354 ? 25.272 -34.340 -15.426 1.00 56.06 354 LEU A O 1
ATOM 2797 N N . GLU A 1 355 ? 24.787 -36.312 -14.475 1.00 48.78 355 GLU A N 1
ATOM 2798 C CA . GLU A 1 355 ? 26.086 -36.946 -14.726 1.00 48.78 355 GLU A CA 1
ATOM 2799 C C . GLU A 1 355 ? 25.976 -37.888 -15.929 1.00 48.78 355 GLU A C 1
ATOM 2801 O O . GLU A 1 355 ? 25.078 -38.729 -15.982 1.00 48.78 355 GLU A O 1
ATOM 2806 N N . LEU A 1 356 ? 26.862 -37.744 -16.917 1.00 49.56 356 LEU A N 1
ATOM 2807 C CA . LEU A 1 356 ? 26.734 -38.377 -18.235 1.00 49.56 356 LEU A CA 1
ATOM 2808 C C . LEU A 1 356 ? 27.972 -39.226 -18.562 1.00 49.56 356 LEU A C 1
ATOM 2810 O O . LEU A 1 356 ? 29.086 -38.823 -18.219 1.00 49.56 356 LEU A O 1
ATOM 2814 N N . PRO A 1 357 ? 27.821 -40.388 -19.224 1.00 49.94 357 PRO A N 1
ATOM 2815 C CA . PRO A 1 357 ? 28.962 -41.219 -19.589 1.00 49.94 357 PRO A CA 1
ATOM 2816 C C . PRO A 1 357 ? 29.780 -40.561 -20.711 1.00 49.94 357 PRO A C 1
ATOM 2818 O O . PRO A 1 357 ? 29.231 -40.120 -21.718 1.00 49.94 357 PRO A O 1
ATOM 2821 N N . ALA A 1 358 ? 31.109 -40.563 -20.573 1.00 43.72 358 ALA A N 1
ATOM 2822 C CA . ALA A 1 358 ? 32.041 -39.896 -21.495 1.00 43.72 358 ALA A CA 1
ATOM 2823 C C . ALA A 1 358 ? 32.042 -40.437 -22.944 1.00 43.72 358 ALA A C 1
ATOM 2825 O O . ALA A 1 358 ? 32.635 -39.820 -23.821 1.00 43.72 358 ALA A O 1
ATOM 2826 N N . ALA A 1 359 ? 31.414 -41.591 -23.194 1.00 46.44 359 ALA A N 1
ATOM 2827 C CA . ALA A 1 359 ? 31.406 -42.271 -24.493 1.00 46.44 359 ALA A CA 1
ATOM 2828 C C . ALA A 1 359 ? 30.109 -42.071 -25.307 1.00 46.44 359 ALA A C 1
ATOM 2830 O O . ALA A 1 359 ? 29.950 -42.698 -26.351 1.00 46.44 359 ALA A O 1
ATOM 2831 N N . GLY A 1 360 ? 29.160 -41.258 -24.829 1.00 44.38 360 GLY A N 1
ATOM 2832 C CA . GLY A 1 360 ? 27.935 -40.949 -25.570 1.00 44.38 360 GLY A CA 1
ATOM 2833 C C . GLY A 1 360 ? 28.146 -39.766 -26.508 1.00 44.38 360 GLY A C 1
ATOM 2834 O O . GLY A 1 360 ? 28.465 -38.678 -26.035 1.00 44.38 360 GLY A O 1
ATOM 2835 N N . ASN A 1 361 ? 27.955 -39.968 -27.815 1.00 43.50 361 ASN A N 1
ATOM 2836 C CA . ASN A 1 361 ? 27.992 -38.902 -28.820 1.00 43.50 361 ASN A CA 1
ATOM 2837 C C . ASN A 1 361 ? 27.093 -37.751 -28.351 1.00 43.50 361 ASN A C 1
ATOM 2839 O O . ASN A 1 361 ? 25.897 -37.942 -28.112 1.00 43.50 361 ASN A O 1
ATOM 2843 N N . ALA A 1 362 ? 27.682 -36.577 -28.136 1.00 42.91 362 ALA A N 1
ATOM 2844 C CA . ALA A 1 362 ? 26.974 -35.446 -27.566 1.00 42.91 362 ALA A CA 1
ATOM 2845 C C . ALA A 1 362 ? 25.844 -35.032 -28.518 1.00 42.91 362 ALA A C 1
ATOM 2847 O O . ALA A 1 362 ? 26.110 -34.619 -29.636 1.00 42.91 362 ALA A O 1
ATOM 2848 N N . ALA A 1 363 ? 24.591 -35.178 -28.082 1.00 38.03 363 ALA A N 1
ATOM 2849 C CA . ALA A 1 363 ? 23.391 -34.489 -28.565 1.00 38.03 363 ALA A CA 1
ATOM 2850 C C . ALA A 1 363 ? 22.258 -34.813 -27.574 1.00 38.03 363 ALA A C 1
ATOM 2852 O O . ALA A 1 363 ? 21.871 -35.973 -27.440 1.00 38.03 363 ALA A O 1
ATOM 2853 N N . PHE A 1 364 ? 21.790 -33.819 -26.820 1.00 45.78 364 PHE A N 1
ATOM 2854 C CA . PHE A 1 364 ? 21.037 -33.991 -25.571 1.00 45.78 364 PHE A CA 1
ATOM 2855 C C . PHE A 1 364 ? 19.663 -34.723 -25.670 1.00 45.78 364 PHE A C 1
ATOM 2857 O O . PHE A 1 364 ? 19.153 -35.037 -26.740 1.00 45.78 364 PHE A O 1
ATOM 2864 N N . TYR A 1 365 ? 19.104 -35.011 -24.487 1.00 43.47 365 TYR A N 1
ATOM 2865 C CA . TYR A 1 365 ? 18.361 -36.202 -24.040 1.00 43.47 365 TYR A CA 1
ATOM 2866 C C . TYR A 1 365 ? 16.817 -36.156 -24.144 1.00 43.47 365 TYR A C 1
ATOM 2868 O O . TYR A 1 365 ? 16.209 -35.089 -24.147 1.00 43.47 365 TYR A O 1
ATOM 2876 N N . ARG A 1 366 ? 16.174 -37.338 -24.059 1.00 32.00 366 ARG A N 1
ATOM 2877 C CA . ARG A 1 366 ? 14.812 -37.539 -23.511 1.00 32.00 366 ARG A CA 1
ATOM 2878 C C . ARG A 1 366 ? 14.966 -38.182 -22.130 1.00 32.00 366 ARG A C 1
ATOM 2880 O O . ARG A 1 366 ? 15.509 -39.281 -22.053 1.00 32.00 366 ARG A O 1
ATOM 2887 N N . VAL A 1 367 ? 14.491 -37.543 -21.059 1.00 32.88 367 VAL A N 1
ATOM 2888 C CA . VAL A 1 367 ? 14.418 -38.194 -19.738 1.00 32.88 367 VAL A CA 1
ATOM 2889 C C . VAL A 1 367 ? 13.321 -39.257 -19.807 1.00 32.88 367 VAL A C 1
ATOM 2891 O O . VAL A 1 367 ? 12.139 -38.939 -19.904 1.00 32.88 367 VAL A O 1
ATOM 2894 N N . LEU A 1 368 ? 13.712 -40.528 -19.837 1.00 30.02 368 LEU A N 1
ATOM 2895 C CA . LEU A 1 368 ? 12.806 -41.651 -19.626 1.00 30.02 368 LEU A CA 1
ATOM 2896 C C . LEU A 1 368 ? 13.031 -42.144 -18.199 1.00 30.02 368 LEU A C 1
ATOM 2898 O O . LEU A 1 368 ? 14.138 -42.559 -17.863 1.00 30.02 368 LEU A O 1
ATOM 2902 N N . GLY A 1 369 ? 11.991 -42.091 -17.366 1.00 25.52 369 GLY A N 1
ATOM 2903 C CA . GLY A 1 369 ? 11.969 -42.875 -16.136 1.00 25.52 369 GLY A CA 1
ATOM 2904 C C . GLY A 1 369 ? 12.108 -44.351 -16.505 1.00 25.52 369 GLY A C 1
ATOM 2905 O O . GLY A 1 369 ? 11.444 -44.816 -17.434 1.00 25.52 369 GLY A O 1
ATOM 2906 N N . ASN A 1 370 ? 13.011 -45.073 -15.845 1.00 26.34 370 ASN A N 1
ATOM 2907 C CA . ASN A 1 370 ? 13.126 -46.513 -16.060 1.00 26.34 370 ASN A CA 1
ATOM 2908 C C . ASN A 1 370 ? 11.770 -47.195 -15.783 1.00 26.34 370 ASN A C 1
ATOM 2910 O O . ASN A 1 370 ? 11.176 -46.919 -14.743 1.00 26.34 370 ASN A O 1
ATOM 2914 N N . PRO A 1 371 ? 11.313 -48.128 -16.637 1.00 33.12 371 PRO A N 1
ATOM 2915 C CA . PRO A 1 371 ? 10.540 -49.278 -16.185 1.00 33.12 371 PRO A CA 1
ATOM 2916 C C . PRO A 1 371 ? 11.562 -50.287 -15.633 1.00 33.12 371 PRO A C 1
ATOM 2918 O O . PRO A 1 371 ? 12.457 -50.694 -16.383 1.00 33.12 371 PRO A O 1
ATOM 2921 N N . PRO A 1 372 ? 11.552 -50.629 -14.336 1.00 32.16 372 PRO A N 1
ATOM 2922 C CA . PRO A 1 372 ? 10.519 -51.483 -13.737 1.00 32.16 372 PRO A CA 1
ATOM 2923 C C . PRO A 1 372 ? 10.026 -51.065 -12.340 1.00 32.16 372 PRO A C 1
ATOM 2925 O O . PRO A 1 372 ? 10.797 -50.438 -11.578 1.00 32.16 372 PRO A O 1
#

Secondary structure (DSSP, 8-state):
-EEEEE----SS-B---SSS-GGGTTBGGGB---HHHHHH-TTSHHHHHHHHHHHHHHHHHHHHHHTT--EEEEESTTGGG--BTTTTTHHHHHHHHHHHHHHIIIIIT---SEEEEE---SGGG---GGG-SEEEEEE--SSTT---HHHHHHHHHHHTTTS-EEEEEESS---HHHHHHTT---S-EEEPPHHHHSGGGS-HHHHHHHHTSTT---GGGS----TT-SSTT-SSS-HHHHHHTT--TT---HHHHHHHHHHHTT---S--HHHHHHHHHHS-GGGGT-GGGTT---HHHHHT-PBPPPEEEE-TTT-PEEEE-BBPPPTT--S--PPPPSEEEE-TTS-EEEE--TTS-S---B-PPPP-

Sequence (372 aa):
MLSVIWHWNAPSGILNTPEQPWWRGFYTEATTFDVAAALANPSSPEYAQILRDIDTIAVQLRKLQDAGIPVLWRPLHEAEGAWFWWGAKGPAAYKQLWRLLFNRLTTYHGLHNLVWVLTVEDAAWYPGDDVVDVVGVDAYPDDRTDALLTRWQPLRDRFDGVKPIALTEFGGVPDIEKMQRLGVWWAWFASWQGAQHGPQSAPDATVSRIYQSAGVVTLDELPEIGTGDPDSNHDGVTDEEATSLGLPVELDLGPAIAFFRIHAERFSLGHTAAELEESRETGRQDILTVPNLHDLFTIAQLKSLAIDQPFLVKDSTTGHFLLNLRLLHSADLTGWQPVVPMAAEIGSGGMLRLELPAAGNAAFYRVLGNPP

Foldseek 3Di:
DAEDEDLDQQLDQFQCDPVQHSVNNQFPVRGPDALVVLLVDCPDPSVVSLLVVLVVVLVVLVVCVVVVHAYAYEYPAPLCVCRGNLNVVHQVSNLSSLVVSQCCNCVVSVRPSYAYEYHDQDPSNDNDLVRHAAYEYADEDPPLADLCCVSQPSCCVPDPVNHAYAHAEFFADHPVVSNVVVVNQHPYHDFDDDCGRYNVVDDPVSVVCRCPDPNHADPVRDDPQDPPQQQNLPPPAGLVRCVVVVHPSPPNCVVVQVVCVVCQVVPDPPDDPVNVVVVVVVDDPVCVPPVPVPLDDDPVLVVPWHKDGWDWDQDPPPRDIDIWIHIDDDPPDPDDDAFAFPDWDQDPVRDIDTHGDPPHRDDDHGDDDDDD

Radius of gyration: 27.83 Å; chains: 1; bounding box: 64×79×69 Å

pLDDT: mean 74.87, std 24.39, range [25.52, 98.94]

=== Feature glossary ===
Legend for the data blocks above and below:

— What the protein is —

The amino-acid sequence is the protein's primary structure: the linear order of residues from the N-terminus to the C-terminus, written in one-letter code. Everything else here — the 3D coordinates, the secondary structure, the domain annotations — is ultimately a consequence of this string.

Database cross-references. InterPro integrates a dozen domain/family signature databases into unified entries with residue-range hits. GO terms attach function/process/location labels with evidence codes. CATH codes position the fold in a four-level structural taxonomy. Organism is the NCBI-taxonomy species name.

— Where its atoms are —

The mmCIF block holds the 3D Cartesian coordinates of each backbone atom (N, Cα, C, O) in ångströms. mmCIF is the PDB's canonical archive format — a tagged-loop text representation of the atomic model.

The six renders are orthographic views along the three Cartesian axes in both directions. Representation (cartoon, sticks, or surface) and color scheme (sequence-rainbow or by-chain) vary across proteins so the training set covers all the common visualization conventions.

— Local backbone conformation —

Secondary structure is the local, repeating backbone conformation. DSSP classifies it into eight states by reading the hydrogen-bond network: three helix types (H, G, I), two β types (E, B), two non-regular types (T, S), and unstructured coil (-).

SS3 is a coarse helix/strand/coil call (letters a/b/c) made by the P-SEA algorithm from inter-Cα distances and dihedrals. It is less detailed than DSSP but needs only Cα positions.

Backbone dihedral angles. Every residue except chain termini has a φ (preceding-C → N → Cα → C) and a ψ (N → Cα → C → next-N). They are reported in degrees following the IUPAC sign convention. Secondary structure is essentially a statement about which (φ, ψ) basin each residue occupies.

— Global shape and packing —

The geometric summary reports three shape descriptors. Rg (radius of gyration) measures how spread out the Cα atoms are about their centre of mass; compact globular proteins have small Rg, elongated or unfolded ones large. Cα contacts (<8 Å, |i−j|>4) count long-range residue pairs in spatial proximity — high for tightly packed folds, near zero for rods or random coil. The bounding-box extents give the protein's footprint along x, y, z in Å.

Solvent accessibility: the surface area of each residue that a 1.4 Å water probe can touch, in Å². When only backbone atoms are present the absolute values are lower than full-atom SASA (side chains contribute most of the area) and are flagged as backbone-only.

Plot images: a contact map (which residues are close in 3D, as an N×N binary image), a Ramachandran scatter (backbone torsion angles, revealing secondary-structure composition at a glance), and — for AlphaFold structures — a PAE heatmap (pairwise prediction confidence).

— Structural neighborhood —

Foldseek's 3Di representation compresses backbone geometry into a per-residue letter drawn from a learned twenty-state alphabet. It captures the tertiary interaction pattern around each residue — which residues are packed against it in space, regardless of where they are in sequence.

Structural nearest neighbors (via Foldseek easy-search vs the PDB). Reported per hit: target PDB id, E-value, and alignment TM-score. A TM-score above ~0.5 is the conventional threshold for 'same fold'.

— Confidence and disorder —

pLDDT (predicted Local Distance Difference Test) is AlphaFold's per-residue confidence score, ranging from 0 to 100. Values above 90 indicate high confidence (typically well-packed cores); 70–90 is confident; 50–70 low confidence; below 50 usually means the region is disordered or the prediction is unreliable there. AlphaFold stores pLDDT in the mmCIF B-factor column.

For experimental (PDB) structures, the B-factor (temperature factor) quantifies the positional spread of each atom in the crystal — a combination of thermal vibration and static disorder — in units of Å². High B-factors mark flexible loops or poorly resolved regions; low B-factors mark the rigid, well-ordered core.

Predicted Aligned Error (PAE) is an AlphaFold confidence matrix: entry (i, j) is the expected error in the position of residue j, in ångströms, when the prediction is superimposed on the true structure at residue i. Low PAE within a block of residues means that block is internally rigid and well-predicted; high PAE between two blocks means their relative placement is uncertain even if each block individually is confident.